Protein AF-A0AA36JC89-F1 (afdb_monomer_lite)

Structure (mmCIF, N/CA/C/O backbone):
data_AF-A0AA36JC89-F1
#
_entry.id   AF-A0AA36JC89-F1
#
loop_
_atom_site.group_PDB
_atom_site.id
_atom_site.type_symbol
_atom_site.label_atom_id
_atom_site.label_alt_id
_atom_site.label_comp_id
_atom_site.label_asym_id
_atom_site.label_entity_id
_atom_site.label_seq_id
_atom_site.pdbx_PDB_ins_code
_atom_site.Cartn_x
_atom_site.Cartn_y
_atom_site.Cartn_z
_atom_site.occupancy
_atom_site.B_iso_or_equiv
_atom_site.auth_seq_id
_atom_site.auth_comp_id
_atom_site.auth_asym_id
_atom_site.auth_atom_id
_atom_site.pdbx_PDB_model_num
ATOM 1 N N . MET A 1 1 ? 32.848 -10.857 -8.670 1.00 45.53 1 MET A N 1
ATOM 2 C CA . MET A 1 1 ? 32.074 -9.668 -8.245 1.00 45.53 1 MET A CA 1
ATOM 3 C C . MET A 1 1 ? 30.649 -10.053 -7.973 1.00 45.53 1 MET A C 1
ATOM 5 O O . MET A 1 1 ? 30.230 -10.027 -6.828 1.00 45.53 1 MET A O 1
ATOM 9 N N . LEU A 1 2 ? 29.928 -10.514 -8.997 1.00 44.28 2 LEU A N 1
ATOM 10 C CA . LEU A 1 2 ? 28.570 -11.040 -8.841 1.00 44.28 2 LEU A CA 1
ATOM 11 C C . LEU A 1 2 ? 28.503 -12.186 -7.811 1.00 44.28 2 LEU A C 1
ATOM 13 O O . LEU A 1 2 ? 27.565 -12.227 -7.031 1.00 44.28 2 LEU A O 1
ATOM 17 N N . GLY A 1 3 ? 29.532 -13.045 -7.731 1.00 43.28 3 GLY A N 1
ATOM 18 C CA . GLY A 1 3 ? 29.659 -14.086 -6.697 1.00 43.28 3 GLY A CA 1
ATOM 19 C C . GLY A 1 3 ? 29.949 -13.569 -5.276 1.00 43.28 3 GLY A C 1
ATOM 20 O O . GLY A 1 3 ? 29.330 -14.044 -4.333 1.00 43.28 3 GLY A O 1
ATOM 21 N N . ALA A 1 4 ? 30.822 -12.566 -5.114 1.00 45.47 4 ALA A N 1
ATOM 22 C CA . ALA A 1 4 ? 31.112 -11.941 -3.815 1.00 45.47 4 ALA A CA 1
ATOM 23 C C . ALA A 1 4 ? 29.916 -11.114 -3.295 1.00 45.47 4 ALA A C 1
ATOM 25 O O . ALA A 1 4 ? 29.575 -11.144 -2.112 1.00 45.47 4 ALA A O 1
ATOM 26 N N . LEU A 1 5 ? 29.216 -10.437 -4.208 1.00 45.03 5 LEU A N 1
ATOM 27 C CA . LEU A 1 5 ? 27.953 -9.750 -3.950 1.00 45.03 5 LEU A CA 1
ATOM 28 C C . LEU A 1 5 ? 26.830 -10.753 -3.632 1.00 45.03 5 LEU A C 1
ATOM 30 O O . LEU A 1 5 ? 26.053 -10.513 -2.714 1.00 45.03 5 LEU A O 1
ATOM 34 N N . ALA A 1 6 ? 26.783 -11.913 -4.296 1.00 42.78 6 ALA A N 1
ATOM 35 C CA . ALA A 1 6 ? 25.871 -13.006 -3.952 1.00 42.78 6 ALA A CA 1
ATOM 36 C C . ALA A 1 6 ? 26.133 -13.577 -2.544 1.00 42.78 6 ALA A C 1
ATOM 38 O O . ALA A 1 6 ? 25.182 -13.784 -1.794 1.00 42.78 6 ALA A O 1
ATOM 39 N N . SER A 1 7 ? 27.396 -13.755 -2.131 1.00 37.94 7 SER A N 1
ATOM 40 C CA . SER A 1 7 ? 27.745 -14.173 -0.758 1.00 37.94 7 SER A CA 1
ATOM 41 C C . SER A 1 7 ? 27.468 -13.108 0.310 1.00 37.94 7 SER A C 1
ATOM 43 O O . SER A 1 7 ? 27.268 -13.449 1.470 1.00 37.94 7 SER A O 1
ATOM 45 N N . LEU A 1 8 ? 27.394 -11.830 -0.078 1.00 37.81 8 LEU A N 1
ATOM 46 C CA . LEU A 1 8 ? 26.912 -10.723 0.758 1.00 37.81 8 LEU A CA 1
ATOM 47 C C . LEU A 1 8 ? 25.371 -10.582 0.742 1.00 37.81 8 LEU A C 1
ATOM 49 O O . LEU A 1 8 ? 24.842 -9.623 1.303 1.00 37.81 8 LEU A O 1
ATOM 53 N N . GLY A 1 9 ? 24.645 -11.516 0.110 1.00 32.12 9 GLY A N 1
ATOM 54 C CA . GLY A 1 9 ? 23.178 -11.551 0.061 1.00 32.12 9 GLY A CA 1
ATOM 55 C C . GLY A 1 9 ? 22.535 -10.660 -1.010 1.00 32.12 9 GLY A C 1
ATOM 56 O O . GLY A 1 9 ? 21.352 -10.350 -0.900 1.00 32.12 9 GLY A O 1
ATOM 57 N N . VAL A 1 10 ? 23.292 -10.219 -2.024 1.00 37.47 10 VAL A N 1
ATOM 58 C CA . VAL A 1 10 ? 22.849 -9.212 -3.013 1.00 37.47 10 VAL A CA 1
ATOM 59 C C . VAL A 1 10 ? 22.306 -9.827 -4.319 1.00 37.47 10 VAL A C 1
ATOM 61 O O . VAL A 1 10 ? 21.541 -9.160 -5.009 1.00 37.47 10 VAL A O 1
ATOM 64 N N . LEU A 1 11 ? 22.632 -11.080 -4.681 1.00 30.97 11 LEU A N 1
ATOM 65 C CA . LEU A 1 11 ? 22.147 -11.734 -5.918 1.00 30.97 11 LEU A CA 1
ATOM 66 C C . LEU A 1 11 ? 22.018 -13.270 -5.803 1.00 30.97 11 LEU A C 1
ATOM 68 O O . LEU A 1 11 ? 22.868 -13.920 -5.199 1.00 30.97 11 LEU A O 1
ATOM 72 N N . ARG A 1 12 ? 21.026 -13.861 -6.494 1.00 29.00 12 ARG A N 1
ATOM 73 C CA . ARG A 1 12 ? 20.935 -15.302 -6.833 1.00 29.00 12 ARG A CA 1
ATOM 74 C C . ARG A 1 12 ? 20.946 -15.502 -8.360 1.00 29.00 12 ARG A C 1
ATOM 76 O O . ARG A 1 12 ? 20.350 -14.688 -9.062 1.00 29.00 12 ARG A O 1
ATOM 83 N N . PRO A 1 13 ? 21.558 -16.581 -8.893 1.00 32.03 13 PRO A N 1
ATOM 84 C CA . PRO A 1 13 ? 21.524 -16.875 -10.323 1.00 32.03 13 PRO A CA 1
ATOM 85 C C . PRO A 1 13 ? 20.158 -17.440 -10.736 1.00 32.03 13 PRO A C 1
ATOM 87 O O . PRO A 1 13 ? 19.673 -18.409 -10.145 1.00 32.03 13 PRO A O 1
ATOM 90 N N . ALA A 1 14 ? 19.559 -16.863 -11.779 1.00 30.22 14 ALA A N 1
ATOM 91 C CA . ALA A 1 14 ? 18.401 -17.437 -12.453 1.00 30.22 14 ALA A CA 1
ATOM 92 C C . ALA A 1 14 ? 18.832 -18.724 -13.177 1.00 30.22 14 ALA A C 1
ATOM 94 O O . ALA A 1 14 ? 19.677 -18.700 -14.070 1.00 30.22 14 ALA A O 1
ATOM 95 N N . LYS A 1 15 ? 18.280 -19.868 -12.762 1.00 31.50 15 LYS A N 1
ATOM 96 C CA . LYS A 1 15 ? 18.371 -21.126 -13.510 1.00 31.50 15 LYS A CA 1
ATOM 97 C C . LYS A 1 15 ? 17.077 -21.308 -14.283 1.00 31.50 15 LYS A C 1
ATOM 99 O O . LYS A 1 15 ? 16.174 -21.978 -13.791 1.00 31.50 15 LYS A O 1
ATOM 104 N N . ASP A 1 16 ? 17.038 -20.780 -15.497 1.00 31.61 16 ASP A N 1
ATOM 105 C CA . ASP A 1 16 ? 16.040 -21.191 -16.473 1.00 31.61 16 ASP A CA 1
ATOM 106 C C . ASP A 1 16 ? 16.677 -22.167 -17.462 1.00 31.61 16 ASP A C 1
ATOM 108 O O . ASP A 1 16 ? 17.630 -21.865 -18.177 1.00 31.61 16 ASP A O 1
ATOM 112 N N . LYS A 1 17 ? 16.149 -23.392 -17.443 1.00 35.22 17 LYS A N 1
ATOM 113 C CA . LYS A 1 17 ? 16.234 -24.333 -18.555 1.00 35.22 17 LYS A CA 1
ATOM 114 C C . LYS A 1 17 ? 15.143 -23.933 -19.538 1.00 35.22 17 LYS A C 1
ATOM 116 O O . LYS A 1 17 ? 13.996 -23.894 -19.106 1.00 35.22 17 LYS A O 1
ATOM 121 N N . LEU A 1 18 ? 15.459 -23.752 -20.820 1.00 31.31 18 LEU A N 1
ATOM 122 C CA . LEU A 1 18 ? 14.604 -24.206 -21.923 1.00 31.31 18 LEU A CA 1
ATOM 123 C C . LEU A 1 18 ? 15.298 -24.090 -23.284 1.00 31.31 18 LEU A C 1
ATOM 125 O O . LEU A 1 18 ? 16.323 -23.440 -23.446 1.00 31.31 18 LEU A O 1
ATOM 129 N N . SER A 1 19 ? 14.729 -24.870 -24.192 1.00 32.28 19 SER A N 1
ATOM 130 C CA . SER A 1 19 ? 15.243 -25.472 -25.414 1.00 32.28 19 SER A CA 1
ATOM 131 C C . SER A 1 19 ? 15.437 -24.527 -26.597 1.00 32.28 19 SER A C 1
ATOM 133 O O . SER A 1 19 ? 14.775 -23.502 -26.718 1.00 32.28 19 SER A O 1
ATOM 135 N N . ALA A 1 20 ? 16.316 -24.972 -27.495 1.00 32.53 20 ALA A N 1
ATOM 136 C CA . ALA A 1 20 ? 16.665 -24.370 -28.771 1.00 32.53 20 ALA A CA 1
ATOM 137 C C . ALA A 1 20 ? 15.467 -24.159 -29.715 1.00 32.53 20 ALA A C 1
ATOM 139 O O . ALA A 1 20 ? 14.626 -25.044 -29.874 1.00 32.53 20 ALA A O 1
ATOM 140 N N . ALA A 1 21 ? 15.472 -23.011 -30.392 1.00 33.94 21 ALA A N 1
ATOM 141 C CA . ALA A 1 21 ? 14.817 -22.784 -31.674 1.00 33.94 21 ALA A CA 1
ATOM 142 C C . ALA A 1 21 ? 15.789 -21.990 -32.570 1.00 33.94 21 ALA A C 1
ATOM 144 O O . ALA A 1 21 ? 16.462 -21.073 -32.095 1.00 33.94 21 ALA A O 1
ATOM 145 N N . GLU A 1 22 ? 15.904 -22.414 -33.827 1.00 33.34 22 GLU A N 1
ATOM 146 C CA . GLU A 1 22 ? 16.823 -21.911 -34.860 1.00 33.34 22 GLU A CA 1
ATOM 147 C C . GLU A 1 22 ? 16.478 -20.481 -35.331 1.00 33.34 22 GLU A C 1
ATOM 149 O O . GLU A 1 22 ? 15.301 -20.110 -35.312 1.00 33.34 22 GLU A O 1
ATOM 154 N N . PRO A 1 23 ? 17.453 -19.673 -35.803 1.00 38.88 23 PRO A N 1
ATOM 155 C CA . PRO A 1 23 ? 17.174 -18.376 -36.410 1.00 38.88 23 PRO A CA 1
ATOM 156 C C . PRO A 1 23 ? 17.051 -18.458 -37.944 1.00 38.88 23 PRO A C 1
ATOM 158 O O . PRO A 1 23 ? 17.877 -19.073 -38.618 1.00 38.88 23 PRO A O 1
ATOM 161 N N . ALA A 1 24 ? 16.037 -17.776 -38.483 1.00 32.38 24 ALA A N 1
ATOM 162 C CA . ALA A 1 24 ? 15.883 -17.473 -39.905 1.00 32.38 24 ALA A CA 1
ATOM 163 C C . ALA A 1 24 ? 16.607 -16.163 -40.288 1.00 32.38 24 ALA A C 1
ATOM 165 O O . ALA A 1 24 ? 16.905 -15.330 -39.433 1.00 32.38 24 ALA A O 1
ATOM 166 N N . ALA A 1 25 ? 16.905 -16.045 -41.582 1.00 33.72 25 ALA A N 1
ATOM 167 C CA . ALA A 1 25 ? 17.982 -15.269 -42.187 1.00 33.72 25 ALA A CA 1
ATOM 168 C C . ALA A 1 25 ? 17.736 -13.764 -42.448 1.00 33.72 25 ALA A C 1
ATOM 170 O O . ALA A 1 25 ? 16.605 -13.310 -42.587 1.00 33.72 25 ALA A O 1
ATOM 171 N N . ASP A 1 26 ? 18.878 -13.070 -42.543 1.00 36.16 26 ASP A N 1
ATOM 172 C CA . ASP A 1 26 ? 19.275 -11.829 -43.230 1.00 36.16 26 ASP A CA 1
ATOM 173 C C . ASP A 1 26 ? 18.227 -10.941 -43.933 1.00 36.16 26 ASP A C 1
ATOM 175 O O . ASP A 1 26 ? 17.641 -11.313 -44.948 1.00 36.16 26 ASP A O 1
ATOM 179 N N . GLU A 1 27 ? 18.182 -9.666 -43.519 1.00 29.94 27 GLU A N 1
ATOM 180 C CA . GLU A 1 27 ? 17.771 -8.539 -44.368 1.00 29.94 27 GLU A CA 1
ATOM 181 C C . GLU A 1 27 ? 18.818 -7.409 -44.309 1.00 29.94 27 GLU A C 1
ATOM 183 O O . GLU A 1 27 ? 19.186 -6.902 -43.248 1.00 29.94 27 GLU A O 1
ATOM 188 N N . VAL A 1 28 ? 19.323 -7.039 -45.489 1.00 30.94 28 VAL A N 1
ATOM 189 C CA . VAL A 1 28 ? 20.380 -6.047 -45.733 1.00 30.94 28 VAL A CA 1
ATOM 190 C C . VAL A 1 28 ? 19.755 -4.669 -45.977 1.00 30.94 28 VAL A C 1
ATOM 192 O O . VAL A 1 28 ? 18.933 -4.509 -46.874 1.00 30.94 28 VAL A O 1
ATOM 195 N N . ILE A 1 29 ? 20.198 -3.646 -45.237 1.00 32.84 29 ILE A N 1
ATOM 196 C CA . ILE A 1 29 ? 19.822 -2.234 -45.445 1.00 32.84 29 ILE A CA 1
ATOM 197 C C . ILE A 1 29 ? 20.960 -1.503 -46.183 1.00 32.84 29 ILE A C 1
ATOM 199 O O . ILE A 1 29 ? 22.090 -1.522 -45.685 1.00 32.84 29 ILE A O 1
ATOM 203 N N . PRO A 1 30 ? 20.718 -0.793 -47.307 1.00 38.97 30 PRO A N 1
ATOM 204 C CA . PRO A 1 30 ? 21.737 0.054 -47.914 1.00 38.97 30 PRO A CA 1
ATOM 205 C C . PRO A 1 30 ? 21.723 1.484 -47.346 1.00 38.97 30 PRO A C 1
ATOM 207 O O . PRO A 1 30 ? 20.685 2.126 -47.185 1.00 38.97 30 PRO A O 1
ATOM 210 N N . PHE A 1 31 ? 22.928 1.985 -47.075 1.00 31.58 31 PHE A N 1
ATOM 211 C CA . PHE A 1 31 ? 23.249 3.353 -46.666 1.00 31.58 31 PHE A CA 1
ATOM 212 C C . PHE A 1 31 ? 23.302 4.293 -47.879 1.00 31.58 31 PHE A C 1
ATOM 214 O O . PHE A 1 31 ? 23.958 3.967 -48.867 1.00 31.58 31 PHE A O 1
ATOM 221 N N . ASN A 1 32 ? 22.741 5.501 -47.761 1.00 31.34 32 ASN A N 1
ATOM 222 C CA . ASN A 1 32 ? 22.998 6.595 -48.702 1.00 31.34 32 ASN A CA 1
ATOM 223 C C . ASN A 1 32 ? 23.467 7.858 -47.954 1.00 31.34 32 ASN A C 1
ATOM 225 O O . ASN A 1 32 ? 22.922 8.215 -46.908 1.00 31.34 32 ASN A O 1
ATOM 229 N N . ARG A 1 33 ? 24.528 8.494 -48.464 1.00 42.56 33 ARG A N 1
ATOM 230 C CA . ARG A 1 33 ? 25.151 9.718 -47.928 1.00 42.56 33 ARG A CA 1
ATOM 231 C C . ARG A 1 33 ? 24.600 10.925 -48.681 1.00 42.56 33 ARG A C 1
ATOM 233 O O . ARG A 1 33 ? 24.796 10.978 -49.883 1.00 42.56 33 ARG A O 1
ATOM 240 N N . ASP A 1 34 ? 24.089 11.929 -47.967 1.00 36.84 34 ASP A N 1
ATOM 241 C CA . ASP A 1 34 ? 23.915 13.277 -48.522 1.00 36.84 34 ASP A CA 1
ATOM 242 C C . ASP A 1 34 ? 24.279 14.371 -47.509 1.00 36.84 34 ASP A C 1
ATOM 244 O O . ASP A 1 34 ? 23.842 14.370 -46.355 1.00 36.84 34 ASP A O 1
ATOM 248 N N . ARG A 1 35 ? 25.106 15.320 -47.962 1.00 44.84 35 ARG A N 1
ATOM 249 C CA . ARG A 1 35 ? 25.469 16.560 -47.258 1.00 44.84 35 ARG A CA 1
ATOM 250 C C . ARG A 1 35 ? 24.372 17.604 -47.501 1.00 44.84 35 ARG A C 1
ATOM 252 O O . ARG A 1 35 ? 24.053 17.881 -48.651 1.00 44.84 35 ARG A O 1
ATOM 259 N N . ARG A 1 36 ? 23.835 18.226 -46.442 1.00 35.28 36 ARG A N 1
ATOM 260 C CA . ARG A 1 36 ? 22.872 19.341 -46.553 1.00 35.28 36 ARG A CA 1
ATOM 261 C C . ARG A 1 36 ? 23.553 20.716 -46.402 1.00 35.28 36 ARG A C 1
ATOM 263 O O . ARG A 1 36 ? 24.424 20.845 -45.542 1.00 35.28 36 ARG A O 1
ATOM 270 N N . PRO A 1 37 ? 23.142 21.734 -47.184 1.00 45.69 37 PRO A N 1
ATOM 271 C CA . PRO A 1 37 ? 23.566 23.128 -47.022 1.00 45.69 37 PRO A CA 1
ATOM 272 C C . PRO A 1 37 ? 22.851 23.826 -45.840 1.00 45.69 37 PRO A C 1
ATOM 274 O O . PRO A 1 37 ? 21.849 23.305 -45.335 1.00 45.69 37 PRO A O 1
ATOM 277 N N . PRO A 1 38 ? 23.355 24.988 -45.371 1.00 40.09 38 PRO A N 1
ATOM 278 C CA . PRO A 1 38 ? 22.834 25.684 -44.191 1.00 40.09 38 PRO A CA 1
ATOM 279 C C . PRO A 1 38 ? 21.399 26.198 -44.391 1.00 40.09 38 PRO A C 1
ATOM 281 O O . PRO A 1 38 ? 21.070 26.803 -45.410 1.00 40.09 38 PRO A O 1
ATOM 284 N N . ARG A 1 39 ? 20.544 25.947 -43.391 1.00 47.22 39 ARG A N 1
ATOM 285 C CA . ARG A 1 39 ? 19.130 26.350 -43.355 1.00 47.22 39 ARG A CA 1
ATOM 286 C C . ARG A 1 39 ? 18.990 27.862 -43.153 1.00 47.22 39 ARG A C 1
ATOM 288 O O . ARG A 1 39 ? 19.483 28.393 -42.164 1.00 47.22 39 ARG A O 1
ATOM 295 N N . GLN A 1 40 ? 18.238 28.517 -44.036 1.00 51.12 40 GLN A N 1
ATOM 296 C CA . GLN A 1 40 ? 17.594 29.796 -43.735 1.00 51.12 40 GLN A CA 1
ATOM 297 C C . GLN A 1 40 ? 16.411 29.530 -42.794 1.00 51.12 40 GLN A C 1
ATOM 299 O O . GLN A 1 40 ? 15.548 28.710 -43.109 1.00 51.12 40 GLN A O 1
ATOM 304 N N . LEU A 1 41 ? 16.416 30.176 -41.627 1.00 53.66 41 LEU A N 1
ATOM 305 C CA . LEU A 1 41 ? 15.339 30.095 -40.637 1.00 53.66 41 LEU A CA 1
ATOM 306 C C . LEU A 1 41 ? 14.146 30.923 -41.115 1.00 53.66 41 LEU A C 1
ATOM 308 O O . LEU A 1 41 ? 14.310 32.060 -41.564 1.00 53.66 41 LEU A O 1
ATOM 312 N N . ALA A 1 42 ? 12.951 30.347 -41.027 1.00 72.50 42 ALA A N 1
ATOM 313 C CA . ALA A 1 42 ? 11.729 31.015 -41.452 1.00 72.50 42 ALA A CA 1
ATOM 314 C C . ALA A 1 42 ? 11.295 32.050 -40.404 1.00 72.50 42 ALA A C 1
ATOM 316 O O . ALA A 1 42 ? 11.437 31.839 -39.200 1.00 72.50 42 ALA A O 1
ATOM 317 N N . THR A 1 43 ? 10.696 33.156 -40.844 1.00 65.31 43 THR A N 1
ATOM 318 C CA . THR A 1 43 ? 10.206 34.240 -39.974 1.00 65.31 43 THR A CA 1
ATOM 319 C C . THR A 1 43 ? 9.235 33.742 -38.892 1.00 65.31 43 THR A C 1
ATOM 321 O O . THR A 1 43 ? 9.185 34.297 -37.799 1.00 65.31 43 THR A O 1
ATOM 324 N N . SER A 1 44 ? 8.520 32.643 -39.149 1.00 63.03 44 SER A N 1
ATOM 325 C CA . SER A 1 44 ? 7.646 31.966 -38.183 1.00 63.03 44 SER A CA 1
ATOM 326 C C . SER A 1 44 ? 8.396 31.317 -37.014 1.00 63.03 44 SER A C 1
ATOM 328 O O . SER A 1 44 ? 7.877 31.283 -35.902 1.00 63.03 44 SER A O 1
ATOM 330 N N . GLU A 1 45 ? 9.620 30.826 -37.231 1.00 63.56 45 GLU A N 1
ATOM 331 C CA . GLU A 1 45 ? 10.467 30.255 -36.172 1.00 63.56 45 GLU A CA 1
ATOM 332 C C . GLU A 1 45 ? 11.014 31.362 -35.256 1.00 63.56 45 GLU A C 1
ATOM 334 O O . GLU A 1 45 ? 11.121 31.174 -34.045 1.00 63.56 45 GLU A O 1
ATOM 339 N N . LEU A 1 46 ? 11.268 32.548 -35.820 1.00 62.56 46 LEU A N 1
ATOM 340 C CA . LEU A 1 46 ? 11.605 33.765 -35.076 1.00 62.56 46 LEU A CA 1
ATOM 341 C C . LEU A 1 46 ? 10.433 34.258 -34.213 1.00 62.56 46 LEU A C 1
ATOM 343 O O . LEU A 1 46 ? 10.637 34.588 -33.046 1.00 62.56 46 LEU A O 1
ATOM 347 N N . CYS A 1 47 ? 9.205 34.257 -34.739 1.00 69.31 47 CYS A N 1
ATOM 348 C CA . CYS A 1 47 ? 8.016 34.623 -33.960 1.00 69.31 47 CYS A CA 1
ATOM 349 C C . CYS A 1 47 ? 7.733 33.626 -32.825 1.00 69.31 47 CYS A C 1
ATOM 351 O O . CYS A 1 47 ? 7.485 34.050 -31.698 1.00 69.31 47 CYS A O 1
ATOM 353 N N . ALA A 1 48 ? 7.863 32.318 -33.078 1.00 66.50 48 ALA A N 1
ATOM 354 C CA . ALA A 1 48 ? 7.711 31.288 -32.046 1.00 66.50 48 ALA A CA 1
ATOM 355 C C . ALA A 1 48 ? 8.785 31.398 -30.946 1.00 66.50 48 ALA A C 1
ATOM 357 O O . ALA A 1 48 ? 8.505 31.185 -29.764 1.00 66.50 48 ALA A O 1
ATOM 358 N N . ALA A 1 49 ? 10.015 31.775 -31.310 1.00 66.62 49 ALA A N 1
ATOM 359 C CA . ALA A 1 49 ? 11.053 32.096 -30.335 1.00 66.62 49 ALA A CA 1
ATOM 360 C C . ALA A 1 49 ? 10.700 33.355 -29.521 1.00 66.62 49 ALA A C 1
ATOM 362 O O . ALA A 1 49 ? 10.909 33.370 -28.309 1.00 66.62 49 ALA A O 1
ATOM 363 N N . GLY A 1 50 ? 10.109 34.375 -30.153 1.00 79.00 50 GLY A N 1
ATOM 364 C CA . GLY A 1 50 ? 9.625 35.591 -29.492 1.00 79.00 50 GLY A CA 1
ATOM 365 C C . GLY A 1 50 ? 8.522 35.329 -28.461 1.00 79.00 50 GLY A C 1
ATOM 366 O O . GLY A 1 50 ? 8.626 35.792 -27.326 1.00 79.00 50 GLY A O 1
ATOM 367 N N . GLU A 1 51 ? 7.515 34.522 -28.802 1.00 72.44 51 GLU A N 1
ATOM 368 C CA . GLU A 1 51 ? 6.460 34.107 -27.861 1.00 72.44 51 GLU A CA 1
ATOM 369 C C . GLU A 1 51 ? 7.034 33.325 -26.674 1.00 72.44 51 GLU A C 1
ATOM 371 O O . GLU A 1 51 ? 6.661 33.550 -25.519 1.00 72.44 51 GLU A O 1
ATOM 376 N N . LYS A 1 52 ? 8.014 32.455 -26.938 1.00 64.75 52 LYS A N 1
ATOM 377 C CA . LYS A 1 52 ? 8.707 31.695 -25.895 1.00 64.75 52 LYS A CA 1
ATOM 378 C C . LYS A 1 52 ? 9.507 32.602 -24.954 1.00 64.75 52 LYS A C 1
ATOM 380 O O . LYS A 1 52 ? 9.507 32.373 -23.747 1.00 64.75 52 LYS A O 1
ATOM 385 N N . ILE A 1 53 ? 10.153 33.646 -25.478 1.00 69.31 53 ILE A N 1
ATOM 386 C CA . ILE A 1 53 ? 10.853 34.655 -24.667 1.00 69.31 53 ILE A CA 1
ATOM 387 C C . ILE A 1 53 ? 9.853 35.451 -23.821 1.00 69.31 53 ILE A C 1
ATOM 389 O O . ILE A 1 53 ? 10.084 35.614 -22.624 1.00 69.31 53 ILE A O 1
ATOM 393 N N . SER A 1 54 ? 8.723 35.876 -24.396 1.00 69.44 54 SER A N 1
ATOM 394 C CA . SER A 1 54 ? 7.668 36.584 -23.655 1.00 69.44 54 SER A CA 1
ATOM 395 C C . SER A 1 54 ? 7.131 35.745 -22.492 1.00 69.44 54 SER A C 1
ATOM 397 O O . SER A 1 54 ? 7.051 36.229 -21.363 1.00 69.44 54 SER A O 1
ATOM 399 N N . SER A 1 55 ? 6.872 34.454 -22.729 1.00 75.94 55 SER A N 1
ATOM 400 C CA . SER A 1 55 ? 6.449 33.514 -21.684 1.00 75.94 55 SER A CA 1
ATOM 401 C C . SER A 1 55 ? 7.489 33.376 -20.562 1.00 75.94 55 SER A C 1
ATOM 403 O O . SER A 1 55 ? 7.141 33.368 -19.379 1.00 75.94 55 SER A O 1
ATOM 405 N N . HIS A 1 56 ? 8.783 33.335 -20.897 1.00 59.47 56 HIS A N 1
ATOM 406 C CA . HIS A 1 56 ? 9.845 33.314 -19.887 1.00 59.47 56 HIS A CA 1
ATOM 407 C C . HIS A 1 56 ? 9.951 34.634 -19.105 1.00 59.47 56 HIS A C 1
ATOM 409 O O . HIS A 1 56 ? 10.218 34.606 -17.901 1.00 59.47 56 HIS A O 1
ATOM 415 N N . CYS A 1 57 ? 9.712 35.786 -19.739 1.00 65.31 57 CYS A N 1
ATOM 416 C CA . CYS A 1 57 ? 9.666 37.081 -19.056 1.00 65.31 57 CYS A CA 1
ATOM 417 C C . CYS A 1 57 ? 8.508 37.152 -18.050 1.00 65.31 57 CYS A C 1
ATOM 419 O O . CYS A 1 57 ? 8.708 37.594 -16.917 1.00 65.31 57 CYS A O 1
ATOM 421 N N . GLU A 1 58 ? 7.324 36.659 -18.410 1.00 70.88 58 GLU A N 1
ATOM 422 C CA . GLU A 1 58 ? 6.174 36.575 -17.499 1.00 70.88 58 GLU A CA 1
ATOM 423 C C . GLU A 1 58 ? 6.456 35.657 -16.303 1.00 70.88 58 GLU A C 1
ATOM 425 O O . GLU A 1 58 ? 6.199 36.031 -15.155 1.00 70.88 58 GLU A O 1
ATOM 430 N N . GLN A 1 59 ? 7.075 34.496 -16.541 1.00 61.72 59 GLN A N 1
ATOM 431 C CA . GLN A 1 59 ? 7.512 33.600 -15.466 1.00 61.72 59 GLN A CA 1
ATOM 432 C C . GLN A 1 59 ? 8.537 34.275 -14.543 1.00 61.72 59 GLN A C 1
ATOM 434 O O . GLN A 1 59 ? 8.440 34.155 -13.322 1.00 61.72 59 GLN A O 1
ATOM 439 N N . LEU A 1 60 ? 9.495 35.030 -15.089 1.00 66.88 60 LEU A N 1
ATOM 440 C CA . LEU A 1 60 ? 10.463 35.791 -14.291 1.00 66.88 60 LEU A CA 1
ATOM 441 C C . LEU A 1 60 ? 9.790 36.866 -13.428 1.00 66.88 60 LEU A C 1
ATOM 443 O O . LEU A 1 60 ? 10.148 37.019 -12.257 1.00 66.88 60 LEU A O 1
ATOM 447 N N . HIS A 1 61 ? 8.800 37.584 -13.961 1.00 71.88 61 HIS A N 1
ATOM 448 C CA . HIS A 1 61 ? 8.026 38.557 -13.188 1.00 71.88 61 HIS A CA 1
ATOM 449 C C . HIS A 1 61 ? 7.219 37.894 -12.065 1.00 71.88 61 HIS A C 1
ATOM 451 O O . HIS A 1 61 ? 7.229 38.399 -10.940 1.00 71.88 61 HIS A O 1
ATOM 457 N N . PHE A 1 62 ? 6.611 36.735 -12.329 1.00 80.81 62 PHE A N 1
ATOM 458 C CA . PHE A 1 62 ? 5.920 35.932 -11.317 1.00 80.81 62 PHE A CA 1
ATOM 459 C C . PHE A 1 62 ? 6.858 35.520 -10.170 1.00 80.81 62 PHE A C 1
ATOM 461 O O . PHE A 1 62 ? 6.564 35.773 -8.999 1.00 80.81 62 PHE A O 1
ATOM 468 N N . TRP A 1 63 ? 8.033 34.968 -10.490 1.00 65.25 63 TRP A N 1
ATOM 469 C CA . TRP A 1 63 ? 9.018 34.569 -9.478 1.00 65.25 63 TRP A CA 1
ATOM 470 C C . TRP A 1 63 ? 9.587 35.760 -8.700 1.00 65.25 63 TRP A C 1
ATOM 472 O O . TRP A 1 63 ? 9.858 35.651 -7.500 1.00 65.25 63 TRP A O 1
ATOM 482 N N . ARG A 1 64 ? 9.724 36.924 -9.345 1.00 75.00 64 ARG A N 1
ATOM 483 C CA . ARG A 1 64 ? 10.123 38.170 -8.678 1.00 75.00 64 ARG A CA 1
ATOM 484 C C . ARG A 1 64 ? 9.053 38.654 -7.695 1.00 75.00 64 ARG A C 1
ATOM 486 O O . ARG A 1 64 ? 9.421 39.101 -6.610 1.00 75.00 64 ARG A O 1
ATOM 493 N N . GLY A 1 65 ? 7.770 38.521 -8.037 1.00 80.88 65 GLY A N 1
ATOM 494 C CA . GLY A 1 65 ? 6.643 38.804 -7.140 1.00 80.88 65 GLY A CA 1
ATOM 495 C C . GLY A 1 65 ? 6.636 37.896 -5.908 1.00 80.88 65 GLY A C 1
ATOM 496 O O . GLY A 1 65 ? 6.695 38.390 -4.785 1.00 80.88 65 GLY A O 1
ATOM 497 N N . GLN A 1 66 ? 6.712 36.577 -6.116 1.00 67.88 66 GLN A N 1
ATOM 498 C CA . GLN A 1 66 ? 6.812 35.569 -5.046 1.00 67.88 66 GLN A CA 1
ATOM 499 C C . GLN A 1 66 ? 8.011 35.816 -4.117 1.00 67.88 66 GLN A C 1
ATOM 501 O O . GLN A 1 66 ? 7.907 35.721 -2.894 1.00 67.88 66 GLN A O 1
ATOM 506 N N . SER A 1 67 ? 9.169 36.180 -4.679 1.00 60.22 67 SER A N 1
ATOM 507 C CA . SER A 1 67 ? 10.345 36.509 -3.871 1.00 60.22 67 SER A CA 1
ATOM 508 C C . SER A 1 67 ? 10.170 37.798 -3.062 1.00 60.22 67 SER A C 1
ATOM 510 O O . SER A 1 67 ? 10.827 37.931 -2.026 1.00 60.22 67 SER A O 1
ATOM 512 N N . LEU A 1 68 ? 9.367 38.757 -3.528 1.00 79.94 68 LEU A N 1
ATOM 513 C CA . LEU A 1 68 ? 9.095 40.001 -2.809 1.00 79.94 68 LEU A CA 1
ATOM 514 C C . LEU A 1 68 ? 8.128 39.754 -1.643 1.00 79.94 68 LEU A C 1
ATOM 516 O O . LEU A 1 68 ? 8.423 40.184 -0.530 1.00 79.94 68 LEU A O 1
ATOM 520 N N . GLU A 1 69 ? 7.049 39.003 -1.878 1.00 71.50 69 GLU A N 1
ATOM 521 C CA . GLU A 1 69 ? 6.097 38.582 -0.837 1.00 71.50 69 GLU A CA 1
ATOM 522 C C . GLU A 1 69 ? 6.801 37.791 0.264 1.00 71.50 69 GLU A C 1
ATOM 524 O O . GLU A 1 69 ? 6.689 38.128 1.440 1.00 71.50 69 GLU A O 1
ATOM 529 N N . MET A 1 70 ? 7.637 36.817 -0.107 1.00 61.25 70 MET A N 1
ATOM 530 C CA . MET A 1 70 ? 8.387 36.021 0.865 1.00 61.25 70 MET A CA 1
ATOM 531 C C . MET A 1 70 ? 9.346 36.880 1.699 1.00 61.25 70 MET A C 1
ATOM 533 O O . MET A 1 70 ? 9.533 36.616 2.883 1.00 61.25 70 MET A O 1
ATOM 537 N N . ARG A 1 71 ? 9.946 37.931 1.115 1.00 70.62 71 ARG A N 1
ATOM 538 C CA . ARG A 1 71 ? 10.776 38.891 1.865 1.00 70.62 71 ARG A CA 1
ATOM 539 C C . ARG A 1 71 ? 9.944 39.732 2.827 1.00 70.62 71 ARG A C 1
ATOM 541 O O . ARG A 1 71 ? 10.402 39.956 3.943 1.00 70.62 71 ARG A O 1
ATOM 548 N N . GLN A 1 72 ? 8.764 40.188 2.415 1.00 79.62 72 GLN A N 1
ATOM 549 C CA . GLN A 1 72 ? 7.855 40.957 3.270 1.00 79.62 72 GLN A CA 1
ATOM 550 C C . GLN A 1 72 ? 7.339 40.107 4.435 1.00 79.62 72 GLN A C 1
ATOM 552 O O . GLN A 1 72 ? 7.405 40.550 5.579 1.00 79.62 72 GLN A O 1
ATOM 557 N N . GLU A 1 73 ? 6.949 38.859 4.179 1.00 66.75 73 GLU A N 1
ATOM 558 C CA . GLU A 1 73 ? 6.523 37.918 5.215 1.00 66.75 73 GLU A CA 1
ATOM 559 C C . GLU A 1 73 ? 7.656 37.626 6.211 1.00 66.75 73 GLU A C 1
ATOM 561 O O . GLU A 1 73 ? 7.453 37.669 7.425 1.00 66.75 73 GLU A O 1
ATOM 566 N N . LEU A 1 74 ? 8.885 37.413 5.724 1.00 62.91 74 LEU A N 1
ATOM 567 C CA . LEU A 1 74 ? 10.056 37.246 6.592 1.00 62.91 74 LEU A CA 1
ATOM 568 C C . LEU A 1 74 ? 10.323 38.498 7.437 1.00 62.91 74 LEU A C 1
ATOM 570 O O . LEU A 1 74 ? 10.665 38.380 8.614 1.00 62.91 74 LEU A O 1
ATOM 574 N N . GLN A 1 75 ? 10.158 39.688 6.856 1.00 75.81 75 GLN A N 1
ATOM 575 C CA . GLN A 1 75 ? 10.320 40.968 7.545 1.00 75.81 75 GLN A CA 1
ATOM 576 C C . GLN A 1 75 ? 9.262 41.144 8.649 1.00 75.81 75 GLN A C 1
ATOM 578 O O . GLN A 1 75 ? 9.605 41.547 9.760 1.00 75.81 75 GLN A O 1
ATOM 583 N N . GLU A 1 76 ? 8.000 40.794 8.385 1.00 73.94 76 GLU A N 1
ATOM 584 C CA . GLU A 1 76 ? 6.912 40.823 9.372 1.00 73.94 76 GLU A CA 1
ATOM 585 C C . GLU A 1 76 ? 7.093 39.786 10.486 1.00 73.94 76 GLU A C 1
ATOM 587 O O . GLU A 1 76 ? 6.836 40.063 11.661 1.00 73.94 76 GLU A O 1
ATOM 592 N N . GLN A 1 77 ? 7.577 38.588 10.159 1.00 64.44 77 GLN A N 1
ATOM 593 C CA . GLN A 1 77 ? 7.896 37.583 11.173 1.00 64.44 77 GLN A CA 1
ATOM 594 C C . GLN A 1 77 ? 9.073 38.029 12.053 1.00 64.44 77 GLN A C 1
ATOM 596 O O . GLN A 1 77 ? 9.044 37.837 13.270 1.00 64.44 77 GLN A O 1
ATOM 601 N N . LEU A 1 78 ? 10.075 38.693 11.467 1.00 61.81 78 LEU A N 1
ATOM 602 C CA . LEU A 1 78 ? 11.214 39.257 12.195 1.00 61.81 78 LEU A CA 1
ATOM 603 C C . LEU A 1 78 ? 10.813 40.397 13.146 1.00 61.81 78 LEU A C 1
ATOM 605 O O . LEU A 1 78 ? 11.422 40.529 14.213 1.00 61.81 78 LEU A O 1
ATOM 609 N N . THR A 1 79 ? 9.799 41.201 12.811 1.00 74.81 79 THR A N 1
ATOM 610 C CA . THR A 1 79 ? 9.311 42.282 13.689 1.00 74.81 79 THR A CA 1
ATOM 611 C C . THR A 1 79 ? 8.434 41.772 14.834 1.00 74.81 79 THR A C 1
ATOM 613 O O . THR A 1 79 ? 8.454 42.369 15.913 1.00 74.81 79 THR A O 1
ATOM 616 N N . ARG A 1 80 ? 7.737 40.639 14.662 1.00 72.56 80 ARG A N 1
ATOM 617 C CA . ARG A 1 80 ? 6.848 40.045 15.683 1.00 72.56 80 ARG A CA 1
ATOM 618 C C . ARG A 1 80 ? 7.559 39.284 16.814 1.00 72.56 80 ARG A C 1
ATOM 620 O O . ARG A 1 80 ? 6.908 38.940 17.797 1.00 72.56 80 ARG A O 1
ATOM 627 N N . TRP A 1 81 ? 8.863 39.003 16.731 1.00 66.50 81 TRP A N 1
ATOM 628 C CA . TRP A 1 81 ? 9.545 38.154 17.728 1.00 66.50 81 TRP A CA 1
ATOM 629 C C . TRP A 1 81 ? 10.213 38.923 18.883 1.00 66.50 81 TRP A C 1
ATOM 631 O O . TRP A 1 81 ? 10.815 39.979 18.661 1.00 66.50 81 TRP A O 1
ATOM 641 N N . PRO A 1 82 ? 10.191 38.396 20.124 1.00 66.44 82 PRO A N 1
ATOM 642 C CA . PRO A 1 82 ? 10.844 39.015 21.279 1.00 66.44 82 PRO A CA 1
ATOM 643 C C . PRO A 1 82 ? 12.380 39.019 21.157 1.00 66.44 82 PRO A C 1
ATOM 645 O O . PRO A 1 82 ? 12.990 38.111 20.594 1.00 66.44 82 PRO A O 1
ATOM 648 N N . ALA A 1 83 ? 13.025 40.059 21.697 1.00 61.84 83 ALA A N 1
ATOM 649 C CA . ALA A 1 83 ? 14.429 40.399 21.433 1.00 61.84 83 ALA A CA 1
ATOM 650 C C . ALA A 1 83 ? 15.461 39.311 21.803 1.00 61.84 83 ALA A C 1
ATOM 652 O O . ALA A 1 83 ? 16.491 39.213 21.140 1.00 61.84 83 ALA A O 1
ATOM 653 N N . ARG A 1 84 ? 15.192 38.460 22.806 1.00 55.66 84 ARG A N 1
ATOM 654 C CA . ARG A 1 84 ? 16.106 37.366 23.200 1.00 55.66 84 ARG A CA 1
ATOM 655 C C . ARG A 1 84 ? 16.184 36.250 22.153 1.00 55.66 84 ARG A C 1
ATOM 657 O O . ARG A 1 84 ? 17.281 35.825 21.815 1.00 55.66 84 ARG A O 1
ATOM 664 N N . SER A 1 85 ? 15.059 35.873 21.542 1.00 56.09 85 SER A N 1
ATOM 665 C CA . SER A 1 85 ? 15.019 34.876 20.459 1.00 56.09 85 SER A CA 1
ATOM 666 C C . SER A 1 85 ? 15.623 35.391 19.145 1.00 56.09 85 SER A C 1
ATOM 668 O O . SER A 1 85 ? 15.933 34.601 18.254 1.00 56.09 85 SER A O 1
ATOM 670 N N . ARG A 1 86 ? 15.824 36.714 19.011 1.00 59.69 86 ARG A N 1
ATOM 671 C CA . ARG A 1 86 ? 16.499 37.310 17.848 1.00 59.69 86 ARG A CA 1
ATOM 672 C C . ARG A 1 86 ? 18.010 37.109 17.883 1.00 59.69 86 ARG A C 1
ATOM 674 O O . ARG A 1 86 ? 18.590 37.014 16.813 1.00 59.69 86 ARG A O 1
ATOM 681 N N . VAL A 1 87 ? 18.647 37.055 19.056 1.00 64.44 87 VAL A N 1
ATOM 682 C CA . VAL A 1 87 ? 20.118 36.970 19.163 1.00 64.44 87 VAL A CA 1
ATOM 683 C C . VAL A 1 87 ? 20.609 35.562 18.836 1.00 64.44 87 VAL A C 1
ATOM 685 O O . VAL A 1 87 ? 21.407 35.405 17.920 1.00 64.44 87 VAL A O 1
ATOM 688 N N . GLU A 1 88 ? 20.044 34.536 19.477 1.00 65.31 88 GLU A N 1
ATOM 689 C CA . GLU A 1 88 ? 20.427 33.133 19.242 1.00 65.31 88 GLU A CA 1
ATOM 690 C C . GLU A 1 88 ? 20.197 32.719 17.782 1.00 65.31 88 GLU A C 1
ATOM 692 O O . GLU A 1 88 ? 21.055 32.111 17.140 1.00 65.31 88 GLU A O 1
ATOM 697 N N . ARG A 1 89 ? 19.066 33.141 17.205 1.00 61.56 89 ARG A N 1
ATOM 698 C CA . ARG A 1 89 ? 18.731 32.828 15.814 1.00 61.56 89 ARG A CA 1
ATOM 699 C C . ARG A 1 89 ? 19.486 33.698 14.808 1.00 61.56 89 ARG A C 1
ATOM 701 O O . ARG A 1 89 ? 19.770 33.242 13.703 1.00 61.56 89 ARG A O 1
ATOM 708 N N . ARG A 1 90 ? 19.861 34.931 15.173 1.00 73.25 90 ARG A N 1
ATOM 709 C CA . ARG A 1 90 ? 20.781 35.762 14.379 1.00 73.25 90 ARG A CA 1
ATOM 710 C C . ARG A 1 90 ? 22.159 35.123 14.326 1.00 73.25 90 ARG A C 1
ATOM 712 O O . ARG A 1 90 ? 22.740 35.095 13.247 1.00 73.25 90 ARG A O 1
ATOM 719 N N . ASP A 1 91 ? 22.662 34.588 15.429 1.00 71.81 91 ASP A N 1
ATOM 720 C CA . ASP A 1 91 ? 23.963 33.920 15.447 1.00 71.81 91 ASP A CA 1
ATOM 721 C C . ASP A 1 91 ? 23.942 32.646 14.594 1.00 71.81 91 ASP A C 1
ATOM 723 O O . ASP A 1 91 ? 24.838 32.442 13.770 1.00 71.81 91 ASP A O 1
ATOM 727 N N . GLU A 1 92 ? 22.864 31.861 14.666 1.00 70.19 92 GLU A N 1
ATOM 728 C CA . GLU A 1 92 ? 22.652 30.699 13.795 1.00 70.19 92 GLU A CA 1
ATOM 729 C C . GLU A 1 92 ? 22.582 31.091 12.304 1.00 70.19 92 GLU A C 1
ATOM 731 O O . GLU A 1 92 ? 23.260 30.499 11.454 1.00 70.19 92 GLU A O 1
ATOM 736 N N . LEU A 1 93 ? 21.828 32.145 11.969 1.00 68.50 93 LEU A N 1
ATOM 737 C CA . LEU A 1 93 ? 21.728 32.659 10.601 1.00 68.50 93 LEU A CA 1
ATOM 738 C C . LEU A 1 93 ? 23.053 33.238 10.100 1.00 68.50 93 LEU A C 1
ATOM 740 O O . LEU A 1 93 ? 23.396 33.034 8.936 1.00 68.50 93 LEU A O 1
ATOM 744 N N . VAL A 1 94 ? 23.831 33.907 10.952 1.00 75.69 94 VAL A N 1
ATOM 745 C CA . VAL A 1 94 ? 25.159 34.442 10.618 1.00 75.69 94 VAL A CA 1
ATOM 746 C C . VAL A 1 94 ? 26.154 33.308 10.360 1.00 75.69 94 VAL A C 1
ATOM 748 O O . VAL A 1 94 ? 26.946 33.394 9.415 1.00 75.69 94 VAL A O 1
ATOM 751 N N . VAL A 1 95 ? 26.103 32.224 11.140 1.00 74.19 95 VAL A N 1
ATOM 752 C CA . VAL A 1 95 ? 26.904 31.013 10.897 1.00 74.19 95 VAL A CA 1
ATOM 753 C C . VAL A 1 95 ? 26.523 30.383 9.555 1.00 74.19 95 VAL A C 1
ATOM 755 O O . VAL A 1 95 ? 27.408 30.097 8.737 1.00 74.19 95 VAL A O 1
ATOM 758 N N . ARG A 1 96 ? 25.222 30.255 9.270 1.00 71.44 96 ARG A N 1
ATOM 759 C CA . ARG A 1 96 ? 24.719 29.732 7.990 1.00 71.44 96 ARG A CA 1
ATOM 760 C C . ARG A 1 96 ? 25.117 30.617 6.804 1.00 71.44 96 ARG A C 1
ATOM 762 O O . ARG A 1 96 ? 25.573 30.099 5.787 1.00 71.44 96 ARG A O 1
ATOM 769 N N . LEU A 1 97 ? 25.045 31.941 6.941 1.00 72.50 97 LEU A N 1
ATOM 770 C CA . LEU A 1 97 ? 25.479 32.905 5.920 1.00 72.50 97 LEU A CA 1
ATOM 771 C C . LEU A 1 97 ? 26.986 32.827 5.652 1.00 72.50 97 LEU A C 1
ATOM 773 O O . LEU A 1 97 ? 27.399 32.842 4.492 1.00 72.50 97 LEU A O 1
ATOM 777 N N . ARG A 1 98 ? 27.823 32.686 6.689 1.00 80.69 98 ARG A N 1
ATOM 778 C CA . ARG A 1 98 ? 29.273 32.465 6.514 1.00 80.69 98 ARG A CA 1
ATOM 779 C C . ARG A 1 98 ? 29.576 31.150 5.802 1.00 80.69 98 ARG A C 1
ATOM 781 O O . ARG A 1 98 ? 30.541 31.087 5.044 1.00 80.69 98 ARG A O 1
ATOM 788 N N . HIS A 1 99 ? 28.797 30.101 6.055 1.00 71.31 99 HIS A N 1
ATOM 789 C CA . HIS A 1 99 ? 28.948 28.825 5.357 1.00 71.31 99 HIS A CA 1
ATOM 790 C C . HIS A 1 99 ? 28.570 28.950 3.874 1.00 71.31 99 HIS A C 1
ATOM 792 O O . HIS A 1 99 ? 29.366 28.592 3.006 1.00 71.31 99 HIS A O 1
ATOM 798 N N . LEU A 1 100 ? 27.420 29.562 3.576 1.00 65.56 100 LEU A N 1
ATOM 799 C CA . LEU A 1 100 ? 26.965 29.788 2.201 1.00 65.56 100 LEU A CA 1
ATOM 800 C C . LEU A 1 100 ? 27.926 30.684 1.407 1.00 65.56 100 LEU A C 1
ATOM 802 O O . LEU A 1 100 ? 28.224 30.378 0.255 1.00 65.56 100 LEU A O 1
ATOM 806 N N . ARG A 1 101 ? 28.482 31.737 2.022 1.00 72.50 101 ARG A N 1
ATOM 807 C CA . ARG A 1 101 ? 29.507 32.590 1.391 1.00 72.50 101 ARG A CA 1
ATOM 808 C C . ARG A 1 101 ? 30.786 31.820 1.055 1.00 72.50 101 ARG A C 1
ATOM 810 O O . ARG A 1 101 ? 31.327 32.012 -0.028 1.00 72.50 101 ARG A O 1
ATOM 817 N N . ARG A 1 102 ? 31.240 30.915 1.933 1.00 75.38 102 ARG A N 1
ATOM 818 C CA . ARG A 1 102 ? 32.394 30.039 1.657 1.00 75.38 102 ARG A CA 1
ATOM 819 C C . ARG A 1 102 ? 32.126 29.087 0.491 1.00 75.38 102 ARG A C 1
ATOM 821 O O . ARG A 1 102 ? 32.979 28.945 -0.378 1.00 75.38 102 ARG A O 1
ATOM 828 N N . MET A 1 103 ? 30.934 28.494 0.426 1.00 60.22 103 MET A N 1
ATOM 829 C CA . MET A 1 103 ? 30.539 27.643 -0.703 1.00 60.22 103 MET A CA 1
ATOM 830 C C . MET A 1 103 ? 30.471 28.412 -2.028 1.00 60.22 103 MET A C 1
ATOM 832 O O . MET A 1 103 ? 30.914 27.905 -3.057 1.00 60.22 103 MET A O 1
ATOM 836 N N . LEU A 1 104 ? 29.928 29.632 -2.009 1.00 68.88 104 LEU A N 1
ATOM 837 C CA . LEU A 1 104 ? 29.869 30.507 -3.181 1.00 68.88 104 LEU A CA 1
ATOM 838 C C . LEU A 1 104 ? 31.268 30.900 -3.662 1.00 68.88 104 LEU A C 1
ATOM 840 O O . LEU A 1 104 ? 31.546 30.773 -4.851 1.00 68.88 104 LEU A O 1
ATOM 844 N N . ALA A 1 105 ? 32.161 31.286 -2.749 1.00 71.06 105 ALA A N 1
ATOM 845 C CA . ALA A 1 105 ? 33.549 31.608 -3.075 1.00 71.06 105 ALA A CA 1
ATOM 846 C C . ALA A 1 105 ? 34.301 30.402 -3.667 1.00 71.06 105 ALA A C 1
ATOM 848 O O . ALA A 1 105 ? 34.992 30.546 -4.672 1.00 71.06 105 ALA A O 1
ATOM 849 N N . ALA A 1 106 ? 34.112 29.199 -3.110 1.00 66.56 106 ALA A N 1
ATOM 850 C CA . ALA A 1 106 ? 34.703 27.971 -3.648 1.00 66.56 106 ALA A CA 1
ATOM 851 C C . ALA A 1 106 ? 34.193 27.655 -5.066 1.00 66.56 106 ALA A C 1
ATOM 853 O O . ALA A 1 106 ? 34.979 27.330 -5.955 1.00 66.56 106 ALA A O 1
ATOM 854 N N . ARG A 1 107 ? 32.885 27.817 -5.312 1.00 66.94 107 ARG A N 1
ATOM 855 C CA . ARG A 1 107 ? 32.296 27.649 -6.652 1.00 66.94 107 ARG A CA 1
ATOM 856 C C . ARG A 1 107 ? 32.807 28.688 -7.646 1.00 66.94 107 ARG A C 1
ATOM 858 O O . ARG A 1 107 ? 33.112 28.335 -8.780 1.00 66.94 107 ARG A O 1
ATOM 865 N N . GLN A 1 108 ? 32.929 29.946 -7.230 1.00 71.94 108 GLN A N 1
ATOM 866 C CA . GLN A 1 108 ? 33.506 31.007 -8.057 1.00 71.94 108 GLN A CA 1
ATOM 867 C C . GLN A 1 108 ? 34.984 30.737 -8.372 1.00 71.94 108 GLN A C 1
ATOM 869 O O . GLN A 1 108 ? 35.401 30.950 -9.507 1.00 71.94 108 GLN A O 1
ATOM 874 N N . GLY A 1 109 ? 35.755 30.209 -7.417 1.00 77.06 109 GLY A N 1
ATOM 875 C CA . GLY A 1 109 ? 37.130 29.752 -7.639 1.00 77.06 109 GLY A CA 1
ATOM 876 C C . GLY A 1 109 ? 37.216 28.625 -8.672 1.00 77.06 109 GLY A C 1
ATOM 877 O O . GLY A 1 109 ? 37.987 28.727 -9.622 1.00 77.06 109 GLY A O 1
ATOM 878 N N . GLY A 1 110 ? 36.357 27.607 -8.556 1.00 68.06 110 GLY A N 1
ATOM 879 C CA . GLY A 1 110 ? 36.267 26.524 -9.542 1.00 68.06 110 GLY A CA 1
ATOM 880 C C . GLY A 1 110 ? 35.873 27.016 -10.939 1.00 68.06 110 GLY A C 1
ATOM 881 O O . GLY A 1 110 ? 36.466 26.603 -11.929 1.00 68.06 110 GLY A O 1
ATOM 882 N N . LEU A 1 111 ? 34.932 27.961 -11.032 1.00 64.56 111 LEU A N 1
ATOM 883 C CA . LEU A 1 111 ? 34.551 28.575 -12.308 1.00 64.56 111 LEU A CA 1
ATOM 884 C C . LEU A 1 111 ? 35.682 29.405 -12.925 1.00 64.56 111 LEU A C 1
ATOM 886 O O . LEU A 1 111 ? 35.857 29.367 -14.139 1.00 64.56 111 LEU A O 1
ATOM 890 N N . ARG A 1 112 ? 36.468 30.128 -12.118 1.00 77.00 112 ARG A N 1
ATOM 891 C CA . ARG A 1 112 ? 37.655 30.850 -12.604 1.00 77.00 112 ARG A CA 1
ATOM 892 C C . ARG A 1 112 ? 38.726 29.892 -13.119 1.00 77.00 112 ARG A C 1
ATOM 894 O O . ARG A 1 112 ? 39.271 30.145 -14.183 1.00 77.00 112 ARG A O 1
ATOM 901 N N . MET A 1 113 ? 38.970 28.776 -12.428 1.00 66.69 113 MET A N 1
ATOM 902 C CA . MET A 1 113 ? 39.888 27.737 -12.909 1.00 66.69 113 MET A CA 1
ATOM 903 C C . MET A 1 113 ? 39.424 27.121 -14.231 1.00 66.69 113 MET A C 1
ATOM 905 O O . MET A 1 113 ? 40.222 26.982 -15.148 1.00 66.69 113 MET A O 1
ATOM 909 N N . LEU A 1 114 ? 38.133 26.804 -14.357 1.00 59.56 114 LEU A N 1
ATOM 910 C CA . LEU A 1 114 ? 37.562 26.276 -15.600 1.00 59.56 114 LEU A CA 1
ATOM 911 C C . LEU A 1 114 ? 37.639 27.286 -16.756 1.00 59.56 114 LEU A C 1
ATOM 913 O O . LEU A 1 114 ? 37.790 26.884 -17.905 1.00 59.56 114 LEU A O 1
ATOM 917 N N . ARG A 1 115 ? 37.550 28.590 -16.466 1.00 68.62 115 ARG A N 1
ATOM 918 C CA . ARG A 1 115 ? 37.752 29.657 -17.460 1.00 68.62 115 ARG A CA 1
ATOM 919 C C . ARG A 1 115 ? 39.221 29.800 -17.862 1.00 68.62 115 ARG A C 1
ATOM 921 O O . ARG A 1 115 ? 39.492 29.839 -19.051 1.00 68.62 115 ARG A O 1
ATOM 928 N N . ALA A 1 116 ? 40.152 29.770 -16.910 1.00 67.44 116 ALA A N 1
ATOM 929 C CA . ALA A 1 116 ? 41.586 29.772 -17.210 1.00 67.44 116 ALA A CA 1
ATOM 930 C C . ALA A 1 116 ? 41.990 28.547 -18.058 1.00 67.44 116 ALA A C 1
ATOM 932 O O . ALA A 1 116 ? 42.694 28.676 -19.051 1.00 67.44 116 ALA A O 1
ATOM 933 N N . GLN A 1 117 ? 41.437 27.369 -17.748 1.00 57.34 117 GLN A N 1
ATOM 934 C CA . GLN A 1 117 ? 41.638 26.144 -18.534 1.00 57.34 117 GLN A CA 1
ATOM 935 C C . GLN A 1 117 ? 40.976 26.187 -19.923 1.00 57.34 117 GLN A C 1
ATOM 937 O O . GLN A 1 117 ? 41.413 25.481 -20.830 1.00 57.34 117 GLN A O 1
ATOM 942 N N . ARG A 1 118 ? 39.922 26.996 -20.103 1.00 49.88 118 ARG A N 1
ATOM 943 C CA . ARG A 1 118 ? 39.292 27.261 -21.408 1.00 49.88 118 ARG A CA 1
ATOM 944 C C . ARG A 1 118 ? 40.182 28.151 -22.276 1.00 49.88 118 ARG A C 1
ATOM 946 O O . ARG A 1 118 ? 40.286 27.891 -23.468 1.00 49.88 118 ARG A O 1
ATOM 953 N N . GLU A 1 119 ? 40.820 29.159 -21.684 1.00 66.94 119 GLU A N 1
ATOM 954 C CA . GLU A 1 119 ? 41.742 30.071 -22.377 1.00 66.94 119 GLU A CA 1
ATOM 955 C C . GLU A 1 119 ? 43.066 29.382 -22.761 1.00 66.94 119 GLU A C 1
ATOM 957 O O . GLU A 1 119 ? 43.628 29.677 -23.810 1.00 66.94 119 GLU A O 1
ATOM 962 N N . GLU A 1 120 ? 43.521 28.392 -21.985 1.00 62.12 120 GLU A N 1
ATOM 963 C CA . GLU A 1 120 ? 44.705 27.572 -22.307 1.00 62.12 120 GLU A CA 1
ATOM 964 C C . GLU A 1 120 ? 44.425 26.410 -23.288 1.00 62.12 120 GLU A C 1
ATOM 966 O O . GLU A 1 120 ? 45.353 25.729 -23.727 1.00 62.12 120 GLU A O 1
ATOM 971 N N . GLY A 1 121 ? 43.159 26.158 -23.647 1.00 50.12 121 GLY A N 1
ATOM 972 C CA . GLY A 1 121 ? 42.709 24.902 -24.258 1.00 50.12 121 GLY A CA 1
ATOM 973 C C . GLY A 1 121 ? 41.867 25.033 -25.529 1.00 50.12 121 GLY A C 1
ATOM 974 O O . GLY A 1 121 ? 40.959 24.227 -25.736 1.00 50.12 121 GLY A O 1
ATOM 975 N N . GLU A 1 122 ? 42.130 26.004 -26.405 1.00 48.66 122 GLU A N 1
ATOM 976 C CA . GLU A 1 122 ? 41.488 26.065 -27.728 1.00 48.66 122 GLU A CA 1
ATOM 977 C C . GLU A 1 122 ? 42.116 25.058 -28.710 1.00 48.66 122 GLU A C 1
ATOM 979 O O . GLU A 1 122 ? 42.931 25.425 -29.553 1.00 48.66 122 GLU A O 1
ATOM 984 N N . ARG A 1 123 ? 41.756 23.770 -28.580 1.00 48.81 123 ARG A N 1
ATOM 985 C CA . ARG A 1 123 ? 41.743 22.726 -29.641 1.00 48.81 123 ARG A CA 1
ATOM 986 C C . ARG A 1 123 ? 41.432 21.355 -29.020 1.00 48.81 123 ARG A C 1
ATOM 988 O O . ARG A 1 123 ? 42.358 20.624 -28.691 1.00 48.81 123 ARG A O 1
ATOM 995 N N . CYS A 1 124 ? 40.152 21.004 -28.851 1.00 41.00 124 CYS A N 1
ATOM 996 C CA . CYS A 1 124 ? 39.587 19.638 -28.976 1.00 41.00 124 CYS A CA 1
ATOM 997 C C . CYS A 1 124 ? 38.107 19.603 -28.531 1.00 41.00 124 CYS A C 1
ATOM 999 O O . CYS A 1 124 ? 37.702 20.356 -27.650 1.00 41.00 124 CYS A O 1
ATOM 1001 N N . ASP A 1 125 ? 37.316 18.714 -29.143 1.00 50.97 125 ASP A N 1
ATOM 1002 C CA . ASP A 1 125 ? 35.865 18.548 -28.960 1.00 50.97 125 ASP A CA 1
ATOM 1003 C C . ASP A 1 125 ? 35.441 18.297 -27.497 1.00 50.97 125 ASP A C 1
ATOM 1005 O O . ASP A 1 125 ? 35.768 17.280 -26.884 1.00 50.97 125 ASP A O 1
ATOM 1009 N N . TRP A 1 126 ? 34.670 19.240 -26.945 1.00 45.78 126 TRP A N 1
ATOM 1010 C CA . TRP A 1 126 ? 34.408 19.414 -25.508 1.00 45.78 126 TRP A CA 1
ATOM 1011 C C . TRP A 1 126 ? 33.057 18.917 -24.913 1.00 45.78 126 TRP A C 1
ATOM 1013 O O . TRP A 1 126 ? 32.968 18.875 -23.681 1.00 45.78 126 TRP A O 1
ATOM 1023 N N . PRO A 1 127 ? 31.988 18.528 -25.652 1.00 45.12 127 PRO A N 1
ATOM 1024 C CA . PRO A 1 127 ? 30.691 18.254 -25.008 1.00 45.12 127 PRO A CA 1
ATOM 1025 C C . PRO A 1 127 ? 30.685 17.070 -24.022 1.00 45.12 127 PRO A C 1
ATOM 1027 O O . PRO A 1 127 ? 30.150 17.206 -22.924 1.00 45.12 127 PRO A O 1
ATOM 1030 N N . LEU A 1 128 ? 31.334 15.942 -24.349 1.00 49.41 128 LEU A N 1
ATOM 1031 C CA . LEU A 1 128 ? 31.359 14.760 -23.467 1.00 49.41 128 LEU A CA 1
ATOM 1032 C C . LEU A 1 128 ? 32.288 14.930 -22.253 1.00 49.41 128 LEU A C 1
ATOM 1034 O O . LEU A 1 128 ? 31.976 14.458 -21.160 1.00 49.41 128 LEU A O 1
ATOM 1038 N N . ALA A 1 129 ? 33.420 15.620 -22.412 1.00 49.69 129 ALA A N 1
ATOM 1039 C CA . ALA A 1 129 ? 34.367 15.836 -21.317 1.00 49.69 129 ALA A CA 1
ATOM 1040 C C . ALA A 1 129 ? 33.783 16.757 -20.230 1.00 49.69 129 ALA A C 1
ATOM 1042 O O . ALA A 1 129 ? 34.023 16.535 -19.043 1.00 49.69 129 ALA A O 1
ATOM 1043 N N . ARG A 1 130 ? 32.953 17.738 -20.621 1.00 45.78 130 ARG A N 1
ATOM 1044 C CA . ARG A 1 130 ? 32.244 18.644 -19.702 1.00 45.78 130 ARG A CA 1
ATOM 1045 C C . ARG A 1 130 ? 31.275 17.908 -18.790 1.00 45.78 130 ARG A C 1
ATOM 1047 O O . ARG A 1 130 ? 31.249 18.165 -17.590 1.00 45.78 130 ARG A O 1
ATOM 1054 N N . GLU A 1 131 ? 30.479 17.009 -19.356 1.00 46.84 131 GLU A N 1
ATOM 1055 C CA . GLU A 1 131 ? 29.474 16.261 -18.606 1.00 46.84 131 GLU A CA 1
ATOM 1056 C C . GLU A 1 131 ? 30.138 15.259 -17.652 1.00 46.84 131 GLU A C 1
ATOM 1058 O O . GLU A 1 131 ? 29.774 15.192 -16.478 1.00 46.84 131 GLU A O 1
ATOM 1063 N N . HIS A 1 132 ? 31.212 14.597 -18.097 1.00 51.84 132 HIS A N 1
ATOM 1064 C CA . HIS A 1 132 ? 32.029 13.732 -17.244 1.00 51.84 132 HIS A CA 1
ATOM 1065 C C . HIS A 1 132 ? 32.754 14.498 -16.122 1.00 51.84 132 HIS A C 1
ATOM 1067 O O . HIS A 1 132 ? 32.785 14.022 -14.988 1.00 51.84 132 HIS A O 1
ATOM 1073 N N . ALA A 1 133 ? 33.299 15.690 -16.389 1.00 48.03 133 ALA A N 1
ATOM 1074 C CA . ALA A 1 133 ? 33.971 16.508 -15.375 1.00 48.03 133 ALA A CA 1
ATOM 1075 C C . ALA A 1 133 ? 32.986 17.083 -14.342 1.00 48.03 133 ALA A C 1
ATOM 1077 O O . ALA A 1 133 ? 33.269 17.073 -13.144 1.00 48.03 133 ALA A O 1
ATOM 1078 N N . LEU A 1 134 ? 31.799 17.524 -14.775 1.00 46.03 134 LEU A N 1
ATOM 1079 C CA . LEU A 1 134 ? 30.743 18.002 -13.877 1.00 46.03 134 LEU A CA 1
ATOM 1080 C C . LEU A 1 134 ? 30.170 16.868 -13.015 1.00 46.03 134 LEU A C 1
ATOM 1082 O O . LEU A 1 134 ? 29.951 17.070 -11.818 1.00 46.03 134 LEU A O 1
ATOM 1086 N N . GLN A 1 135 ? 29.995 15.669 -13.578 1.00 52.34 135 GLN A N 1
ATOM 1087 C CA . GLN A 1 135 ? 29.592 14.479 -12.822 1.00 52.34 135 GLN A CA 1
ATOM 1088 C C . GLN A 1 135 ? 30.686 14.021 -11.842 1.00 52.34 135 GLN A C 1
ATOM 1090 O O . GLN A 1 135 ? 30.375 13.686 -10.698 1.00 52.34 135 GLN A O 1
ATOM 1095 N N . ALA A 1 136 ? 31.965 14.086 -12.227 1.00 46.94 136 ALA A N 1
ATOM 1096 C CA . ALA A 1 136 ? 33.090 13.775 -11.342 1.00 46.94 136 ALA A CA 1
ATOM 1097 C C . ALA A 1 136 ? 33.228 14.786 -10.187 1.00 46.94 136 ALA A C 1
ATOM 1099 O O . ALA A 1 136 ? 33.434 14.384 -9.041 1.00 46.94 136 ALA A O 1
ATOM 1100 N N . CYS A 1 137 ? 33.043 16.086 -10.443 1.00 43.41 137 CYS A N 1
ATOM 1101 C CA . CYS A 1 137 ? 33.018 17.111 -9.396 1.00 43.41 137 CYS A CA 1
ATOM 1102 C C . CYS A 1 137 ? 31.813 16.955 -8.458 1.00 43.41 137 CYS A C 1
ATOM 1104 O O . CYS A 1 137 ? 31.976 17.070 -7.243 1.00 43.41 137 CYS A O 1
ATOM 1106 N N . ALA A 1 138 ? 30.619 16.653 -8.979 1.00 46.47 138 ALA A N 1
ATOM 1107 C CA . ALA A 1 138 ? 29.438 16.398 -8.151 1.00 46.47 138 ALA A CA 1
ATOM 1108 C C . ALA A 1 138 ? 29.627 15.162 -7.251 1.00 46.47 138 ALA A C 1
ATOM 1110 O O . ALA A 1 138 ? 29.318 15.215 -6.058 1.00 46.47 138 ALA A O 1
ATOM 1111 N N . ALA A 1 139 ? 30.215 14.088 -7.787 1.00 47.41 139 ALA A N 1
ATOM 1112 C CA . ALA A 1 139 ? 30.558 12.889 -7.026 1.00 47.41 139 ALA A CA 1
ATOM 1113 C C . ALA A 1 139 ? 31.654 13.151 -5.973 1.00 47.41 139 ALA A C 1
ATOM 1115 O O . ALA A 1 139 ? 31.560 12.650 -4.851 1.00 47.41 139 ALA A O 1
ATOM 1116 N N . SER A 1 140 ? 32.658 13.979 -6.288 1.00 47.97 140 SER A N 1
ATOM 1117 C CA . SER A 1 140 ? 33.723 14.365 -5.351 1.00 47.97 140 SER A CA 1
ATOM 1118 C C . SER A 1 140 ? 33.190 15.200 -4.184 1.00 47.97 140 SER A C 1
ATOM 1120 O O . SER A 1 140 ? 33.514 14.917 -3.034 1.00 47.97 140 SER A O 1
ATOM 1122 N N . VAL A 1 141 ? 32.323 16.184 -4.452 1.00 49.16 141 VAL A N 1
ATOM 1123 C CA . VAL A 1 141 ? 31.724 17.040 -3.411 1.00 49.16 141 VAL A CA 1
ATOM 1124 C C . VAL A 1 141 ? 30.771 16.244 -2.513 1.00 49.16 141 VAL A C 1
ATOM 1126 O O . VAL A 1 141 ? 30.779 16.430 -1.296 1.00 49.16 141 VAL A O 1
ATOM 1129 N N . ALA A 1 142 ? 29.987 15.320 -3.079 1.00 52.69 142 ALA A N 1
ATOM 1130 C CA . ALA A 1 142 ? 29.127 14.428 -2.299 1.00 52.69 142 ALA A CA 1
ATOM 1131 C C . ALA A 1 142 ? 29.943 13.455 -1.424 1.00 52.69 142 ALA A C 1
ATOM 1133 O O . ALA A 1 142 ? 29.596 13.226 -0.264 1.00 52.69 142 ALA A O 1
ATOM 1134 N N . SER A 1 143 ? 31.056 12.935 -1.950 1.00 54.00 143 SER A N 1
ATOM 1135 C CA . SER A 1 143 ? 32.003 12.094 -1.208 1.00 54.00 143 SER A CA 1
ATOM 1136 C C . SER A 1 143 ? 32.666 12.864 -0.059 1.00 54.00 143 SER A C 1
ATOM 1138 O O . SER A 1 143 ? 32.744 12.366 1.061 1.00 54.00 143 SER A O 1
ATOM 1140 N N . GLU A 1 144 ? 33.106 14.100 -0.287 1.00 57.34 144 GLU A N 1
ATOM 1141 C CA . GLU A 1 144 ? 33.799 14.909 0.723 1.00 57.34 144 GLU A CA 1
ATOM 1142 C C . GLU A 1 144 ? 32.871 15.369 1.860 1.00 57.34 144 GLU A C 1
ATOM 1144 O O . GLU A 1 144 ? 33.239 15.296 3.034 1.00 57.34 144 GLU A O 1
ATOM 1149 N N . GLN A 1 145 ? 31.629 15.756 1.548 1.00 63.09 145 GLN A N 1
ATOM 1150 C CA . GLN A 1 145 ? 30.612 16.056 2.566 1.00 63.09 145 GLN A CA 1
ATOM 1151 C C . GLN A 1 145 ? 30.299 14.839 3.443 1.00 63.09 145 GLN A C 1
ATOM 1153 O O . GLN A 1 145 ? 30.121 14.971 4.657 1.00 63.09 145 GLN A O 1
ATOM 1158 N N . TRP A 1 146 ?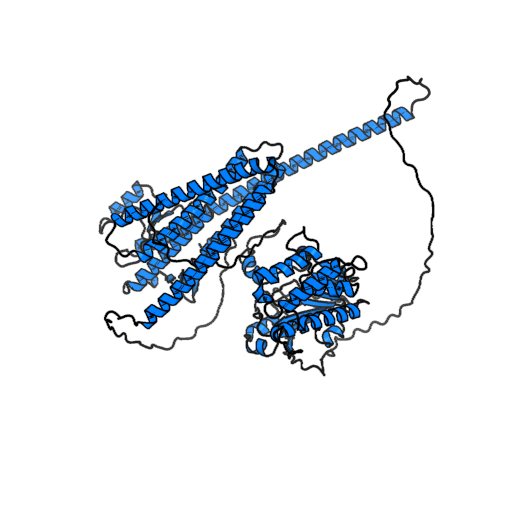 30.271 13.652 2.840 1.00 62.25 146 TRP A N 1
ATOM 1159 C CA . TRP A 1 146 ? 30.097 12.399 3.560 1.00 62.25 146 TRP A CA 1
ATOM 1160 C C . TRP A 1 146 ? 31.296 12.087 4.473 1.00 62.25 146 TRP A C 1
ATOM 1162 O O . TRP A 1 146 ? 31.091 11.803 5.655 1.00 62.25 146 TRP A O 1
ATOM 1172 N N . TRP A 1 147 ? 32.536 12.257 3.995 1.00 60.44 147 TRP A N 1
ATOM 1173 C CA . TRP A 1 147 ? 33.750 12.103 4.815 1.00 60.44 147 TRP A CA 1
ATOM 1174 C C . TRP A 1 147 ? 33.777 13.059 6.011 1.00 60.44 147 TRP A C 1
ATOM 1176 O O . TRP A 1 147 ? 34.111 12.655 7.126 1.00 60.44 147 TRP A O 1
ATOM 1186 N N . GLN A 1 148 ? 33.361 14.310 5.811 1.00 70.56 148 GLN A N 1
ATOM 1187 C CA . GLN A 1 148 ? 33.251 15.293 6.890 1.00 70.56 148 GLN A CA 1
ATOM 1188 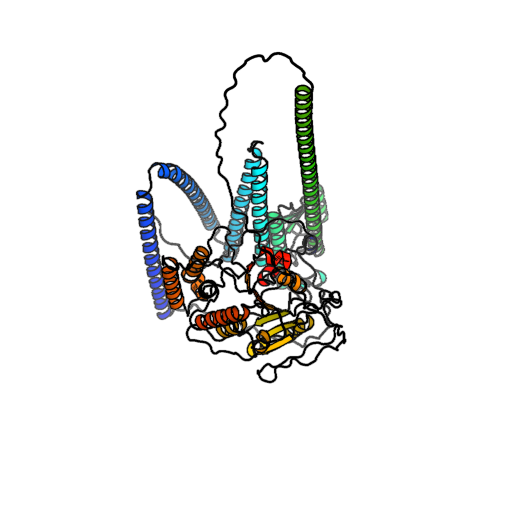C C . GLN A 1 148 ? 32.151 14.944 7.903 1.00 70.56 148 GLN A C 1
ATOM 1190 O O . GLN A 1 148 ? 32.286 15.268 9.082 1.00 70.56 148 GLN A O 1
ATOM 1195 N N . GLY A 1 149 ? 31.056 14.311 7.472 1.00 66.69 149 GLY A N 1
ATOM 1196 C CA . GLY A 1 149 ? 30.021 13.800 8.376 1.00 66.69 149 GLY A CA 1
ATOM 1197 C C . GLY A 1 149 ? 30.537 12.648 9.240 1.00 66.69 149 GLY A C 1
ATOM 1198 O O . GLY A 1 149 ? 30.309 12.623 10.448 1.00 66.69 149 GLY A O 1
ATOM 1199 N N . LEU A 1 150 ? 31.301 11.739 8.635 1.00 62.25 150 LEU A N 1
ATOM 1200 C CA . LEU A 1 150 ? 31.888 10.580 9.307 1.00 62.25 150 LEU A CA 1
ATOM 1201 C C . LEU A 1 150 ? 32.971 10.988 10.319 1.00 62.25 150 LEU A C 1
ATOM 1203 O O . LEU A 1 150 ? 32.993 10.473 11.437 1.00 62.25 150 LEU A O 1
ATOM 1207 N N . GLN A 1 151 ? 33.814 11.966 9.968 1.00 68.50 151 GLN A N 1
ATOM 1208 C CA . GLN A 1 151 ? 34.791 12.545 10.895 1.00 68.50 151 GLN A CA 1
ATOM 1209 C C . GLN A 1 151 ? 34.124 13.267 12.066 1.00 68.50 151 GLN A C 1
ATOM 1211 O O . GLN A 1 151 ? 34.523 13.053 13.203 1.00 68.50 151 GLN A O 1
ATOM 1216 N N . ARG A 1 152 ? 33.040 14.019 11.837 1.00 72.12 152 ARG A N 1
ATOM 1217 C CA . ARG A 1 152 ? 32.291 14.671 12.926 1.00 72.12 152 ARG A CA 1
ATOM 1218 C C . ARG A 1 152 ? 31.719 13.674 13.933 1.00 72.12 152 ARG A C 1
ATOM 1220 O O . ARG A 1 152 ? 31.789 13.921 15.132 1.00 72.12 152 ARG A O 1
ATOM 1227 N N . VAL A 1 153 ? 31.199 12.535 13.472 1.00 65.88 153 VAL A N 1
ATOM 1228 C CA . VAL A 1 153 ? 30.736 11.458 14.369 1.00 65.88 153 VAL A CA 1
ATOM 1229 C C . VAL A 1 153 ? 31.913 10.854 15.147 1.00 65.88 153 VAL A C 1
ATOM 1231 O O . VAL A 1 153 ? 31.788 10.586 16.341 1.00 65.88 153 VAL A O 1
ATOM 1234 N N . LYS A 1 154 ? 33.075 10.685 14.501 1.00 68.75 154 LYS A N 1
ATOM 1235 C CA . LYS A 1 154 ? 34.307 10.183 15.131 1.00 68.75 154 LYS A CA 1
ATOM 1236 C C . LYS A 1 154 ? 34.886 11.151 16.174 1.00 68.75 154 LYS A C 1
ATOM 1238 O O . LYS A 1 154 ? 35.340 10.706 17.223 1.00 68.75 154 LYS A O 1
ATOM 1243 N N . GLU A 1 155 ? 34.839 12.452 15.925 1.00 72.31 155 GLU A N 1
ATOM 1244 C CA . GLU A 1 155 ? 35.273 13.492 16.867 1.00 72.31 155 GLU A CA 1
ATOM 1245 C C . GLU A 1 155 ? 34.302 13.609 18.053 1.00 72.31 155 GLU A C 1
ATOM 1247 O O . GLU A 1 155 ? 34.729 13.649 19.206 1.00 72.31 155 GLU A O 1
ATOM 1252 N N . GLN A 1 156 ? 32.988 13.553 17.804 1.00 66.69 156 GLN A N 1
ATOM 1253 C CA . GLN A 1 156 ? 31.971 13.529 18.865 1.00 66.69 156 GLN A CA 1
ATOM 1254 C C . GLN A 1 156 ? 32.123 12.312 19.790 1.00 66.69 156 GLN A C 1
ATOM 1256 O O . GLN A 1 156 ? 31.954 12.436 21.002 1.00 66.69 156 GLN A O 1
ATOM 1261 N N . LEU A 1 157 ? 32.507 11.162 19.229 1.00 60.53 157 LEU A N 1
ATOM 1262 C CA . LEU A 1 157 ? 32.865 9.948 19.967 1.00 60.53 157 LEU A CA 1
ATOM 1263 C C . LEU A 1 157 ? 34.067 10.136 20.897 1.00 60.53 157 LEU A C 1
ATOM 1265 O O . LEU A 1 157 ? 34.076 9.601 22.003 1.00 60.53 157 LEU A O 1
ATOM 1269 N N . GLN A 1 158 ? 35.085 10.869 20.447 1.00 70.25 158 GLN A N 1
ATOM 1270 C CA . GLN A 1 158 ? 36.319 11.079 21.205 1.00 70.25 158 GLN A CA 1
ATOM 1271 C C . GLN A 1 158 ? 36.153 12.110 22.332 1.00 70.25 158 GLN A C 1
ATOM 1273 O O . GLN A 1 158 ? 36.861 12.032 23.334 1.00 70.25 158 GLN A O 1
ATOM 1278 N N . CYS A 1 159 ? 35.211 13.051 22.206 1.00 66.38 159 CYS A N 1
ATOM 1279 C CA . CYS A 1 159 ? 35.017 14.135 23.176 1.00 66.38 159 CYS A CA 1
ATOM 1280 C C . CYS A 1 159 ? 33.957 13.862 24.263 1.00 66.38 159 CYS A C 1
ATOM 1282 O O . CYS A 1 159 ? 33.835 14.646 25.209 1.00 66.38 159 CYS A O 1
ATOM 1284 N N . ALA A 1 160 ? 33.165 12.795 24.159 1.00 56.09 160 ALA A N 1
ATOM 1285 C CA . ALA A 1 160 ? 32.044 12.561 25.066 1.00 56.09 160 ALA A CA 1
ATOM 1286 C C . ALA A 1 160 ? 32.457 11.911 26.406 1.00 56.09 160 ALA A C 1
ATOM 1288 O O . ALA A 1 160 ? 33.126 10.880 26.455 1.00 56.09 160 ALA A O 1
ATOM 1289 N N . ARG A 1 161 ? 32.014 12.506 27.526 1.00 57.44 161 ARG A N 1
ATOM 1290 C CA . ARG A 1 161 ? 32.257 12.013 28.898 1.00 57.44 161 ARG A CA 1
ATOM 1291 C C . ARG A 1 161 ? 31.366 10.803 29.263 1.00 57.44 161 ARG A C 1
ATOM 1293 O O . ARG A 1 161 ? 30.220 10.725 28.816 1.00 57.44 161 ARG A O 1
ATOM 1300 N N . PRO A 1 162 ? 31.821 9.908 30.168 1.00 54.19 162 PRO A N 1
ATOM 1301 C CA . PRO A 1 162 ? 31.187 8.608 30.442 1.00 54.19 162 PRO A CA 1
ATOM 1302 C C . PRO A 1 162 ? 29.797 8.645 31.107 1.00 54.19 162 PRO A C 1
ATOM 1304 O O . PRO A 1 162 ? 29.097 7.636 31.095 1.00 54.19 162 PRO A O 1
ATOM 1307 N N . ALA A 1 163 ? 29.344 9.781 31.650 1.00 49.78 163 ALA A N 1
ATOM 1308 C CA . ALA A 1 163 ? 28.070 9.857 32.379 1.00 49.78 163 ALA A CA 1
ATOM 1309 C C . ALA A 1 163 ? 26.808 9.723 31.493 1.00 49.78 163 ALA A C 1
ATOM 1311 O O . ALA A 1 163 ? 25.719 9.526 32.023 1.00 49.78 163 ALA A O 1
ATOM 1312 N N . SER A 1 164 ? 26.935 9.780 30.158 1.00 63.25 164 SER A N 1
ATOM 1313 C CA . SER A 1 164 ? 25.812 9.598 29.215 1.00 63.25 164 SER A CA 1
ATOM 1314 C C . SER A 1 164 ? 25.987 8.417 28.249 1.00 63.25 164 SER A C 1
ATOM 1316 O O . SER A 1 164 ? 25.369 8.383 27.187 1.00 63.25 164 SER A O 1
ATOM 1318 N N . ALA A 1 165 ? 26.809 7.423 28.607 1.00 61.44 165 ALA A N 1
ATOM 1319 C CA . ALA A 1 165 ? 27.214 6.344 27.700 1.00 61.44 165 ALA A CA 1
ATOM 1320 C C . ALA A 1 165 ? 26.046 5.637 26.977 1.00 61.44 165 ALA A C 1
ATOM 1322 O O . ALA A 1 165 ? 26.168 5.348 25.793 1.00 61.44 165 ALA A O 1
ATOM 1323 N N . LEU A 1 166 ? 24.898 5.429 27.639 1.00 72.19 166 LEU A N 1
ATOM 1324 C CA . LEU A 1 166 ? 23.713 4.807 27.025 1.00 72.19 166 LEU A CA 1
ATOM 1325 C C . LEU A 1 166 ? 22.995 5.715 26.012 1.00 72.19 166 LEU A C 1
ATOM 1327 O O . LEU A 1 166 ? 22.557 5.240 24.967 1.00 72.19 166 LEU A O 1
ATOM 1331 N N . ALA A 1 167 ? 22.879 7.014 26.302 1.00 70.38 167 ALA A N 1
ATOM 1332 C CA . ALA A 1 167 ? 22.270 7.976 25.380 1.00 70.38 167 ALA A CA 1
ATOM 1333 C C . ALA A 1 167 ? 23.170 8.193 24.156 1.00 70.38 167 ALA A C 1
ATOM 1335 O O . ALA A 1 167 ? 22.694 8.204 23.022 1.00 70.38 167 ALA A O 1
ATOM 1336 N N . MET A 1 168 ? 24.482 8.270 24.384 1.00 71.81 168 MET A N 1
ATOM 1337 C CA . MET A 1 168 ? 25.473 8.335 23.319 1.00 71.81 168 MET A CA 1
ATOM 1338 C C . MET A 1 168 ? 25.464 7.065 22.457 1.00 71.81 168 MET A C 1
ATOM 1340 O O . MET A 1 168 ? 25.467 7.169 21.238 1.00 71.81 168 MET A O 1
ATOM 1344 N N . GLU A 1 169 ? 25.396 5.870 23.051 1.00 74.81 169 GLU A N 1
ATOM 1345 C CA . GLU A 1 169 ? 25.314 4.604 22.308 1.00 74.81 169 GLU A CA 1
ATOM 1346 C C . GLU A 1 169 ? 24.066 4.540 21.412 1.00 74.81 169 GLU A C 1
ATOM 1348 O O . GLU A 1 169 ? 24.154 4.123 20.254 1.00 74.81 169 GLU A O 1
ATOM 1353 N N . ALA A 1 170 ? 22.921 5.029 21.897 1.00 71.12 170 ALA A N 1
ATOM 1354 C CA . ALA A 1 170 ? 21.704 5.136 21.096 1.00 71.12 170 ALA A CA 1
ATOM 1355 C C . ALA A 1 170 ? 21.862 6.117 19.919 1.00 71.12 170 ALA A C 1
ATOM 1357 O O . ALA A 1 170 ? 21.481 5.787 18.794 1.00 71.12 170 ALA A O 1
ATOM 1358 N N . GLU A 1 171 ? 22.453 7.293 20.144 1.00 73.12 171 GLU A N 1
ATOM 1359 C CA . GLU A 1 171 ? 22.696 8.279 19.082 1.00 73.12 171 GLU A CA 1
ATOM 1360 C C . GLU A 1 171 ? 23.724 7.793 18.054 1.00 73.12 171 GLU A C 1
ATOM 1362 O O . GLU A 1 171 ? 23.529 7.969 16.852 1.00 73.12 171 GLU A O 1
ATOM 1367 N N . LEU A 1 172 ? 24.764 7.080 18.486 1.00 72.69 172 LEU A N 1
ATOM 1368 C CA . LEU A 1 172 ? 25.739 6.459 17.590 1.00 72.69 172 LEU A CA 1
ATOM 1369 C C . LEU A 1 172 ? 25.119 5.362 16.743 1.00 72.69 172 LEU A C 1
ATOM 1371 O O . LEU A 1 172 ? 25.377 5.293 15.542 1.00 72.69 172 LEU A O 1
ATOM 1375 N N . ARG A 1 173 ? 24.261 4.530 17.341 1.00 72.88 173 ARG A N 1
ATOM 1376 C CA . ARG A 1 173 ? 23.522 3.505 16.605 1.00 72.88 173 ARG A CA 1
ATOM 1377 C C . ARG A 1 173 ? 22.611 4.143 15.558 1.00 72.88 173 ARG A C 1
ATOM 1379 O O . ARG A 1 173 ? 22.593 3.679 14.420 1.00 72.88 173 ARG A O 1
ATOM 1386 N N . LYS A 1 174 ? 21.913 5.233 15.896 1.00 71.50 174 LYS A N 1
ATOM 1387 C CA . LYS A 1 174 ? 21.102 6.000 14.935 1.00 71.50 174 LYS A CA 1
ATOM 1388 C C . LYS A 1 174 ? 21.955 6.609 13.821 1.00 71.50 174 LYS A C 1
ATOM 1390 O O . LYS A 1 174 ? 21.597 6.483 12.652 1.00 71.50 174 LYS A O 1
ATOM 1395 N N . ALA A 1 175 ? 23.078 7.244 14.154 1.00 70.38 175 ALA A N 1
ATOM 1396 C CA . ALA A 1 175 ? 23.985 7.843 13.176 1.00 70.38 175 ALA A CA 1
ATOM 1397 C C . ALA A 1 175 ? 24.568 6.786 12.225 1.00 70.38 175 ALA A C 1
ATOM 1399 O O . ALA A 1 175 ? 24.568 6.978 11.009 1.00 70.38 175 ALA A O 1
ATOM 1400 N N . TRP A 1 176 ? 24.986 5.639 12.762 1.00 77.19 176 TRP A N 1
ATOM 1401 C CA . TRP A 1 176 ? 25.480 4.510 11.980 1.00 77.19 176 TRP A CA 1
ATOM 1402 C C . TRP A 1 176 ? 24.401 3.930 11.060 1.00 77.19 176 TRP A C 1
ATOM 1404 O O . TRP A 1 176 ? 24.658 3.722 9.877 1.00 77.19 176 TRP A O 1
ATOM 1414 N N . LEU A 1 177 ? 23.175 3.737 11.562 1.00 71.69 177 LEU A N 1
ATOM 1415 C CA . LEU A 1 177 ? 22.046 3.275 10.749 1.00 71.69 177 LEU A CA 1
ATOM 1416 C C . LEU A 1 177 ? 21.738 4.249 9.608 1.00 71.69 177 LEU A C 1
ATOM 1418 O O . LEU A 1 177 ? 21.561 3.814 8.474 1.00 71.69 177 LEU A O 1
ATOM 1422 N N . ARG A 1 178 ? 21.741 5.563 9.869 1.00 73.25 178 ARG A N 1
ATOM 1423 C CA . ARG A 1 178 ? 21.555 6.589 8.828 1.00 73.25 178 ARG A CA 1
ATOM 1424 C C . ARG A 1 178 ? 22.645 6.522 7.762 1.00 73.25 178 ARG A C 1
ATOM 1426 O O . ARG A 1 178 ? 22.322 6.501 6.577 1.00 73.25 178 ARG A O 1
ATOM 1433 N N . LEU A 1 179 ? 23.912 6.430 8.174 1.00 73.00 179 LEU A N 1
ATOM 1434 C CA . LEU A 1 179 ? 25.041 6.270 7.254 1.00 73.00 179 LEU A CA 1
ATOM 1435 C C . LEU A 1 179 ? 24.900 4.994 6.420 1.00 73.00 179 LEU A C 1
ATOM 1437 O O . LEU A 1 179 ? 25.105 5.032 5.209 1.00 73.00 179 LEU A O 1
ATOM 1441 N N . ARG A 1 180 ? 24.485 3.882 7.035 1.00 77.38 180 ARG A N 1
ATOM 1442 C CA . ARG A 1 180 ? 24.286 2.612 6.332 1.00 77.38 180 ARG A CA 1
ATOM 1443 C C . ARG A 1 180 ? 23.134 2.684 5.333 1.00 77.38 180 ARG A C 1
ATOM 1445 O O . ARG A 1 180 ? 23.289 2.238 4.200 1.00 77.38 180 ARG A O 1
ATOM 1452 N N . CYS A 1 181 ? 22.007 3.281 5.712 1.00 73.75 181 CYS A N 1
ATOM 1453 C CA . CYS A 1 181 ? 20.877 3.516 4.813 1.00 73.75 181 CYS A CA 1
ATOM 1454 C C . CYS A 1 181 ? 21.271 4.409 3.630 1.00 73.75 181 CYS A C 1
ATOM 1456 O O . CYS A 1 181 ? 20.889 4.127 2.495 1.00 73.75 181 CYS A O 1
ATOM 1458 N N . GLN A 1 182 ? 22.069 5.452 3.874 1.00 79.12 182 GLN A N 1
ATOM 1459 C CA . GLN A 1 182 ? 22.592 6.321 2.823 1.00 79.12 182 GLN A CA 1
ATOM 1460 C C . GLN A 1 182 ? 23.537 5.564 1.878 1.00 79.12 182 GLN A C 1
ATOM 1462 O O . GLN A 1 182 ? 23.356 5.648 0.667 1.00 79.12 182 GLN A O 1
ATOM 1467 N N . GLN A 1 183 ? 24.480 4.776 2.408 1.00 80.69 183 GLN A N 1
ATOM 1468 C CA . GLN A 1 183 ? 25.368 3.926 1.602 1.00 80.69 183 GLN A CA 1
ATOM 1469 C C . GLN A 1 183 ? 24.574 2.949 0.727 1.00 80.69 183 GLN A C 1
ATOM 1471 O O . GLN A 1 183 ? 24.845 2.825 -0.463 1.00 80.69 183 GLN A O 1
ATOM 1476 N N . MET A 1 184 ? 23.561 2.283 1.292 1.00 74.62 184 MET A N 1
ATOM 1477 C CA . MET A 1 184 ? 22.702 1.360 0.544 1.00 74.62 184 MET A CA 1
ATOM 1478 C C . MET A 1 184 ? 21.928 2.070 -0.568 1.00 74.62 184 MET A C 1
ATOM 1480 O O . MET A 1 184 ? 21.817 1.535 -1.669 1.00 74.62 184 MET A O 1
ATOM 1484 N N . ARG A 1 185 ? 21.432 3.285 -0.310 1.00 78.19 185 ARG A N 1
ATOM 1485 C CA . ARG A 1 185 ? 20.766 4.106 -1.327 1.00 78.19 185 ARG A CA 1
ATOM 1486 C C . ARG A 1 185 ? 21.725 4.488 -2.456 1.00 78.19 185 ARG A C 1
ATOM 1488 O O . ARG A 1 185 ? 21.382 4.298 -3.614 1.00 78.19 185 ARG A O 1
ATOM 1495 N N . GLN A 1 186 ? 22.932 4.945 -2.128 1.00 80.62 186 GLN A N 1
ATOM 1496 C CA . GLN A 1 186 ? 23.950 5.298 -3.123 1.00 80.62 186 GLN A CA 1
ATOM 1497 C C . GLN A 1 186 ? 24.381 4.090 -3.960 1.00 80.62 186 GLN A C 1
ATOM 1499 O O . GLN A 1 186 ? 24.581 4.216 -5.163 1.00 80.62 186 GLN A O 1
ATOM 1504 N N . LEU A 1 187 ? 24.478 2.903 -3.353 1.00 83.31 187 LEU A N 1
ATOM 1505 C CA . LEU A 1 187 ? 24.720 1.669 -4.099 1.00 83.31 187 LEU A CA 1
ATOM 1506 C C . LEU A 1 187 ? 23.555 1.360 -5.043 1.00 83.31 187 LEU A C 1
ATOM 1508 O O . LEU A 1 187 ? 23.795 1.043 -6.200 1.00 83.31 187 LEU A O 1
ATOM 1512 N N . GLN A 1 188 ? 22.302 1.497 -4.604 1.00 77.56 188 GLN A N 1
ATOM 1513 C CA . GLN A 1 188 ? 21.139 1.306 -5.481 1.00 77.56 188 GLN A CA 1
ATOM 1514 C C . GLN A 1 188 ? 21.120 2.298 -6.649 1.00 77.56 188 GLN A C 1
ATOM 1516 O O . GLN A 1 188 ? 20.866 1.902 -7.783 1.00 77.56 188 GLN A O 1
ATOM 1521 N N . GLU A 1 189 ? 21.430 3.568 -6.398 1.00 85.25 189 GLU A N 1
ATOM 1522 C CA . GLU A 1 189 ? 21.586 4.578 -7.449 1.00 85.25 189 GLU A CA 1
ATOM 1523 C C . GLU A 1 189 ? 22.705 4.190 -8.422 1.00 85.25 189 GLU A C 1
ATOM 1525 O O . GLU A 1 189 ? 22.524 4.271 -9.635 1.00 85.25 189 GLU A O 1
ATOM 1530 N N . LEU A 1 190 ? 23.827 3.675 -7.913 1.00 89.88 190 LEU A N 1
ATOM 1531 C CA . LEU A 1 190 ? 24.926 3.185 -8.739 1.00 89.88 190 LEU A CA 1
ATOM 1532 C C . LEU A 1 190 ? 24.484 2.037 -9.664 1.00 89.88 190 LEU A C 1
ATOM 1534 O O . LEU A 1 190 ? 24.848 2.029 -10.837 1.00 89.88 190 LEU A O 1
ATOM 1538 N N . TRP A 1 191 ? 23.649 1.116 -9.178 1.00 85.88 191 TRP A N 1
ATOM 1539 C CA . TRP A 1 191 ? 23.058 0.044 -9.991 1.00 85.88 191 TRP A CA 1
ATOM 1540 C C . TRP A 1 191 ? 22.120 0.561 -11.088 1.00 85.88 191 TRP A C 1
ATOM 1542 O O . TRP A 1 191 ? 22.066 -0.023 -12.168 1.00 85.88 191 TRP A O 1
ATOM 1552 N N . LEU A 1 192 ? 21.406 1.662 -10.843 1.00 83.69 192 LEU A N 1
ATOM 1553 C CA . LEU A 1 192 ? 20.570 2.307 -11.861 1.00 83.69 192 LEU A CA 1
ATOM 1554 C C . LEU A 1 192 ? 21.408 3.009 -12.936 1.00 83.69 192 LEU A C 1
ATOM 1556 O O . LEU A 1 192 ? 21.009 3.042 -14.097 1.00 83.69 192 LEU A O 1
ATOM 1560 N N . VAL A 1 193 ? 22.571 3.551 -12.564 1.00 92.81 193 VAL A N 1
ATOM 1561 C CA . VAL A 1 193 ? 23.503 4.190 -13.509 1.00 92.81 193 VAL A CA 1
ATOM 1562 C C . VAL A 1 193 ? 24.264 3.148 -14.340 1.00 92.81 193 VAL A C 1
ATOM 1564 O O . VAL A 1 193 ? 24.521 3.382 -15.524 1.00 92.81 193 VAL A O 1
ATOM 1567 N N . TYR A 1 194 ? 24.589 1.992 -13.752 1.00 95.44 194 TYR A N 1
ATOM 1568 C CA . TYR A 1 194 ? 25.308 0.884 -14.394 1.00 95.44 194 TYR A CA 1
ATOM 1569 C C . TYR A 1 194 ? 24.472 -0.405 -14.414 1.00 95.44 194 TYR A C 1
ATOM 1571 O O . TYR A 1 194 ? 24.865 -1.391 -13.786 1.00 95.44 194 TYR A O 1
ATOM 1579 N N . PRO A 1 195 ? 23.329 -0.440 -15.127 1.00 92.25 195 PRO A N 1
ATOM 1580 C CA . PRO A 1 195 ? 22.522 -1.645 -15.215 1.00 92.25 195 PRO A CA 1
ATOM 1581 C C . PRO A 1 195 ? 23.345 -2.768 -15.847 1.00 92.25 195 PRO A C 1
ATOM 1583 O O . PRO A 1 195 ? 23.813 -2.635 -16.981 1.00 92.25 195 PRO A O 1
ATOM 1586 N N . LEU A 1 196 ? 23.508 -3.854 -15.090 1.00 94.94 196 LEU A N 1
ATOM 1587 C CA . LEU A 1 196 ? 24.072 -5.118 -15.545 1.00 94.94 196 LEU A CA 1
ATOM 1588 C C . LEU A 1 196 ? 22.925 -6.061 -15.894 1.00 94.94 196 LEU A C 1
ATOM 1590 O O . LEU A 1 196 ? 22.111 -6.385 -15.029 1.00 94.94 196 LEU A O 1
ATOM 1594 N N . GLN A 1 197 ? 22.848 -6.495 -17.147 1.00 93.56 197 GLN A N 1
ATOM 1595 C CA . GLN A 1 197 ? 21.788 -7.388 -17.615 1.00 93.56 197 GLN A CA 1
ATOM 1596 C C . GLN A 1 197 ? 22.401 -8.658 -18.192 1.00 93.56 197 GLN A C 1
ATOM 1598 O O . GLN A 1 197 ? 23.365 -8.602 -18.953 1.00 93.56 197 GLN A O 1
ATOM 1603 N N . GLN A 1 198 ? 21.842 -9.808 -17.821 1.00 93.44 198 GLN A N 1
ATOM 1604 C CA . GLN A 1 198 ? 22.186 -11.076 -18.448 1.00 93.44 198 GLN A CA 1
ATOM 1605 C C . GLN A 1 198 ? 21.280 -11.275 -19.661 1.00 93.44 198 GLN A C 1
ATOM 1607 O O . GLN A 1 198 ? 20.068 -11.437 -19.521 1.00 93.44 198 GLN A O 1
ATOM 1612 N N . CYS A 1 199 ? 21.871 -11.259 -20.847 1.00 88.75 199 CYS A N 1
ATOM 1613 C CA . CYS A 1 199 ? 21.232 -11.708 -22.074 1.00 88.75 199 CYS A CA 1
ATOM 1614 C C . CYS A 1 199 ? 21.490 -13.216 -22.251 1.00 88.75 199 CYS A C 1
ATOM 1616 O O . CYS A 1 199 ? 22.284 -13.816 -21.526 1.00 88.75 199 CYS A O 1
ATOM 1618 N N . THR A 1 200 ? 20.821 -13.851 -23.214 1.00 87.31 200 THR A N 1
ATOM 1619 C CA . THR A 1 200 ? 20.856 -15.315 -23.411 1.00 87.31 200 THR A CA 1
ATOM 1620 C C . THR A 1 200 ? 22.266 -15.901 -23.539 1.00 87.31 200 THR A C 1
ATOM 1622 O O . THR A 1 200 ? 22.496 -17.022 -23.094 1.00 87.31 200 THR A O 1
ATOM 1625 N N . SER A 1 201 ? 23.213 -15.154 -24.114 1.00 89.12 201 SER A N 1
ATOM 1626 C CA . SER A 1 201 ? 24.585 -15.612 -24.380 1.00 89.12 201 SER A CA 1
ATOM 1627 C C . SER A 1 201 ? 25.693 -14.709 -23.831 1.00 89.12 201 SER A C 1
ATOM 1629 O O . SER A 1 201 ? 26.865 -15.061 -23.926 1.00 89.12 201 SER A O 1
ATOM 1631 N N . HIS A 1 202 ? 25.361 -13.541 -23.282 1.00 90.69 202 HIS A N 1
ATOM 1632 C CA . HIS A 1 202 ? 26.341 -12.532 -22.878 1.00 90.69 202 HIS A CA 1
ATOM 1633 C C . HIS A 1 202 ? 25.781 -11.624 -21.785 1.00 90.69 202 HIS A C 1
ATOM 1635 O O . HIS A 1 202 ? 24.580 -11.602 -21.525 1.00 90.69 202 HIS A O 1
ATOM 1641 N N . TRP A 1 203 ? 26.655 -10.847 -21.158 1.00 94.75 203 TRP A N 1
ATOM 1642 C CA . TRP A 1 203 ? 26.253 -9.799 -20.225 1.00 94.75 203 TRP A CA 1
ATOM 1643 C C . TRP A 1 203 ? 26.288 -8.445 -20.921 1.00 94.75 203 TRP A C 1
ATOM 1645 O O . TRP A 1 203 ? 27.056 -8.255 -21.861 1.00 94.75 203 TRP A O 1
ATOM 1655 N N . THR A 1 204 ? 25.487 -7.490 -20.463 1.00 96.06 204 THR A N 1
ATOM 1656 C CA . THR A 1 204 ? 25.596 -6.092 -20.887 1.00 96.06 204 THR A CA 1
ATOM 1657 C C . THR A 1 204 ? 25.749 -5.170 -19.685 1.00 96.06 204 THR A C 1
ATOM 1659 O O . THR A 1 204 ? 25.243 -5.465 -18.603 1.00 96.06 204 THR A O 1
ATOM 1662 N N . ILE A 1 205 ? 26.456 -4.053 -19.869 1.00 97.19 205 ILE A N 1
ATOM 1663 C CA . ILE A 1 205 ? 26.552 -2.947 -18.911 1.00 97.19 205 ILE A CA 1
ATOM 1664 C C . ILE A 1 205 ? 26.177 -1.648 -19.620 1.00 97.19 205 ILE A C 1
ATOM 1666 O O . ILE A 1 205 ? 26.793 -1.280 -20.619 1.00 97.19 205 ILE A O 1
ATOM 1670 N N . ARG A 1 206 ? 25.135 -0.955 -19.141 1.00 94.69 206 ARG A N 1
ATOM 1671 C CA . ARG A 1 206 ? 24.558 0.216 -19.844 1.00 94.69 206 ARG A CA 1
ATOM 1672 C C . ARG A 1 206 ? 24.191 -0.084 -21.310 1.00 94.69 206 ARG A C 1
ATOM 1674 O O . ARG A 1 206 ? 24.325 0.779 -22.170 1.00 94.69 206 ARG A O 1
ATOM 1681 N N . GLY A 1 207 ? 23.768 -1.318 -21.592 1.00 93.00 207 GLY A N 1
ATOM 1682 C CA . GLY A 1 207 ? 23.452 -1.786 -22.945 1.00 93.00 207 GLY A CA 1
ATOM 1683 C C . GLY A 1 207 ? 24.665 -2.147 -23.813 1.00 93.00 207 GLY A C 1
ATOM 1684 O O . GLY A 1 207 ? 24.469 -2.655 -24.911 1.00 93.00 207 GLY A O 1
ATOM 1685 N N . LEU A 1 208 ? 25.902 -1.946 -23.340 1.00 95.81 208 LEU A N 1
ATOM 1686 C CA . LEU A 1 208 ? 27.111 -2.380 -24.046 1.00 95.81 208 LEU A CA 1
ATOM 1687 C C . LEU A 1 208 ? 27.435 -3.832 -23.719 1.00 95.81 208 LEU A C 1
ATOM 1689 O O . LEU A 1 208 ? 27.422 -4.221 -22.551 1.00 95.81 208 LEU A O 1
ATOM 1693 N N . VAL A 1 209 ? 27.759 -4.621 -24.737 1.00 94.56 209 VAL A N 1
ATOM 1694 C CA . VAL A 1 209 ? 27.997 -6.058 -24.596 1.00 94.56 209 VAL A CA 1
ATOM 1695 C C . VAL A 1 209 ? 29.363 -6.344 -23.961 1.00 94.56 209 VAL A C 1
ATOM 1697 O O . VAL A 1 209 ? 30.401 -5.887 -24.431 1.00 94.56 209 VAL A O 1
ATOM 1700 N N . LEU A 1 210 ? 29.363 -7.171 -22.918 1.00 93.62 210 LEU A N 1
ATOM 1701 C CA . LEU A 1 210 ? 30.535 -7.812 -22.329 1.00 93.62 210 LEU A CA 1
ATOM 1702 C C . LEU A 1 210 ? 30.683 -9.205 -22.950 1.00 93.62 210 LEU A C 1
ATOM 1704 O O . LEU A 1 210 ? 30.012 -10.161 -22.550 1.00 93.62 210 LEU A O 1
ATOM 1708 N N . ARG A 1 211 ? 31.544 -9.296 -23.965 1.00 89.44 211 ARG A N 1
ATOM 1709 C CA . ARG A 1 211 ? 31.863 -10.538 -24.676 1.00 89.44 211 ARG A CA 1
ATOM 1710 C C . ARG A 1 211 ? 33.062 -11.249 -24.043 1.00 89.44 211 ARG A C 1
ATOM 1712 O O . ARG A 1 211 ? 33.974 -10.595 -23.541 1.00 89.44 211 ARG A O 1
ATOM 1719 N N . GLY A 1 212 ? 33.067 -12.580 -24.094 1.00 86.81 212 GLY A N 1
ATOM 1720 C CA . GLY A 1 212 ? 34.217 -13.387 -23.676 1.00 86.81 212 GLY A CA 1
ATOM 1721 C C . GLY A 1 212 ? 35.388 -13.260 -24.653 1.00 86.81 212 GLY A C 1
ATOM 1722 O O . GLY A 1 212 ? 35.177 -13.007 -25.845 1.00 86.81 212 GLY A O 1
ATOM 1723 N N . THR A 1 213 ? 36.621 -13.425 -24.165 1.00 86.06 213 THR A N 1
ATOM 1724 C CA . THR A 1 213 ? 37.858 -13.227 -24.950 1.00 86.06 213 THR A CA 1
ATOM 1725 C C . THR A 1 213 ? 37.931 -14.142 -26.168 1.00 86.06 213 THR A C 1
ATOM 1727 O O . THR A 1 213 ? 38.465 -13.752 -27.203 1.00 86.06 213 THR A O 1
ATOM 1730 N N . GLU A 1 214 ? 37.348 -15.333 -26.076 1.00 86.00 214 GLU A N 1
ATOM 1731 C CA . GLU A 1 214 ? 37.216 -16.318 -27.148 1.00 86.00 214 GLU A CA 1
ATOM 1732 C C . GLU A 1 214 ? 36.349 -15.853 -28.326 1.00 86.00 214 GLU A C 1
ATOM 1734 O O . GLU A 1 214 ? 36.532 -16.326 -29.447 1.00 86.00 214 GLU A O 1
ATOM 1739 N N . SER A 1 215 ? 35.424 -14.921 -28.091 1.00 84.62 215 SER A N 1
ATOM 1740 C CA . SER A 1 215 ? 34.490 -14.421 -29.108 1.00 84.62 215 SER A CA 1
ATOM 1741 C C . SER A 1 215 ? 34.944 -13.122 -29.778 1.00 84.62 215 SER A C 1
ATOM 1743 O O . SER A 1 215 ? 34.352 -12.706 -30.775 1.00 84.62 215 SER A O 1
ATOM 1745 N N . LEU A 1 216 ? 36.002 -12.491 -29.261 1.00 82.38 216 LEU A N 1
ATOM 1746 C CA . LEU A 1 216 ? 36.572 -11.272 -29.824 1.00 82.38 216 LEU A CA 1
ATOM 1747 C C . LEU A 1 216 ? 37.438 -11.628 -31.036 1.00 82.38 216 LEU A C 1
ATOM 1749 O O . LEU A 1 216 ? 38.556 -12.127 -30.906 1.00 82.38 216 LEU A O 1
ATOM 1753 N N . LYS A 1 217 ? 36.920 -11.380 -32.241 1.00 75.69 217 LYS A N 1
ATOM 1754 C CA . LYS A 1 217 ? 37.704 -11.470 -33.477 1.00 75.69 217 LYS A CA 1
ATOM 1755 C C . LYS A 1 217 ? 38.351 -10.101 -33.713 1.00 75.69 217 LYS A C 1
ATOM 1757 O O . LYS A 1 217 ? 37.629 -9.123 -33.849 1.00 75.69 217 LYS A O 1
ATOM 1762 N N . HIS A 1 218 ? 39.683 -10.025 -33.830 1.00 70.00 218 HIS A N 1
ATOM 1763 C CA . HIS A 1 218 ? 40.484 -8.795 -34.073 1.00 70.00 218 HIS A CA 1
ATOM 1764 C C . HIS A 1 218 ? 40.149 -8.001 -35.363 1.00 70.00 218 HIS A C 1
ATOM 1766 O O . HIS A 1 218 ? 40.919 -7.150 -35.819 1.00 70.00 218 HIS A O 1
ATOM 1772 N N . GLN A 1 219 ? 39.037 -8.316 -36.023 1.00 72.44 219 GLN A N 1
ATOM 1773 C CA . GLN A 1 219 ? 38.692 -7.788 -37.333 1.00 72.44 219 GLN A CA 1
ATOM 1774 C C . GLN A 1 219 ? 37.806 -6.541 -37.236 1.00 72.44 219 GLN A C 1
ATOM 1776 O O . GLN A 1 219 ? 38.021 -5.628 -38.036 1.00 72.44 219 GLN A O 1
ATOM 1781 N N . ASP A 1 220 ? 36.909 -6.442 -36.244 1.00 84.62 220 ASP A N 1
ATOM 1782 C CA . ASP A 1 220 ? 35.994 -5.299 -36.117 1.00 84.62 220 ASP A CA 1
ATOM 1783 C C . ASP A 1 220 ? 36.439 -4.286 -35.037 1.00 84.62 220 ASP A C 1
ATOM 1785 O O . ASP A 1 220 ? 36.266 -4.535 -33.842 1.00 84.62 220 ASP A O 1
ATOM 1789 N N . PRO A 1 221 ? 36.965 -3.104 -35.424 1.00 86.94 221 PRO A N 1
ATOM 1790 C CA . PRO A 1 221 ? 37.364 -2.065 -34.472 1.00 86.94 221 PRO A CA 1
ATOM 1791 C C . PRO A 1 221 ? 36.193 -1.489 -33.657 1.00 86.94 221 PRO A C 1
ATOM 1793 O O . PRO A 1 221 ? 36.425 -0.871 -32.617 1.00 86.94 221 PRO A O 1
ATOM 1796 N N . ARG A 1 222 ? 34.941 -1.654 -34.103 1.00 88.19 222 ARG A N 1
ATOM 1797 C CA . ARG A 1 222 ? 33.762 -1.206 -33.345 1.00 88.19 222 ARG A CA 1
ATOM 1798 C C . ARG A 1 222 ? 33.518 -2.104 -32.144 1.00 88.19 222 ARG A C 1
ATOM 1800 O O . ARG A 1 222 ? 33.339 -1.589 -31.045 1.00 88.19 222 ARG A O 1
ATOM 1807 N N . GLU A 1 223 ? 33.595 -3.419 -32.334 1.00 88.12 223 GLU A N 1
ATOM 1808 C CA . GLU A 1 223 ? 33.459 -4.386 -31.241 1.00 88.12 223 GLU A CA 1
ATOM 1809 C C . GLU A 1 223 ? 34.571 -4.204 -30.198 1.00 88.12 223 GLU A C 1
ATOM 1811 O O . GLU A 1 223 ? 34.302 -4.210 -28.996 1.00 88.12 223 GLU A O 1
ATOM 1816 N N . GLU A 1 224 ? 35.810 -3.957 -30.645 1.00 89.69 224 GLU A N 1
ATOM 1817 C CA . GLU A 1 224 ? 36.941 -3.639 -29.760 1.00 89.69 224 GLU A CA 1
ATOM 1818 C C . GLU A 1 224 ? 36.640 -2.408 -28.886 1.00 89.69 224 GLU A C 1
ATOM 1820 O O . GLU A 1 224 ? 36.839 -2.428 -27.666 1.00 89.69 224 GLU A O 1
ATOM 1825 N N . GLN A 1 225 ? 36.107 -1.345 -29.494 1.00 92.75 225 GLN A N 1
ATOM 1826 C CA . GLN A 1 225 ? 35.754 -0.107 -28.804 1.00 92.75 225 GLN A CA 1
ATOM 1827 C C . GLN A 1 225 ? 34.573 -0.289 -27.840 1.00 92.75 225 GLN A C 1
ATOM 1829 O O . GLN A 1 225 ? 34.607 0.251 -26.729 1.00 92.75 225 GLN A O 1
ATOM 1834 N N . GLU A 1 226 ? 33.541 -1.035 -28.230 1.00 93.75 226 GLU A N 1
ATOM 1835 C CA . GLU A 1 226 ? 32.376 -1.325 -27.389 1.00 93.75 226 GLU A CA 1
ATOM 1836 C C . GLU A 1 226 ? 32.775 -2.107 -26.140 1.00 93.75 226 GLU A C 1
ATOM 1838 O O . GLU A 1 226 ? 32.465 -1.681 -25.025 1.00 93.75 226 GLU A O 1
ATOM 1843 N N . VAL A 1 227 ? 33.535 -3.191 -26.307 1.00 93.81 227 VAL A N 1
ATOM 1844 C CA . VAL A 1 227 ? 33.982 -4.043 -25.196 1.00 93.81 227 VAL A CA 1
ATOM 1845 C C . VAL A 1 227 ? 34.932 -3.278 -24.282 1.00 93.81 227 VAL A C 1
ATOM 1847 O O . VAL A 1 227 ? 34.791 -3.323 -23.060 1.00 93.81 227 VAL A O 1
ATOM 1850 N N . SER A 1 228 ? 35.844 -2.489 -24.849 1.00 95.31 228 SER A N 1
ATOM 1851 C CA . SER A 1 228 ? 36.733 -1.623 -24.070 1.00 95.31 228 SER A CA 1
ATOM 1852 C C . SER A 1 228 ? 35.967 -0.568 -23.269 1.00 95.31 228 SER A C 1
ATOM 1854 O O . SER A 1 228 ? 36.298 -0.291 -22.117 1.00 95.31 228 SER A O 1
ATOM 1856 N N . THR A 1 229 ? 34.911 0.008 -23.846 1.00 96.38 229 THR A N 1
ATOM 1857 C CA . THR A 1 229 ? 34.046 0.974 -23.149 1.00 96.38 229 THR A CA 1
ATOM 1858 C C . THR A 1 229 ? 33.241 0.296 -22.039 1.00 96.38 229 THR A C 1
ATOM 1860 O O . THR A 1 229 ? 33.171 0.818 -20.924 1.00 96.38 229 THR A O 1
ATOM 1863 N N . ALA A 1 230 ? 32.693 -0.892 -22.306 1.00 96.25 230 ALA A N 1
ATOM 1864 C CA . ALA A 1 230 ? 31.977 -1.703 -21.327 1.00 96.25 230 ALA A CA 1
ATOM 1865 C C . ALA A 1 230 ? 32.866 -2.054 -20.121 1.00 96.25 230 ALA A C 1
ATOM 1867 O O . ALA A 1 230 ? 32.454 -1.892 -18.971 1.00 96.25 230 ALA A O 1
ATOM 1868 N N . LEU A 1 231 ? 34.118 -2.448 -20.366 1.00 95.81 231 LEU A N 1
ATOM 1869 C CA . LEU A 1 231 ? 35.102 -2.721 -19.317 1.00 95.81 231 LEU A CA 1
ATOM 1870 C C . LEU A 1 231 ? 35.525 -1.462 -18.561 1.00 95.81 231 LEU A C 1
ATOM 1872 O O . LEU A 1 231 ? 35.700 -1.509 -17.344 1.00 95.81 231 LEU A O 1
ATOM 1876 N N . GLY A 1 232 ? 35.606 -0.318 -19.243 1.00 96.38 232 GLY A N 1
ATOM 1877 C CA . GLY A 1 232 ? 35.787 0.977 -18.596 1.00 96.38 232 GLY A CA 1
ATOM 1878 C C . GLY A 1 232 ? 34.663 1.299 -17.609 1.00 96.38 232 GLY A C 1
ATOM 1879 O O . GLY A 1 232 ? 34.936 1.695 -16.472 1.00 96.38 232 GLY A O 1
ATOM 1880 N N . PHE A 1 233 ? 33.402 1.083 -17.999 1.00 97.00 233 PHE A N 1
ATOM 1881 C CA . PHE A 1 233 ? 32.255 1.233 -17.097 1.00 97.00 233 PHE A CA 1
ATOM 1882 C C . PHE A 1 233 ? 32.273 0.226 -15.949 1.00 97.00 233 PHE A C 1
ATOM 1884 O O . PHE A 1 233 ? 31.959 0.607 -14.824 1.00 97.00 233 PHE A O 1
ATOM 1891 N N . LEU A 1 234 ? 32.689 -1.018 -16.194 1.00 95.81 234 LEU A N 1
ATOM 1892 C CA . LEU A 1 234 ? 32.836 -2.023 -15.143 1.00 95.81 234 LEU A CA 1
ATOM 1893 C C . LEU A 1 234 ? 33.914 -1.617 -14.126 1.00 95.81 234 LEU A C 1
ATOM 1895 O O . LEU A 1 234 ? 33.677 -1.679 -12.921 1.00 95.81 234 LEU A O 1
ATOM 1899 N N . GLY A 1 235 ? 35.067 -1.138 -14.598 1.00 95.19 235 GLY A N 1
ATOM 1900 C CA . GLY A 1 235 ? 36.127 -0.611 -13.740 1.00 95.19 235 GLY A CA 1
ATOM 1901 C C . GLY A 1 235 ? 35.663 0.596 -12.918 1.00 95.19 235 GLY A C 1
ATOM 1902 O O . GLY A 1 235 ? 35.977 0.702 -11.734 1.00 95.19 235 GLY A O 1
ATOM 1903 N N . HIS A 1 236 ? 34.851 1.481 -13.502 1.00 95.06 236 HIS A N 1
ATOM 1904 C CA . HIS A 1 236 ? 34.268 2.605 -12.766 1.00 95.06 236 HIS A CA 1
ATOM 1905 C C . HIS A 1 236 ? 33.242 2.166 -11.722 1.00 95.06 236 HIS A C 1
ATOM 1907 O O . HIS A 1 236 ? 33.303 2.629 -10.585 1.00 95.06 236 HIS A O 1
ATOM 1913 N N . LEU A 1 237 ? 32.346 1.243 -12.075 1.00 95.50 237 LEU A N 1
ATOM 1914 C CA . LEU A 1 237 ? 31.395 0.640 -11.146 1.00 95.50 237 LEU A CA 1
ATOM 1915 C C . LEU A 1 237 ? 32.122 0.033 -9.937 1.00 95.50 237 LEU A C 1
ATOM 1917 O O . LEU A 1 237 ? 31.749 0.318 -8.801 1.00 95.50 237 LEU A O 1
ATOM 1921 N N . LEU A 1 238 ? 33.187 -0.738 -10.177 1.00 92.94 238 LEU A N 1
ATOM 1922 C CA . LEU A 1 238 ? 34.022 -1.343 -9.135 1.00 92.94 238 LEU A CA 1
ATOM 1923 C C . LEU A 1 238 ? 34.674 -0.296 -8.231 1.00 92.94 238 LEU A C 1
ATOM 1925 O O . LEU A 1 238 ? 34.551 -0.377 -7.009 1.00 92.94 238 LEU A O 1
ATOM 1929 N N . LEU A 1 239 ? 35.327 0.707 -8.822 1.00 93.94 239 LEU A N 1
ATOM 1930 C CA . LEU A 1 239 ? 35.987 1.774 -8.073 1.00 93.94 239 LEU A CA 1
ATOM 1931 C C . LEU A 1 239 ? 34.987 2.555 -7.208 1.00 93.94 239 LEU A C 1
ATOM 1933 O O . LEU A 1 239 ? 35.257 2.835 -6.038 1.00 93.94 239 LEU A O 1
ATOM 1937 N N . THR A 1 240 ? 33.822 2.891 -7.760 1.00 93.12 240 THR A N 1
ATOM 1938 C CA . THR A 1 240 ? 32.789 3.642 -7.040 1.00 93.12 240 THR A CA 1
ATOM 1939 C C . THR A 1 240 ? 32.141 2.796 -5.948 1.00 93.12 240 THR A C 1
ATOM 1941 O O . THR A 1 240 ? 31.975 3.285 -4.831 1.00 93.12 240 THR A O 1
ATOM 1944 N N . ALA A 1 241 ? 31.846 1.520 -6.209 1.00 90.44 241 ALA A N 1
ATOM 1945 C CA . ALA A 1 241 ? 31.316 0.607 -5.198 1.00 90.44 241 ALA A CA 1
ATOM 1946 C C . ALA A 1 241 ? 32.305 0.412 -4.039 1.00 90.44 241 ALA A C 1
ATOM 1948 O O . ALA A 1 241 ? 31.913 0.525 -2.877 1.00 90.44 241 ALA A O 1
ATOM 1949 N N . ALA A 1 242 ? 33.590 0.201 -4.341 1.00 89.62 242 ALA A N 1
ATOM 1950 C CA . ALA A 1 242 ? 34.638 0.062 -3.335 1.00 89.62 242 ALA A CA 1
ATOM 1951 C C . ALA A 1 242 ? 34.772 1.322 -2.467 1.00 89.62 242 ALA A C 1
ATOM 1953 O O . ALA A 1 242 ? 34.833 1.222 -1.242 1.00 89.62 242 ALA A O 1
ATOM 1954 N N . ARG A 1 243 ? 34.716 2.518 -3.072 1.00 88.88 243 ARG A N 1
ATOM 1955 C CA . ARG A 1 243 ? 34.723 3.795 -2.336 1.00 88.88 243 ARG A CA 1
ATOM 1956 C C . ARG A 1 243 ? 33.498 3.967 -1.439 1.00 88.88 243 ARG A C 1
ATOM 1958 O O . ARG A 1 243 ? 33.656 4.331 -0.277 1.00 88.88 243 ARG A O 1
ATOM 1965 N N . LEU A 1 244 ? 32.296 3.672 -1.941 1.00 87.06 244 LEU A N 1
ATOM 1966 C CA . LEU A 1 244 ? 31.055 3.752 -1.155 1.00 87.06 244 LEU A CA 1
ATOM 1967 C C . LEU A 1 244 ? 31.067 2.792 0.042 1.00 87.06 244 LEU A C 1
ATOM 1969 O O . LEU A 1 244 ? 30.565 3.123 1.121 1.00 87.06 244 LEU A O 1
ATOM 1973 N N . LEU A 1 245 ? 31.663 1.615 -0.144 1.00 85.50 245 LEU A N 1
ATOM 1974 C CA . LEU A 1 245 ? 31.765 0.571 0.872 1.00 85.50 245 LEU A CA 1
ATOM 1975 C C . LEU A 1 245 ? 33.015 0.682 1.751 1.00 85.50 245 LEU A C 1
ATOM 1977 O O . LEU A 1 245 ? 33.136 -0.083 2.703 1.00 85.50 245 LEU A O 1
ATOM 1981 N N . GLN A 1 246 ? 33.896 1.651 1.479 1.00 84.75 246 GLN A N 1
ATOM 1982 C CA . GLN A 1 246 ? 35.193 1.824 2.144 1.00 84.75 246 GLN A CA 1
ATOM 1983 C C . GLN A 1 246 ? 36.072 0.565 2.101 1.00 84.75 246 GLN A C 1
ATOM 1985 O O . GLN A 1 246 ? 36.807 0.280 3.044 1.00 84.75 246 GLN A O 1
ATOM 1990 N N . VAL A 1 247 ? 35.995 -0.199 1.012 1.00 86.00 247 VAL A N 1
ATOM 1991 C CA . VAL A 1 247 ? 36.843 -1.374 0.805 1.00 86.00 247 VAL A CA 1
ATOM 1992 C C . VAL A 1 247 ? 38.102 -0.924 0.060 1.00 86.00 247 VAL A C 1
ATOM 1994 O O . VAL A 1 247 ? 37.982 -0.429 -1.065 1.00 86.00 247 VAL A O 1
ATOM 1997 N N . PRO A 1 248 ? 39.305 -1.056 0.648 1.00 86.06 248 PRO A N 1
ATOM 1998 C CA . PRO A 1 248 ? 40.537 -0.745 -0.060 1.00 86.06 248 PRO A CA 1
ATOM 1999 C C . PRO A 1 248 ? 40.743 -1.769 -1.179 1.00 86.06 248 PRO A C 1
ATOM 2001 O O . PRO A 1 248 ? 40.836 -2.971 -0.933 1.00 86.06 248 PRO A O 1
ATOM 2004 N N . LEU A 1 249 ? 40.799 -1.292 -2.421 1.00 88.12 249 LEU A N 1
ATOM 2005 C CA . LEU A 1 249 ? 41.197 -2.126 -3.548 1.00 88.12 249 LEU A CA 1
ATOM 2006 C C . LEU A 1 249 ? 42.719 -2.276 -3.528 1.00 88.12 249 LEU A C 1
ATOM 2008 O O . LEU A 1 249 ? 43.437 -1.293 -3.369 1.00 88.12 249 LEU A O 1
ATOM 2012 N N . GLN A 1 250 ? 43.202 -3.500 -3.730 1.00 89.75 250 GLN A N 1
ATOM 2013 C CA . GLN A 1 250 ? 44.632 -3.776 -3.928 1.00 89.75 250 GLN A CA 1
ATOM 2014 C C . GLN A 1 250 ? 45.132 -3.321 -5.311 1.00 89.75 250 GLN A C 1
ATOM 2016 O O . GLN A 1 250 ? 46.325 -3.343 -5.585 1.00 89.75 250 GLN A O 1
ATOM 2021 N N . LEU A 1 251 ? 44.207 -2.894 -6.173 1.00 92.81 251 LEU A N 1
ATOM 2022 C CA . LEU A 1 251 ? 44.464 -2.416 -7.521 1.00 92.81 251 LEU A CA 1
ATOM 2023 C C . LEU A 1 251 ? 44.011 -0.963 -7.643 1.00 92.81 251 LEU A C 1
ATOM 2025 O O . LEU A 1 251 ? 42.910 -0.603 -7.212 1.00 92.81 251 LEU A O 1
ATOM 2029 N N . GLU A 1 252 ? 44.816 -0.141 -8.303 1.00 93.81 252 GLU A N 1
ATOM 2030 C CA . GLU A 1 252 ? 44.417 1.193 -8.737 1.00 93.81 252 GLU A CA 1
ATOM 2031 C C . GLU A 1 252 ? 43.819 1.105 -10.150 1.00 93.81 252 GLU A C 1
ATOM 2033 O O . GLU A 1 252 ? 44.488 0.703 -11.102 1.00 93.81 252 GLU A O 1
ATOM 2038 N N . ILE A 1 253 ? 42.548 1.495 -10.307 1.00 94.50 253 ILE A N 1
ATOM 2039 C CA . ILE A 1 253 ? 41.899 1.582 -11.623 1.00 94.50 253 ILE A CA 1
ATOM 2040 C C . ILE A 1 253 ? 42.108 2.991 -12.173 1.00 94.50 253 ILE A C 1
ATOM 2042 O O . ILE A 1 253 ? 41.440 3.946 -11.760 1.00 94.50 253 ILE A O 1
ATOM 2046 N N . ARG A 1 254 ? 43.019 3.130 -13.133 1.00 93.94 254 ARG A N 1
ATOM 2047 C CA . ARG A 1 254 ? 43.293 4.400 -13.805 1.00 93.94 254 ARG A CA 1
ATOM 2048 C C . ARG A 1 254 ? 42.359 4.596 -14.984 1.00 93.94 254 ARG A C 1
ATOM 2050 O O . ARG A 1 254 ? 42.026 3.661 -15.711 1.00 93.94 254 ARG A O 1
ATOM 2057 N N . ARG A 1 255 ? 41.959 5.855 -15.187 1.00 93.25 255 ARG A N 1
ATOM 2058 C CA . ARG A 1 255 ? 41.046 6.272 -16.268 1.00 93.25 255 ARG A CA 1
ATOM 2059 C C . ARG A 1 255 ? 39.713 5.510 -16.253 1.00 93.25 255 ARG A C 1
ATOM 2061 O O . ARG A 1 255 ? 39.135 5.273 -17.309 1.00 93.25 255 ARG A O 1
ATOM 2068 N N . ALA A 1 256 ? 39.231 5.144 -15.065 1.00 91.50 256 ALA A N 1
ATOM 2069 C CA . ALA A 1 256 ? 37.969 4.436 -14.896 1.00 91.50 256 ALA A CA 1
ATOM 2070 C C . ALA A 1 256 ? 36.822 5.143 -15.644 1.00 91.50 256 ALA A C 1
ATOM 2072 O O . ALA A 1 256 ? 36.710 6.369 -15.615 1.00 91.50 256 ALA A O 1
ATOM 2073 N N . GLY A 1 257 ? 35.979 4.369 -16.330 1.00 91.12 257 GLY A N 1
ATOM 2074 C CA . GLY A 1 257 ? 34.874 4.885 -17.146 1.00 91.12 257 GLY A CA 1
ATOM 2075 C C . GLY A 1 257 ? 35.278 5.250 -18.575 1.00 91.12 257 GLY A C 1
ATOM 2076 O O . GLY A 1 257 ? 34.428 5.678 -19.351 1.00 91.12 257 GLY A O 1
ATOM 2077 N N . SER A 1 258 ? 36.552 5.072 -18.934 1.00 94.56 258 SER A N 1
ATOM 2078 C CA . SER A 1 258 ? 37.071 5.271 -20.287 1.00 94.56 258 SER A CA 1
ATOM 2079 C C . SER A 1 258 ? 37.323 3.940 -20.992 1.00 94.56 258 SER A C 1
ATOM 2081 O O . SER A 1 258 ? 37.737 2.964 -20.366 1.00 94.56 258 SER A O 1
ATOM 2083 N N . SER A 1 259 ? 37.206 3.936 -22.320 1.00 94.81 259 SER A N 1
ATOM 2084 C CA . SER A 1 259 ? 37.641 2.834 -23.191 1.00 94.81 259 SER A CA 1
ATOM 2085 C C . SER A 1 259 ? 39.148 2.562 -23.161 1.00 94.81 259 SER A C 1
ATOM 2087 O O . SER A 1 259 ? 39.609 1.606 -23.765 1.00 94.81 259 SER A O 1
ATOM 2089 N N . ARG A 1 260 ? 39.935 3.391 -22.468 1.00 94.50 260 ARG A N 1
ATOM 2090 C CA . ARG A 1 260 ? 41.378 3.199 -22.258 1.00 94.50 260 ARG A CA 1
ATOM 2091 C C . ARG A 1 260 ? 41.726 3.030 -20.781 1.00 94.50 260 ARG A C 1
ATOM 2093 O O . ARG A 1 260 ? 42.764 3.522 -20.333 1.00 94.50 260 ARG A O 1
ATOM 2100 N N . SER A 1 261 ? 40.831 2.398 -20.026 1.00 95.75 261 SER A N 1
ATOM 2101 C CA . SER A 1 261 ? 41.070 2.060 -18.621 1.00 95.75 261 SER A CA 1
ATOM 2102 C C . SER A 1 261 ? 42.271 1.115 -18.492 1.00 95.75 261 SER A C 1
ATOM 2104 O O . SER A 1 261 ? 42.540 0.301 -19.384 1.00 95.75 261 SER A O 1
ATOM 2106 N N . CYS A 1 262 ? 43.006 1.229 -17.389 1.00 95.75 262 CYS A N 1
ATOM 2107 C CA . CYS A 1 262 ? 44.091 0.317 -17.035 1.00 95.75 262 CYS A CA 1
ATOM 2108 C C . CYS A 1 262 ? 44.125 0.063 -15.526 1.00 95.75 262 CYS A C 1
ATOM 2110 O O . CYS A 1 262 ? 43.589 0.843 -14.735 1.00 95.75 262 CYS A O 1
ATOM 2112 N N . LEU A 1 263 ? 44.729 -1.057 -15.150 1.00 95.25 263 LEU A N 1
ATOM 2113 C CA . LEU A 1 263 ? 44.924 -1.486 -13.773 1.00 95.25 263 LEU A CA 1
ATOM 2114 C C . LEU A 1 263 ? 46.394 -1.331 -13.409 1.00 95.25 263 LEU A C 1
ATOM 2116 O O . LEU A 1 263 ? 47.267 -1.610 -14.228 1.00 95.25 263 LEU A O 1
ATOM 2120 N N . VAL A 1 264 ? 46.651 -0.908 -12.180 1.00 93.50 264 VAL A N 1
ATOM 2121 C CA . VAL A 1 264 ? 47.983 -0.912 -11.577 1.00 93.50 264 VAL A CA 1
ATOM 2122 C C . VAL A 1 264 ? 47.903 -1.751 -10.316 1.00 93.50 264 VAL A C 1
ATOM 2124 O O . VAL A 1 264 ? 47.055 -1.488 -9.460 1.00 93.50 264 VAL A O 1
ATOM 2127 N N . ASP A 1 265 ? 48.751 -2.770 -10.221 1.00 91.38 265 ASP A N 1
ATOM 2128 C CA . ASP A 1 265 ? 48.880 -3.557 -9.000 1.00 91.38 265 ASP A CA 1
ATOM 2129 C C . ASP A 1 265 ? 49.708 -2.771 -7.979 1.00 91.38 265 ASP A C 1
ATOM 2131 O O . ASP A 1 265 ? 50.832 -2.360 -8.262 1.00 91.38 265 ASP A O 1
ATOM 2135 N N . LEU A 1 266 ? 49.131 -2.510 -6.804 1.00 88.88 266 LEU A N 1
ATOM 2136 C CA . LEU A 1 266 ? 49.805 -1.767 -5.738 1.00 88.88 266 LEU A CA 1
ATOM 2137 C C . LEU A 1 266 ? 50.755 -2.650 -4.919 1.00 88.88 266 LEU A C 1
ATOM 2139 O O . LEU A 1 266 ? 51.564 -2.119 -4.160 1.00 88.88 266 LEU A O 1
ATOM 2143 N N . ASN A 1 267 ? 50.651 -3.975 -5.051 1.00 86.75 267 ASN A N 1
ATOM 2144 C CA . ASN A 1 267 ? 51.482 -4.936 -4.329 1.00 86.75 267 ASN A CA 1
ATOM 2145 C C . ASN A 1 267 ? 52.693 -5.411 -5.139 1.00 86.75 267 ASN A C 1
ATOM 2147 O O . ASN A 1 267 ? 53.580 -6.059 -4.580 1.00 86.75 267 ASN A O 1
ATOM 2151 N N . GLU A 1 268 ? 52.740 -5.120 -6.441 1.00 85.88 268 GLU A N 1
ATOM 2152 C CA . GLU A 1 268 ? 53.883 -5.474 -7.276 1.00 85.88 268 GLU A CA 1
ATOM 2153 C C . GLU A 1 268 ? 55.093 -4.635 -6.841 1.00 85.88 268 GLU A C 1
ATOM 2155 O O . GLU A 1 268 ? 55.041 -3.402 -6.808 1.00 85.88 268 GLU A O 1
ATOM 2160 N N . SER A 1 269 ? 56.189 -5.297 -6.446 1.00 79.31 269 SER A N 1
ATOM 2161 C CA . SER A 1 269 ? 57.390 -4.569 -6.037 1.00 79.31 269 SER A CA 1
ATOM 2162 C C . SER A 1 269 ? 57.928 -3.764 -7.228 1.00 79.31 269 SER A C 1
ATOM 2164 O O . SER A 1 269 ? 57.854 -4.235 -8.368 1.00 79.31 269 SER A O 1
ATOM 2166 N N . PRO A 1 270 ? 58.491 -2.562 -7.007 1.00 77.69 270 PRO A N 1
ATOM 2167 C CA . PRO A 1 270 ? 59.047 -1.756 -8.094 1.00 77.69 270 PRO A CA 1
ATOM 2168 C C . PRO A 1 270 ? 60.106 -2.527 -8.901 1.00 77.69 270 PRO A C 1
ATOM 2170 O O . PRO A 1 270 ? 60.171 -2.375 -10.119 1.00 77.69 270 PRO A O 1
ATOM 2173 N N . ASP A 1 271 ? 60.848 -3.427 -8.248 1.00 77.94 271 ASP A N 1
ATOM 2174 C CA . ASP A 1 271 ? 61.838 -4.300 -8.886 1.00 77.94 271 ASP A CA 1
ATOM 2175 C C . ASP A 1 271 ? 61.187 -5.383 -9.768 1.00 77.94 271 ASP A C 1
ATOM 2177 O O . ASP A 1 271 ? 61.673 -5.661 -10.866 1.00 77.94 271 ASP A O 1
ATOM 2181 N N . ALA A 1 272 ? 60.059 -5.966 -9.339 1.00 75.25 272 ALA A N 1
ATOM 2182 C CA . ALA A 1 272 ? 59.289 -6.928 -10.132 1.00 75.25 272 ALA A CA 1
ATOM 2183 C C . ALA A 1 272 ? 58.636 -6.256 -11.350 1.00 75.25 272 ALA A C 1
ATOM 2185 O O . ALA A 1 272 ? 58.724 -6.776 -12.464 1.00 75.25 272 ALA A O 1
ATOM 2186 N N . ALA A 1 273 ? 58.087 -5.051 -11.171 1.00 71.50 273 ALA A N 1
ATOM 2187 C CA . ALA A 1 273 ? 57.532 -4.254 -12.262 1.00 71.50 273 ALA A CA 1
ATOM 2188 C C . ALA A 1 273 ? 58.608 -3.882 -13.301 1.00 71.50 273 ALA A C 1
ATOM 2190 O O . ALA A 1 273 ? 58.351 -3.887 -14.510 1.00 71.50 273 ALA A O 1
ATOM 2191 N N . GLN A 1 274 ? 59.834 -3.600 -12.846 1.00 73.00 274 GLN A N 1
ATOM 2192 C CA . GLN A 1 274 ? 60.968 -3.278 -13.711 1.00 73.00 274 GLN A CA 1
ATOM 2193 C C . GLN A 1 274 ? 61.536 -4.519 -14.423 1.00 73.00 274 GLN A C 1
ATOM 2195 O O . GLN A 1 274 ? 61.863 -4.441 -15.608 1.00 73.00 274 GLN A O 1
ATOM 2200 N N . ALA A 1 275 ? 61.583 -5.679 -13.762 1.00 71.38 275 ALA A N 1
ATOM 2201 C CA . ALA A 1 275 ? 61.991 -6.947 -14.372 1.00 71.38 275 ALA A CA 1
ATOM 2202 C C . ALA A 1 275 ? 60.997 -7.424 -15.449 1.00 71.38 275 ALA A C 1
ATOM 2204 O O . ALA A 1 275 ? 61.406 -7.790 -16.556 1.00 71.38 275 ALA A O 1
ATOM 2205 N N . THR A 1 276 ? 59.691 -7.337 -15.174 1.00 71.62 276 THR A N 1
ATOM 2206 C CA . THR A 1 276 ? 58.624 -7.636 -16.146 1.00 71.62 276 THR A CA 1
ATOM 2207 C C . THR A 1 276 ? 58.688 -6.698 -17.355 1.00 71.62 276 THR A C 1
ATOM 2209 O O . THR A 1 276 ? 58.467 -7.127 -18.490 1.00 71.62 276 THR A O 1
ATOM 2212 N N . PHE A 1 277 ? 59.045 -5.428 -17.135 1.00 68.50 277 PHE A N 1
ATOM 2213 C CA . PHE A 1 277 ? 59.236 -4.438 -18.196 1.00 68.50 277 PHE A CA 1
ATOM 2214 C C . PHE A 1 277 ? 60.451 -4.745 -19.084 1.00 68.50 277 PHE A C 1
ATOM 2216 O O . PHE A 1 277 ? 60.333 -4.745 -20.311 1.00 68.50 277 PHE A O 1
ATOM 2223 N N . LEU A 1 278 ? 61.605 -5.059 -18.486 1.00 71.00 278 LEU A N 1
ATOM 2224 C CA . LEU A 1 278 ? 62.840 -5.349 -19.226 1.00 71.00 278 LEU A CA 1
ATOM 2225 C C . LEU A 1 278 ? 62.742 -6.631 -20.060 1.00 71.00 278 LEU A C 1
ATOM 2227 O O . LEU A 1 278 ? 63.280 -6.680 -21.165 1.00 71.00 278 LEU A O 1
ATOM 2231 N N . SER A 1 279 ? 61.999 -7.637 -19.592 1.00 64.62 279 SER A N 1
ATOM 2232 C CA . SER A 1 279 ? 61.800 -8.882 -20.343 1.00 64.62 279 SER A CA 1
ATOM 2233 C C . SER A 1 279 ? 60.904 -8.730 -21.587 1.00 64.62 279 SER A C 1
ATOM 2235 O O . SER A 1 279 ? 60.809 -9.673 -22.372 1.00 64.62 279 SER A O 1
ATOM 2237 N N . ARG A 1 280 ? 60.228 -7.584 -21.778 1.00 66.25 280 ARG A N 1
ATOM 2238 C CA . ARG A 1 280 ? 59.190 -7.371 -22.811 1.00 66.25 280 ARG A CA 1
ATOM 2239 C C . ARG A 1 280 ? 59.500 -6.230 -23.798 1.00 66.25 280 ARG A C 1
ATOM 2241 O O . ARG A 1 280 ? 58.591 -5.699 -24.430 1.00 66.25 280 ARG A O 1
ATOM 2248 N N . MET A 1 281 ? 60.773 -5.859 -23.956 1.00 48.38 281 MET A N 1
ATOM 2249 C CA . MET A 1 281 ? 61.297 -4.709 -24.732 1.00 48.38 281 MET A CA 1
ATOM 2250 C C . MET A 1 281 ? 61.117 -4.763 -26.276 1.00 48.38 281 MET A C 1
ATOM 2252 O O . MET A 1 281 ? 61.978 -4.320 -27.032 1.00 48.38 281 MET A O 1
ATOM 2256 N N . GLY A 1 282 ? 59.978 -5.256 -26.771 1.00 54.66 282 GLY A N 1
ATOM 2257 C CA . GLY A 1 282 ? 59.661 -5.392 -28.197 1.00 54.66 282 GLY A CA 1
ATOM 2258 C C . GLY A 1 282 ? 58.472 -4.564 -28.705 1.00 54.66 282 GLY A C 1
ATOM 2259 O O . GLY A 1 282 ? 57.863 -4.972 -29.686 1.00 54.66 282 GLY A O 1
ATOM 2260 N N . GLY A 1 283 ? 58.086 -3.440 -28.080 1.00 54.25 283 GLY A N 1
ATOM 2261 C CA . GLY A 1 283 ? 56.995 -2.611 -28.623 1.00 54.25 283 GLY A CA 1
ATOM 2262 C C . GLY A 1 283 ? 56.540 -1.423 -27.765 1.00 54.25 283 GLY A C 1
ATOM 2263 O O . GLY A 1 283 ? 56.100 -1.589 -26.635 1.00 54.25 283 GLY A O 1
ATOM 2264 N N . THR A 1 284 ? 56.643 -0.223 -28.346 1.00 53.44 284 THR A N 1
ATOM 2265 C CA . THR A 1 284 ? 56.023 1.079 -28.000 1.00 53.44 284 THR A CA 1
ATOM 2266 C C . THR A 1 284 ? 55.515 1.322 -26.562 1.00 53.44 284 THR A C 1
ATOM 2268 O O . THR A 1 284 ? 54.441 0.865 -26.182 1.00 53.44 284 THR A O 1
ATOM 2271 N N . SER A 1 285 ? 56.229 2.202 -25.842 1.00 48.38 285 SER A N 1
ATOM 2272 C CA . SER A 1 285 ? 55.726 3.182 -24.851 1.00 48.38 285 SER A CA 1
ATOM 2273 C C . SER A 1 285 ? 54.566 2.730 -23.942 1.00 48.38 285 SER A C 1
ATOM 2275 O O . SER A 1 285 ? 53.476 3.303 -23.963 1.00 48.38 285 SER A O 1
ATOM 2277 N N . LYS A 1 286 ? 54.793 1.724 -23.095 1.00 60.59 286 LYS A N 1
ATOM 2278 C CA . LYS A 1 286 ? 53.909 1.440 -21.953 1.00 60.59 286 LYS A CA 1
ATOM 2279 C C . LYS A 1 286 ? 54.643 1.772 -20.660 1.00 60.59 286 LYS A C 1
ATOM 2281 O O . LYS A 1 286 ? 55.830 1.490 -20.536 1.00 60.59 286 LYS A O 1
ATOM 2286 N N . ARG A 1 287 ? 53.959 2.425 -19.717 1.00 73.25 287 ARG A N 1
ATOM 2287 C CA . ARG A 1 287 ? 54.511 2.652 -18.376 1.00 73.25 287 ARG A CA 1
ATOM 2288 C C . ARG A 1 287 ? 54.629 1.288 -17.677 1.00 73.25 287 ARG A C 1
ATOM 2290 O O . ARG A 1 287 ? 53.669 0.519 -17.757 1.00 73.25 287 ARG A O 1
ATOM 2297 N N . PRO A 1 288 ? 55.768 0.962 -17.040 1.00 72.88 288 PRO A N 1
ATOM 2298 C CA . PRO A 1 288 ? 55.907 -0.284 -16.290 1.00 72.88 288 PRO A CA 1
ATOM 2299 C C . PRO A 1 288 ? 54.798 -0.391 -15.229 1.00 72.88 288 PRO A C 1
ATOM 2301 O O . PRO A 1 288 ? 54.498 0.596 -14.558 1.00 72.88 288 PRO A O 1
ATOM 2304 N N . GLY A 1 289 ? 54.161 -1.565 -15.132 1.00 83.06 289 GLY A N 1
ATOM 2305 C CA . GLY A 1 289 ? 53.096 -1.861 -14.160 1.00 83.06 289 GLY A CA 1
ATOM 2306 C C . GLY A 1 289 ? 51.658 -1.495 -14.568 1.00 83.06 289 GLY A C 1
ATOM 2307 O O . GLY A 1 289 ? 50.745 -1.676 -13.767 1.00 83.06 289 GLY A O 1
ATOM 2308 N N . GLU A 1 290 ? 51.412 -0.982 -15.784 1.00 91.44 290 GLU A N 1
ATOM 2309 C CA . GLU A 1 290 ? 50.044 -0.720 -16.269 1.00 91.44 290 GLU A CA 1
ATOM 2310 C C . GLU A 1 290 ? 49.497 -1.884 -17.112 1.00 91.44 290 GLU A C 1
ATOM 2312 O O . GLU A 1 290 ? 49.971 -2.167 -18.215 1.00 91.44 290 GLU A O 1
ATOM 2317 N N . TRP A 1 291 ? 48.429 -2.511 -16.622 1.00 92.94 291 TRP A N 1
ATOM 2318 C CA . TRP A 1 291 ? 47.727 -3.610 -17.279 1.00 92.94 291 TRP A CA 1
ATOM 2319 C C . TRP A 1 291 ? 46.487 -3.079 -18.018 1.00 92.94 291 TRP A C 1
ATOM 2321 O O . TRP A 1 291 ? 45.574 -2.540 -17.384 1.00 92.94 291 TRP A O 1
ATOM 2331 N N . PRO A 1 292 ? 46.425 -3.156 -19.359 1.00 94.38 292 PRO A N 1
ATOM 2332 C CA . PRO A 1 292 ? 45.346 -2.546 -20.130 1.00 94.38 292 PRO A CA 1
ATOM 2333 C C . PRO A 1 292 ? 44.016 -3.276 -19.904 1.00 94.38 292 PRO A C 1
ATOM 2335 O O . PRO A 1 292 ? 43.866 -4.437 -20.270 1.00 94.38 292 PRO A O 1
ATOM 2338 N N . LEU A 1 293 ? 43.018 -2.561 -19.375 1.00 94.81 293 LEU A N 1
ATOM 2339 C CA . LEU A 1 293 ? 41.633 -3.030 -19.255 1.00 94.81 293 LEU A CA 1
ATOM 2340 C C . LEU A 1 293 ? 40.821 -2.601 -20.488 1.00 94.81 293 LEU A C 1
ATOM 2342 O O . LEU A 1 293 ? 39.743 -2.017 -20.400 1.00 94.81 293 LEU A O 1
ATOM 2346 N N . HIS A 1 294 ? 41.409 -2.819 -21.656 1.00 93.50 294 HIS A N 1
ATOM 2347 C CA . HIS A 1 294 ? 40.813 -2.556 -22.955 1.00 93.50 294 HIS A CA 1
ATOM 2348 C C . HIS A 1 294 ? 41.415 -3.515 -23.972 1.00 93.50 294 HIS A C 1
ATOM 2350 O O . HIS A 1 294 ? 42.560 -3.953 -23.836 1.00 93.50 294 HIS A O 1
ATOM 2356 N N . TYR A 1 295 ? 40.628 -3.839 -24.984 1.00 87.56 295 TYR A N 1
ATOM 2357 C CA . TYR A 1 295 ? 40.990 -4.783 -26.022 1.00 87.56 295 TYR A CA 1
ATOM 2358 C C . TYR A 1 295 ? 41.137 -4.043 -27.347 1.00 87.56 295 TYR A C 1
ATOM 2360 O O . TYR A 1 295 ? 40.305 -3.204 -27.688 1.00 87.56 295 TYR A O 1
ATOM 2368 N N . GLY A 1 296 ? 42.197 -4.338 -28.094 1.00 86.62 296 GLY A N 1
ATOM 2369 C CA . GLY A 1 296 ? 42.369 -3.803 -29.438 1.00 86.62 296 GLY A CA 1
ATOM 2370 C C . GLY A 1 296 ? 43.676 -4.225 -30.089 1.00 86.62 296 GLY A C 1
ATOM 2371 O O . GLY A 1 296 ? 44.542 -4.802 -29.433 1.00 86.62 296 GLY A O 1
ATOM 2372 N N . ARG A 1 297 ? 43.851 -3.888 -31.370 1.00 81.06 297 ARG A N 1
ATOM 2373 C CA . ARG A 1 297 ? 45.012 -4.299 -32.198 1.00 81.06 297 ARG A CA 1
ATOM 2374 C C . ARG A 1 297 ? 46.406 -4.000 -31.616 1.00 81.06 297 ARG A C 1
ATOM 2376 O O . ARG A 1 297 ? 47.384 -4.582 -32.067 1.00 81.06 297 ARG A O 1
ATOM 2383 N N . GLN A 1 298 ? 46.512 -3.088 -30.648 1.00 82.12 298 GLN A N 1
ATOM 2384 C CA . GLN A 1 298 ? 47.772 -2.682 -29.996 1.00 82.12 298 GLN A CA 1
ATOM 2385 C C . GLN A 1 298 ? 47.997 -3.341 -28.621 1.00 82.12 298 GLN A C 1
ATOM 2387 O O . GLN A 1 298 ? 48.987 -3.068 -27.929 1.00 82.12 298 GLN A O 1
ATOM 2392 N N . VAL A 1 299 ? 47.062 -4.183 -28.183 1.00 84.75 299 VAL A N 1
ATOM 2393 C CA . VAL A 1 299 ? 47.124 -4.896 -26.910 1.00 84.75 299 VAL A CA 1
ATOM 2394 C C . VAL A 1 299 ? 47.214 -6.380 -27.211 1.00 84.75 299 VAL A C 1
ATOM 2396 O O . VAL A 1 299 ? 46.291 -6.975 -27.757 1.00 84.75 299 VAL A O 1
ATOM 2399 N N . GLU A 1 300 ? 48.337 -6.990 -26.845 1.00 86.75 300 GLU A N 1
ATOM 2400 C CA . GLU A 1 300 ? 48.470 -8.438 -26.937 1.00 86.75 300 GLU A CA 1
ATOM 2401 C C . GLU A 1 300 ? 47.408 -9.112 -26.065 1.00 86.75 300 GLU A C 1
ATOM 2403 O O . GLU A 1 300 ? 47.205 -8.739 -24.906 1.00 86.75 300 GLU A O 1
ATOM 2408 N N . ARG A 1 301 ? 46.767 -10.148 -26.610 1.00 87.19 301 ARG A N 1
ATOM 2409 C CA . ARG A 1 301 ? 45.712 -10.906 -25.929 1.00 87.19 301 ARG A CA 1
ATOM 2410 C C . ARG A 1 301 ? 46.120 -11.363 -24.524 1.00 87.19 301 ARG A C 1
ATOM 2412 O O . ARG A 1 301 ? 45.322 -11.242 -23.603 1.00 87.19 301 ARG A O 1
ATOM 2419 N N . GLN A 1 302 ? 47.363 -11.816 -24.350 1.00 88.25 302 GLN A N 1
ATOM 2420 C CA . GLN A 1 302 ? 47.884 -12.261 -23.052 1.00 88.25 302 GLN A CA 1
ATOM 2421 C C . GLN A 1 302 ? 47.893 -11.140 -22.004 1.00 88.25 302 GLN A C 1
ATOM 2423 O O . GLN A 1 302 ? 47.538 -11.377 -20.856 1.00 88.25 302 GLN A O 1
ATOM 2428 N N . HIS A 1 303 ? 48.242 -9.909 -22.391 1.00 88.88 303 HIS A N 1
ATOM 2429 C CA . HIS A 1 303 ? 48.246 -8.759 -21.483 1.00 88.88 303 HIS A CA 1
ATOM 2430 C C . HIS A 1 303 ? 46.832 -8.370 -21.043 1.00 88.88 303 HIS A C 1
ATOM 2432 O O . HIS A 1 303 ? 46.620 -8.006 -19.889 1.00 88.88 303 HIS A O 1
ATOM 2438 N N . PHE A 1 304 ? 45.871 -8.451 -21.963 1.00 90.88 304 PHE A N 1
ATOM 2439 C CA . PHE A 1 304 ? 44.466 -8.212 -21.656 1.00 90.88 304 PHE A CA 1
ATOM 2440 C C . PHE A 1 304 ? 43.889 -9.299 -20.736 1.00 90.88 304 PHE A C 1
ATOM 2442 O O . PHE A 1 304 ? 43.233 -8.987 -19.746 1.00 90.88 304 PHE A O 1
ATOM 2449 N N . GLU A 1 305 ? 44.171 -10.573 -21.019 1.00 91.44 305 GLU A N 1
ATOM 2450 C CA . GLU A 1 305 ? 43.758 -11.696 -20.168 1.00 91.44 305 GLU A CA 1
ATOM 2451 C C . GLU A 1 305 ? 44.370 -11.600 -18.765 1.00 91.44 305 GLU A C 1
ATOM 2453 O O . GLU A 1 305 ? 43.675 -11.842 -17.779 1.00 91.44 305 GLU A O 1
ATOM 2458 N N . GLU A 1 306 ? 45.630 -11.179 -18.654 1.00 91.94 306 GLU A N 1
ATOM 2459 C CA . GLU A 1 306 ? 46.274 -10.959 -17.359 1.00 91.94 306 GLU A CA 1
ATOM 2460 C C . GLU A 1 306 ? 45.649 -9.784 -16.597 1.00 91.94 306 GLU A C 1
ATOM 2462 O O . GLU A 1 306 ? 45.392 -9.899 -15.403 1.00 91.94 306 GLU A O 1
ATOM 2467 N N . ALA A 1 307 ? 45.288 -8.693 -17.283 1.00 93.75 307 ALA A N 1
ATOM 2468 C CA . ALA A 1 307 ? 44.534 -7.600 -16.669 1.00 93.75 307 ALA A CA 1
ATOM 2469 C C . ALA A 1 307 ? 43.186 -8.084 -16.097 1.00 93.75 307 ALA A C 1
ATOM 2471 O O . ALA A 1 307 ? 42.801 -7.685 -14.997 1.00 93.75 307 ALA A O 1
ATOM 2472 N N . LEU A 1 308 ? 42.477 -8.973 -16.802 1.00 93.00 308 LEU A N 1
ATOM 2473 C CA . LEU A 1 308 ? 41.229 -9.566 -16.307 1.00 93.00 308 LEU A CA 1
ATOM 2474 C C . LEU A 1 308 ? 41.459 -10.480 -15.095 1.00 93.00 308 LEU A C 1
ATOM 2476 O O . LEU A 1 308 ? 40.677 -10.425 -14.143 1.00 93.00 308 LEU A O 1
ATOM 2480 N N . ARG A 1 309 ? 42.536 -11.278 -15.092 1.00 93.12 309 ARG A N 1
ATOM 2481 C CA . ARG A 1 309 ? 42.915 -12.112 -13.937 1.00 93.12 309 ARG A CA 1
ATOM 2482 C C . ARG A 1 309 ? 43.268 -11.270 -12.723 1.00 93.12 309 ARG A C 1
ATOM 2484 O O . ARG A 1 309 ? 42.802 -11.577 -11.629 1.00 93.12 309 ARG A O 1
ATOM 2491 N N . LEU A 1 310 ? 44.043 -10.202 -12.913 1.00 91.44 310 LEU A N 1
ATOM 2492 C CA . LEU A 1 310 ? 44.366 -9.258 -11.849 1.00 91.44 310 LEU A CA 1
ATOM 2493 C C . LEU A 1 310 ? 43.090 -8.640 -11.293 1.00 91.44 310 LEU A C 1
ATOM 2495 O O . LEU A 1 310 ? 42.882 -8.698 -10.086 1.00 91.44 310 LEU A O 1
ATOM 2499 N N . LEU A 1 311 ? 42.194 -8.142 -12.153 1.00 91.44 311 LEU A N 1
ATOM 2500 C CA . LEU A 1 311 ? 40.909 -7.585 -11.726 1.00 91.44 311 LEU A CA 1
ATOM 2501 C C . LEU A 1 311 ? 40.110 -8.574 -10.868 1.00 91.44 311 LEU A C 1
ATOM 2503 O O . LEU A 1 311 ? 39.598 -8.198 -9.816 1.00 91.44 311 LEU A O 1
ATOM 2507 N N . GLU A 1 312 ? 40.027 -9.834 -11.295 1.00 90.44 312 GLU A N 1
ATOM 2508 C CA . GLU A 1 312 ? 39.340 -10.895 -10.559 1.00 90.44 312 GLU A CA 1
ATOM 2509 C C . GLU A 1 312 ? 40.026 -11.222 -9.221 1.00 90.44 312 GLU A C 1
ATOM 2511 O O . GLU A 1 312 ? 39.353 -11.362 -8.196 1.00 90.44 312 GLU A O 1
ATOM 2516 N N . ALA A 1 313 ? 41.356 -11.321 -9.204 1.00 88.50 313 ALA A N 1
ATOM 2517 C CA . ALA A 1 313 ? 42.135 -11.618 -8.006 1.00 88.50 313 ALA A CA 1
ATOM 2518 C C . ALA A 1 313 ? 42.041 -10.487 -6.972 1.00 88.50 313 ALA A C 1
ATOM 2520 O O . ALA A 1 313 ? 41.720 -10.742 -5.809 1.00 88.50 313 ALA A O 1
ATOM 2521 N N . GLY A 1 314 ? 42.248 -9.241 -7.402 1.00 84.81 314 GLY A N 1
ATOM 2522 C CA . GLY A 1 314 ? 42.162 -8.063 -6.541 1.00 84.81 314 GLY A CA 1
ATOM 2523 C C . GLY A 1 314 ? 40.758 -7.860 -5.983 1.00 84.81 314 GLY A C 1
ATOM 2524 O O . GLY A 1 314 ? 40.599 -7.483 -4.823 1.00 84.81 314 GLY A O 1
ATOM 2525 N N . GLU A 1 315 ? 39.729 -8.182 -6.765 1.00 83.94 315 GLU A N 1
ATOM 2526 C CA . GLU A 1 315 ? 38.346 -8.155 -6.306 1.00 83.94 315 GLU A CA 1
ATOM 2527 C C . GLU A 1 315 ? 38.081 -9.232 -5.242 1.00 83.94 315 GLU A C 1
ATOM 2529 O O . GLU A 1 315 ? 37.600 -8.909 -4.154 1.00 83.94 315 GLU A O 1
ATOM 2534 N N . ARG A 1 316 ? 38.458 -10.493 -5.493 1.00 83.88 316 ARG A N 1
ATOM 2535 C CA . ARG A 1 316 ? 38.310 -11.578 -4.505 1.00 83.88 316 ARG A CA 1
ATOM 2536 C C . ARG A 1 316 ? 39.050 -11.272 -3.201 1.00 83.88 316 ARG A C 1
ATOM 2538 O O . ARG A 1 316 ? 38.477 -11.466 -2.130 1.00 83.88 316 ARG A O 1
ATOM 2545 N N . ALA A 1 317 ? 40.283 -10.773 -3.281 1.00 81.69 317 ALA A N 1
ATOM 2546 C CA . ALA A 1 317 ? 41.089 -10.430 -2.112 1.00 81.69 317 ALA A CA 1
ATOM 2547 C C . ALA A 1 317 ? 40.478 -9.269 -1.310 1.00 81.69 317 ALA A C 1
ATOM 2549 O O . ALA A 1 317 ? 40.355 -9.360 -0.088 1.00 81.69 317 ALA A O 1
ATOM 2550 N N . ALA A 1 318 ? 40.033 -8.206 -1.988 1.00 77.75 318 ALA A N 1
ATOM 2551 C CA . ALA A 1 318 ? 39.412 -7.052 -1.344 1.00 77.75 318 ALA A CA 1
ATOM 2552 C C . ALA A 1 318 ? 38.131 -7.437 -0.582 1.00 77.75 318 ALA A C 1
ATOM 2554 O O . ALA A 1 318 ? 37.953 -7.044 0.573 1.00 77.75 318 ALA A O 1
ATOM 2555 N N . TRP A 1 319 ? 37.262 -8.253 -1.187 1.00 77.12 319 TRP A N 1
ATOM 2556 C CA . TRP A 1 319 ? 36.024 -8.693 -0.536 1.00 77.12 319 TRP A CA 1
ATOM 2557 C C . TRP A 1 319 ? 36.252 -9.710 0.574 1.00 77.12 319 TRP A C 1
ATOM 2559 O O . TRP A 1 319 ? 35.594 -9.613 1.608 1.00 77.12 319 TRP A O 1
ATOM 2569 N N . ALA A 1 320 ? 37.178 -10.654 0.395 1.00 79.38 320 ALA A N 1
ATOM 2570 C CA . ALA A 1 320 ? 37.520 -11.617 1.437 1.00 79.38 320 ALA A CA 1
ATOM 2571 C C . ALA A 1 320 ? 38.046 -10.906 2.692 1.00 79.38 320 ALA A C 1
ATOM 2573 O O . ALA A 1 320 ? 37.575 -11.182 3.796 1.00 79.38 320 ALA A O 1
ATOM 2574 N N . ASN A 1 321 ? 38.941 -9.928 2.518 1.00 77.75 321 ASN A N 1
ATOM 2575 C CA . ASN A 1 321 ? 39.473 -9.132 3.623 1.00 77.75 321 ASN A CA 1
ATOM 2576 C C . ASN A 1 321 ? 38.388 -8.278 4.288 1.00 77.75 321 ASN A C 1
ATOM 2578 O O . ASN A 1 321 ? 38.287 -8.265 5.513 1.00 77.75 321 ASN A O 1
ATOM 2582 N N . ALA A 1 322 ? 37.533 -7.612 3.505 1.00 74.00 322 ALA A N 1
ATOM 2583 C CA . ALA A 1 322 ? 36.442 -6.803 4.049 1.00 74.00 322 ALA A CA 1
ATOM 2584 C C . ALA A 1 322 ? 35.426 -7.642 4.844 1.00 74.00 322 ALA A C 1
ATOM 2586 O O . ALA A 1 322 ? 34.998 -7.234 5.925 1.00 74.00 322 ALA A O 1
ATOM 2587 N N . LEU A 1 323 ? 35.062 -8.823 4.332 1.00 71.62 323 LEU A N 1
ATOM 2588 C CA . LEU A 1 323 ? 34.150 -9.747 5.005 1.00 71.62 323 LEU A CA 1
ATOM 2589 C C . LEU A 1 323 ? 34.767 -10.277 6.305 1.00 71.62 323 LEU A C 1
ATOM 2591 O O . LEU A 1 323 ? 34.108 -10.267 7.346 1.00 71.62 323 LEU A O 1
ATOM 2595 N N . TRP A 1 324 ? 36.040 -10.677 6.259 1.00 77.06 324 TRP A N 1
ATOM 2596 C CA . TRP A 1 324 ? 36.778 -11.146 7.428 1.00 77.06 324 TRP A CA 1
ATOM 2597 C C . TRP A 1 324 ? 36.892 -10.056 8.503 1.00 77.06 324 TRP A C 1
ATOM 2599 O O . TRP A 1 324 ? 36.577 -10.298 9.669 1.00 77.06 324 TRP A O 1
ATOM 2609 N N . GLU A 1 325 ? 37.243 -8.823 8.127 1.00 77.00 325 GLU A N 1
ATOM 2610 C CA . GLU A 1 325 ? 37.284 -7.694 9.061 1.00 77.00 325 GLU A CA 1
ATOM 2611 C C . GLU A 1 325 ? 35.912 -7.389 9.672 1.00 77.00 325 GLU A C 1
ATOM 2613 O O . GLU A 1 325 ? 35.816 -7.088 10.866 1.00 77.00 325 GLU A O 1
ATOM 2618 N N . GLN A 1 326 ? 34.845 -7.446 8.872 1.00 71.50 326 GLN A N 1
ATOM 2619 C CA . GLN A 1 326 ? 33.486 -7.209 9.349 1.00 71.50 326 GLN A CA 1
ATOM 2620 C C . GLN A 1 326 ? 33.061 -8.285 10.353 1.00 71.50 326 GLN A C 1
ATOM 2622 O O . GLN A 1 326 ? 32.502 -7.946 11.400 1.00 71.50 326 GLN A O 1
ATOM 2627 N N . GLN A 1 327 ? 33.376 -9.552 10.079 1.00 71.06 327 GLN A N 1
ATOM 2628 C CA . GLN A 1 327 ? 33.131 -10.661 10.997 1.00 71.06 327 GLN A CA 1
ATOM 2629 C C . GLN A 1 327 ? 33.896 -10.467 12.315 1.00 71.06 327 GLN A C 1
ATOM 2631 O O . GLN A 1 327 ? 33.285 -10.472 13.382 1.00 71.06 327 GLN A O 1
ATOM 2636 N N . GLN A 1 328 ? 35.191 -10.152 12.249 1.00 78.38 328 GLN A N 1
ATOM 2637 C CA . GLN A 1 328 ? 36.023 -9.874 13.428 1.00 78.38 328 GLN A CA 1
ATOM 2638 C C . GLN A 1 328 ? 35.535 -8.668 14.250 1.00 78.38 328 GLN A C 1
ATOM 2640 O O . GLN A 1 328 ? 35.716 -8.603 15.468 1.00 78.38 328 GLN A O 1
ATOM 2645 N N . ARG A 1 329 ? 34.935 -7.653 13.615 1.00 74.62 329 ARG A N 1
ATOM 2646 C CA . ARG A 1 329 ? 34.314 -6.519 14.328 1.00 74.62 329 ARG A CA 1
ATOM 2647 C C . ARG A 1 329 ? 33.003 -6.926 15.003 1.00 74.62 329 ARG A C 1
ATOM 2649 O O . ARG A 1 329 ? 32.749 -6.483 16.122 1.00 74.62 329 ARG A O 1
ATOM 2656 N N . ALA A 1 330 ? 32.190 -7.754 14.348 1.00 62.81 330 ALA A N 1
ATOM 2657 C CA . ALA A 1 330 ? 30.938 -8.257 14.907 1.00 62.81 330 ALA A CA 1
ATOM 2658 C C . ALA A 1 330 ? 31.182 -9.172 16.118 1.00 62.81 330 ALA A C 1
ATOM 2660 O O . ALA A 1 330 ? 30.538 -8.985 17.150 1.00 62.81 330 ALA A O 1
ATOM 2661 N N . GLU A 1 331 ? 32.155 -10.083 16.026 1.00 72.81 331 GLU A N 1
ATOM 2662 C CA . GLU A 1 331 ? 32.574 -10.970 17.121 1.00 72.81 331 GLU A CA 1
ATOM 2663 C C . GLU A 1 331 ? 33.044 -10.157 18.338 1.00 72.81 331 GLU A C 1
ATOM 2665 O O . GLU A 1 331 ? 32.479 -10.299 19.423 1.00 72.81 331 GLU A O 1
ATOM 2670 N N . ARG A 1 332 ? 33.951 -9.187 18.144 1.00 83.44 332 ARG A N 1
ATOM 2671 C CA . ARG A 1 332 ? 34.401 -8.284 19.223 1.00 83.44 332 ARG A CA 1
ATOM 2672 C C . ARG A 1 332 ? 33.265 -7.470 19.848 1.00 83.44 332 ARG A C 1
ATOM 2674 O O . ARG A 1 332 ? 33.243 -7.263 21.059 1.00 83.44 332 ARG A O 1
ATOM 2681 N N . CYS A 1 333 ? 32.309 -6.996 19.047 1.00 73.44 333 CYS A N 1
ATOM 2682 C CA . CYS A 1 333 ? 31.144 -6.270 19.561 1.00 73.44 333 CYS A CA 1
ATOM 2683 C C . CYS A 1 333 ? 30.240 -7.183 20.404 1.00 73.44 333 CYS A C 1
ATOM 2685 O O . CYS A 1 333 ? 29.784 -6.788 21.480 1.00 73.44 333 CYS A O 1
ATOM 2687 N N . HIS A 1 334 ? 30.021 -8.418 19.951 1.00 64.12 334 HIS A N 1
ATOM 2688 C CA . HIS A 1 334 ? 29.243 -9.412 20.680 1.00 64.12 334 HIS A CA 1
ATOM 2689 C C . HIS A 1 334 ? 29.913 -9.797 22.009 1.00 64.12 334 HIS A C 1
ATOM 2691 O O . HIS A 1 334 ? 29.242 -9.814 23.042 1.00 64.12 334 HIS A O 1
ATOM 2697 N N . GLU A 1 335 ? 31.231 -10.015 22.017 1.00 84.12 335 GLU A N 1
ATOM 2698 C CA . GLU A 1 335 ? 32.019 -10.261 23.234 1.00 84.12 335 GLU A CA 1
ATOM 2699 C C . GLU A 1 335 ? 31.916 -9.099 24.233 1.00 84.12 335 GLU A C 1
ATOM 2701 O O . GLU A 1 335 ? 31.661 -9.315 25.420 1.00 84.12 335 GLU A O 1
ATOM 2706 N N . GLN A 1 336 ? 32.020 -7.850 23.764 1.00 82.12 336 GLN A N 1
ATOM 2707 C CA . GLN A 1 336 ? 31.868 -6.664 24.616 1.00 82.12 336 GLN A CA 1
ATOM 2708 C C . GLN A 1 336 ? 30.453 -6.533 25.202 1.00 82.12 336 GLN A C 1
ATOM 2710 O O . GLN A 1 336 ? 30.295 -6.185 26.377 1.00 82.12 336 GLN A O 1
ATOM 2715 N N . LEU A 1 337 ? 29.413 -6.821 24.414 1.00 69.88 337 LEU A N 1
ATOM 2716 C CA . LEU A 1 337 ? 28.025 -6.819 24.889 1.00 69.88 337 LEU A CA 1
ATOM 2717 C C . LEU A 1 337 ? 27.770 -7.941 25.901 1.00 69.88 337 LEU A C 1
ATOM 2719 O O . LEU A 1 337 ? 27.087 -7.710 26.903 1.00 69.88 337 LEU A O 1
ATOM 2723 N N . ALA A 1 338 ? 28.335 -9.129 25.679 1.00 77.62 338 ALA A N 1
ATOM 2724 C CA . ALA A 1 338 ? 28.268 -10.244 26.619 1.00 77.62 338 ALA A CA 1
ATOM 2725 C C . ALA A 1 338 ? 28.952 -9.893 27.951 1.00 77.62 338 ALA A C 1
ATOM 2727 O O . ALA A 1 338 ? 28.342 -10.054 29.011 1.00 77.62 338 ALA A O 1
ATOM 2728 N N . ALA A 1 339 ? 30.152 -9.303 27.903 1.00 87.19 339 ALA A N 1
ATOM 2729 C CA . ALA A 1 339 ? 30.867 -8.834 29.090 1.00 87.19 339 ALA A CA 1
ATOM 2730 C C . ALA A 1 339 ? 30.060 -7.783 29.875 1.00 87.19 339 ALA A C 1
ATOM 2732 O O . ALA A 1 339 ? 29.916 -7.890 31.095 1.00 87.19 339 ALA A O 1
ATOM 2733 N N . ARG A 1 340 ? 29.444 -6.807 29.189 1.00 81.25 340 ARG A N 1
ATOM 2734 C CA . ARG A 1 340 ? 28.575 -5.800 29.830 1.00 81.25 340 ARG A CA 1
ATOM 2735 C C . ARG A 1 340 ? 27.325 -6.411 30.465 1.00 81.25 340 ARG A C 1
ATOM 2737 O O . ARG A 1 340 ? 26.943 -6.005 31.562 1.00 81.25 340 ARG A O 1
ATOM 2744 N N . ARG A 1 341 ? 26.682 -7.384 29.809 1.00 80.88 341 ARG A N 1
ATOM 2745 C CA . ARG A 1 341 ? 25.525 -8.103 30.374 1.00 80.88 341 ARG A CA 1
ATOM 2746 C C . ARG A 1 341 ? 25.915 -8.888 31.628 1.00 80.88 341 ARG A C 1
ATOM 2748 O O . ARG A 1 341 ? 25.168 -8.837 32.602 1.00 80.88 341 ARG A O 1
ATOM 2755 N N . SER A 1 342 ? 27.087 -9.527 31.632 1.00 89.12 342 SER A N 1
ATOM 2756 C CA . SER A 1 342 ? 27.636 -10.203 32.817 1.00 89.12 342 SER A CA 1
ATOM 2757 C C . SER A 1 342 ? 27.844 -9.222 33.974 1.00 89.12 342 SER A C 1
ATOM 2759 O O . SER A 1 342 ? 27.321 -9.432 35.065 1.00 89.12 342 SER A O 1
ATOM 2761 N N . GLN A 1 343 ? 28.489 -8.079 33.716 1.00 90.56 343 GLN A N 1
ATOM 2762 C CA . GLN A 1 343 ? 28.697 -7.033 34.728 1.00 90.56 343 GLN A CA 1
ATOM 2763 C C . GLN A 1 343 ? 27.375 -6.475 35.285 1.00 90.56 343 GLN A C 1
ATOM 2765 O O . GLN A 1 343 ? 27.249 -6.237 36.488 1.00 90.56 343 GLN A O 1
ATOM 2770 N N . GLN A 1 344 ? 26.355 -6.286 34.439 1.00 85.88 344 GLN A N 1
ATOM 2771 C CA . GLN A 1 344 ? 25.025 -5.856 34.888 1.00 85.88 344 GLN A CA 1
ATOM 2772 C C . GLN A 1 344 ? 24.313 -6.926 35.725 1.00 85.88 344 GLN A C 1
ATOM 2774 O O . GLN A 1 344 ? 23.624 -6.581 36.689 1.00 85.88 344 GLN A O 1
ATOM 2779 N N . ALA A 1 345 ? 24.464 -8.206 35.377 1.00 87.69 345 ALA A N 1
ATOM 2780 C CA . ALA A 1 345 ? 23.917 -9.314 36.153 1.00 87.69 345 ALA A CA 1
ATOM 2781 C C . ALA A 1 345 ? 24.570 -9.393 37.542 1.00 87.69 345 ALA A C 1
ATOM 2783 O O . ALA A 1 345 ? 23.855 -9.435 38.544 1.00 87.69 345 ALA A O 1
ATOM 2784 N N . GLU A 1 346 ? 25.899 -9.284 37.619 1.00 95.06 346 GLU A N 1
ATOM 2785 C CA . GLU A 1 346 ? 26.637 -9.220 38.888 1.00 95.06 346 GLU A CA 1
ATOM 2786 C C . GLU A 1 346 ? 26.207 -8.020 39.742 1.00 95.06 346 GLU A C 1
ATOM 2788 O O . GLU A 1 346 ? 25.970 -8.157 40.944 1.00 95.06 346 GLU A O 1
ATOM 2793 N N . ALA A 1 347 ? 26.031 -6.840 39.137 1.00 89.38 347 ALA A N 1
ATOM 2794 C CA . ALA A 1 347 ? 25.555 -5.653 39.847 1.00 89.38 347 ALA A CA 1
ATOM 2795 C C . ALA A 1 347 ? 24.133 -5.840 40.411 1.00 89.38 347 ALA A C 1
ATOM 2797 O O . ALA A 1 347 ? 23.853 -5.440 41.546 1.00 89.38 347 ALA A O 1
ATOM 2798 N N . ARG A 1 348 ? 23.232 -6.485 39.654 1.00 89.38 348 ARG A N 1
ATOM 2799 C CA . ARG A 1 348 ? 21.876 -6.829 40.120 1.00 89.38 348 ARG A CA 1
ATOM 2800 C C . ARG A 1 348 ? 21.910 -7.846 41.259 1.00 89.38 348 ARG A C 1
ATOM 2802 O O . ARG A 1 348 ? 21.180 -7.671 42.234 1.00 89.38 348 ARG A O 1
ATOM 2809 N N . GLN A 1 349 ? 22.778 -8.853 41.174 1.00 94.88 349 GLN A N 1
ATOM 2810 C CA . GLN A 1 349 ? 22.958 -9.851 42.227 1.00 94.88 349 GLN A CA 1
ATOM 2811 C C . GLN A 1 349 ? 23.487 -9.213 43.518 1.00 94.88 349 GLN A C 1
ATOM 2813 O O . GLN A 1 349 ? 22.914 -9.434 44.583 1.00 94.88 349 GLN A O 1
ATOM 2818 N N . ARG A 1 350 ? 24.499 -8.338 43.429 1.00 95.00 350 ARG A N 1
ATOM 2819 C CA . ARG A 1 350 ? 25.006 -7.570 44.581 1.00 95.00 350 ARG A CA 1
ATOM 2820 C C . ARG A 1 350 ? 23.912 -6.704 45.208 1.00 95.00 350 ARG A C 1
ATOM 2822 O O . ARG A 1 350 ? 23.755 -6.705 46.426 1.00 95.00 350 ARG A O 1
ATOM 2829 N N . LYS A 1 351 ? 23.103 -6.014 44.395 1.00 93.19 351 LYS A N 1
ATOM 2830 C CA . LYS A 1 351 ? 21.964 -5.218 44.888 1.00 93.19 351 LYS A CA 1
ATOM 2831 C C . LYS A 1 351 ? 20.926 -6.086 45.609 1.00 93.19 351 LYS A C 1
ATOM 2833 O O . LYS A 1 351 ? 20.425 -5.686 46.655 1.00 93.19 351 LYS A O 1
ATOM 2838 N N . SER A 1 352 ? 20.625 -7.272 45.078 1.00 91.94 352 SER A N 1
ATOM 2839 C CA . SER A 1 352 ? 19.711 -8.228 45.713 1.00 91.94 352 SER A CA 1
ATOM 2840 C C . SER A 1 352 ? 20.252 -8.744 47.051 1.00 91.94 352 SER A C 1
ATOM 2842 O O . SER A 1 352 ? 19.505 -8.755 48.026 1.00 91.94 352 SER A O 1
ATOM 2844 N N . GLN A 1 353 ? 21.548 -9.065 47.141 1.00 95.06 353 GLN A N 1
ATOM 2845 C CA . GLN A 1 353 ? 22.193 -9.475 48.396 1.00 95.06 353 GLN A CA 1
ATOM 2846 C C . GLN A 1 353 ? 22.156 -8.370 49.463 1.00 95.06 353 GLN A C 1
ATOM 2848 O O . GLN A 1 353 ? 21.909 -8.653 50.634 1.00 95.06 353 GLN A O 1
ATOM 2853 N N . VAL A 1 354 ? 22.357 -7.104 49.075 1.00 94.00 354 VAL A N 1
ATOM 2854 C CA . VAL A 1 354 ? 22.240 -5.957 49.995 1.00 94.00 354 VAL A CA 1
ATOM 2855 C C . VAL A 1 354 ? 20.809 -5.815 50.520 1.00 94.00 354 VAL A C 1
ATOM 2857 O O . VAL A 1 354 ? 20.620 -5.637 51.722 1.00 94.00 354 VAL A O 1
ATOM 2860 N N . LEU A 1 355 ? 19.801 -5.947 49.651 1.00 92.12 355 LEU A N 1
ATOM 2861 C CA . LEU A 1 355 ? 18.391 -5.890 50.057 1.00 92.12 355 LEU A CA 1
ATOM 2862 C C . LEU A 1 355 ? 18.009 -7.046 50.993 1.00 92.12 355 LEU A C 1
ATOM 2864 O O . LEU A 1 355 ? 17.319 -6.811 51.979 1.00 92.12 355 LEU A O 1
ATOM 2868 N N . GLN A 1 356 ? 18.501 -8.261 50.733 1.00 92.44 356 GLN A N 1
ATOM 2869 C CA . GLN A 1 356 ? 18.275 -9.423 51.601 1.00 92.44 356 GLN A CA 1
ATOM 2870 C C . GLN A 1 356 ? 18.911 -9.250 52.988 1.00 92.44 356 GLN A C 1
ATOM 2872 O O . GLN A 1 356 ? 18.276 -9.546 54.001 1.00 92.44 356 GLN A O 1
ATOM 2877 N N . ARG A 1 357 ? 20.138 -8.715 53.060 1.00 93.31 357 ARG A N 1
ATOM 2878 C CA . ARG A 1 357 ? 20.783 -8.385 54.344 1.00 93.31 357 ARG A CA 1
ATOM 2879 C C . ARG A 1 357 ? 20.010 -7.315 55.112 1.00 93.31 357 ARG A C 1
ATOM 2881 O O . ARG A 1 357 ? 19.821 -7.454 56.314 1.00 93.31 357 ARG A O 1
ATOM 2888 N N . ALA A 1 358 ? 19.521 -6.283 54.423 1.00 89.56 358 ALA A N 1
ATOM 2889 C CA . ALA A 1 358 ? 18.711 -5.238 55.045 1.00 89.56 358 ALA A CA 1
ATOM 2890 C C . ALA A 1 358 ? 17.378 -5.781 55.594 1.00 89.56 358 ALA A C 1
ATOM 2892 O O . ALA A 1 358 ? 16.974 -5.403 56.693 1.00 89.56 358 ALA A O 1
ATOM 2893 N N . SER A 1 359 ? 16.714 -6.697 54.875 1.00 89.31 359 SER A N 1
ATOM 2894 C CA . SER A 1 359 ? 15.504 -7.355 55.385 1.00 89.31 359 SER A CA 1
ATOM 2895 C C . SER A 1 359 ? 15.785 -8.260 56.586 1.00 89.31 359 SER A C 1
ATOM 2897 O O . SER A 1 359 ? 14.994 -8.250 57.524 1.00 89.31 359 SER A O 1
ATOM 2899 N N . GLY A 1 360 ? 16.915 -8.978 56.589 1.00 91.00 360 GLY A N 1
ATOM 2900 C CA . GLY A 1 360 ? 17.337 -9.808 57.722 1.00 91.00 360 GLY A CA 1
ATOM 2901 C C . GLY A 1 360 ? 17.562 -8.980 58.988 1.00 91.00 360 GLY A C 1
ATOM 2902 O O . GLY A 1 360 ? 16.942 -9.252 60.010 1.00 91.00 360 GLY A O 1
ATOM 2903 N N . LEU A 1 361 ? 18.324 -7.885 58.888 1.00 91.25 361 LEU A N 1
ATOM 2904 C CA . LEU A 1 361 ? 18.542 -6.954 60.005 1.00 91.25 361 LEU A CA 1
ATOM 2905 C C . LEU A 1 361 ? 17.233 -6.341 60.525 1.00 91.25 361 LEU A C 1
ATOM 2907 O O . LEU A 1 361 ? 17.057 -6.166 61.728 1.00 91.25 361 LEU A O 1
ATOM 2911 N N . SER A 1 362 ? 16.284 -6.026 59.635 1.00 87.94 362 SER A N 1
ATOM 2912 C CA . SER A 1 362 ? 14.966 -5.535 60.053 1.00 87.94 362 SER A CA 1
ATOM 2913 C C . SER A 1 362 ? 14.157 -6.588 60.810 1.00 87.94 362 SER A C 1
ATOM 2915 O O . SER A 1 362 ? 13.321 -6.209 61.632 1.00 87.94 362 SER A O 1
ATOM 2917 N N . GLN A 1 363 ? 14.333 -7.870 60.500 1.00 87.00 363 GLN A N 1
ATOM 2918 C CA . GLN A 1 363 ? 13.637 -8.957 61.176 1.00 87.00 363 GLN A CA 1
ATOM 2919 C C . GLN A 1 363 ? 14.275 -9.247 62.539 1.00 87.00 363 GLN A C 1
ATOM 2921 O O . GLN A 1 363 ? 13.553 -9.292 63.529 1.00 87.00 363 GLN A O 1
ATOM 2926 N N . GLU A 1 364 ? 15.607 -9.293 62.613 1.00 86.62 364 GLU A N 1
ATOM 2927 C CA . GLU A 1 364 ? 16.352 -9.399 63.875 1.00 86.62 364 GLU A CA 1
ATOM 2928 C C . GLU A 1 364 ? 16.004 -8.251 64.836 1.00 86.62 364 GLU A C 1
ATOM 2930 O O . GLU A 1 364 ? 15.764 -8.481 66.019 1.00 86.62 364 GLU A O 1
ATOM 2935 N N . LEU A 1 365 ? 15.874 -7.016 64.331 1.00 83.62 365 LEU A N 1
ATOM 2936 C CA . LEU A 1 365 ? 15.443 -5.869 65.139 1.00 83.62 365 LEU A CA 1
ATOM 2937 C C . LEU A 1 365 ? 14.011 -6.046 65.679 1.00 83.62 365 LEU A C 1
ATOM 2939 O O . LEU A 1 365 ? 13.726 -5.676 66.816 1.00 83.62 365 LEU A O 1
ATOM 2943 N N . LYS A 1 366 ? 13.096 -6.609 64.878 1.00 83.62 366 LYS A N 1
ATOM 2944 C CA . LYS A 1 366 ? 11.716 -6.886 65.311 1.00 83.62 366 LYS A CA 1
ATOM 2945 C C . LYS A 1 366 ? 11.662 -7.983 66.369 1.00 83.62 366 LYS A C 1
ATOM 2947 O O . LYS A 1 366 ? 10.907 -7.848 67.325 1.00 83.62 366 LYS A O 1
ATOM 2952 N N . GLU A 1 367 ? 12.455 -9.035 66.210 1.00 84.75 367 GLU A N 1
ATOM 2953 C CA . GLU A 1 367 ? 12.538 -10.141 67.168 1.00 84.75 367 GLU A CA 1
ATOM 2954 C C . GLU A 1 367 ? 13.189 -9.685 68.485 1.00 84.75 367 GLU A C 1
ATOM 2956 O O . GLU A 1 367 ? 12.666 -9.984 69.559 1.00 84.75 367 GLU A O 1
ATOM 2961 N N . ALA A 1 368 ? 14.230 -8.847 68.422 1.00 77.81 368 ALA A N 1
ATOM 2962 C CA . ALA A 1 368 ? 14.832 -8.218 69.599 1.00 77.81 368 ALA A CA 1
ATOM 2963 C C . ALA A 1 368 ? 13.848 -7.299 70.351 1.00 77.81 368 ALA A C 1
ATOM 2965 O O . ALA A 1 368 ? 13.841 -7.283 71.580 1.00 77.81 368 ALA A O 1
ATOM 2966 N N . MET A 1 369 ? 12.978 -6.573 69.636 1.00 74.94 369 MET A N 1
ATOM 2967 C CA . MET A 1 369 ? 11.910 -5.775 70.259 1.00 74.94 369 MET A CA 1
ATOM 2968 C C . MET A 1 369 ? 10.765 -6.627 70.827 1.00 74.94 369 MET A C 1
ATOM 2970 O O . MET A 1 369 ? 10.090 -6.184 71.751 1.00 74.94 369 MET A O 1
ATOM 2974 N N . ALA A 1 370 ? 10.527 -7.829 70.295 1.00 76.69 370 ALA A N 1
ATOM 2975 C CA . ALA A 1 370 ? 9.464 -8.719 70.762 1.00 76.69 370 ALA A CA 1
ATOM 2976 C C . ALA A 1 370 ? 9.858 -9.539 72.007 1.00 76.69 370 ALA A C 1
ATOM 2978 O O . ALA A 1 370 ? 8.979 -9.972 72.748 1.00 76.69 370 ALA A O 1
ATOM 2979 N N . GLY A 1 371 ? 11.158 -9.746 72.250 1.00 68.94 371 GLY A N 1
ATOM 2980 C CA . GLY A 1 371 ? 11.675 -10.529 73.382 1.00 68.94 371 GLY A CA 1
ATOM 2981 C C . GLY A 1 371 ? 11.985 -9.743 74.666 1.00 68.94 371 GLY A C 1
ATOM 2982 O O . GLY A 1 371 ? 12.412 -10.342 75.650 1.00 68.94 371 GLY A O 1
ATOM 2983 N N . GLY A 1 372 ? 11.809 -8.419 74.681 1.00 50.81 372 GLY A N 1
ATOM 2984 C CA . GLY A 1 372 ? 12.225 -7.557 75.792 1.00 50.81 372 GLY A CA 1
ATOM 2985 C C . GLY A 1 372 ? 11.106 -7.225 76.778 1.00 50.81 372 GLY A C 1
ATOM 2986 O O . GLY A 1 372 ? 10.346 -6.286 76.560 1.00 50.81 372 GLY A O 1
ATOM 2987 N N . SER A 1 373 ? 11.058 -7.967 77.885 1.00 54.06 373 SER A N 1
ATOM 2988 C CA . SER A 1 373 ? 10.373 -7.592 79.127 1.00 54.06 373 SER A CA 1
ATOM 2989 C C . SER A 1 373 ? 10.960 -6.292 79.698 1.00 54.06 373 SER A C 1
ATOM 2991 O O . SER A 1 373 ? 12.176 -6.121 79.683 1.00 54.06 373 SER A O 1
ATOM 2993 N N . ASP A 1 374 ? 10.092 -5.405 80.194 1.00 52.19 374 ASP A N 1
ATOM 2994 C CA . ASP A 1 374 ? 10.351 -4.258 81.083 1.00 52.19 374 ASP A CA 1
ATOM 2995 C C . ASP A 1 374 ? 11.792 -3.719 81.150 1.00 52.19 374 ASP A C 1
ATOM 2997 O O . ASP A 1 374 ? 12.532 -3.985 82.096 1.00 52.19 374 ASP A O 1
ATOM 3001 N N . VAL A 1 375 ? 12.175 -2.858 80.203 1.00 50.91 375 VAL A N 1
ATOM 3002 C CA . VAL A 1 375 ? 13.284 -1.918 80.420 1.00 50.91 375 VAL A CA 1
ATOM 3003 C C . VAL A 1 375 ? 12.866 -0.517 79.982 1.00 50.91 375 VAL A C 1
ATOM 3005 O O . VAL A 1 375 ? 12.288 -0.303 78.917 1.00 50.91 375 VAL A O 1
ATOM 3008 N N . ALA A 1 376 ? 13.124 0.427 80.885 1.00 51.25 376 ALA A N 1
ATOM 3009 C CA . ALA A 1 376 ? 12.685 1.811 80.890 1.00 51.25 376 ALA A CA 1
ATOM 3010 C C . ALA A 1 376 ? 12.888 2.566 79.562 1.00 51.25 376 ALA A C 1
ATOM 3012 O O . ALA A 1 376 ? 13.954 2.536 78.951 1.00 51.25 376 ALA A O 1
ATOM 3013 N N . LYS A 1 377 ? 11.854 3.326 79.177 1.00 37.31 377 LYS A N 1
ATOM 3014 C CA . LYS A 1 377 ? 11.858 4.294 78.070 1.00 37.31 377 LYS A CA 1
ATOM 3015 C C . LYS A 1 377 ? 12.936 5.372 78.281 1.00 37.31 377 LYS A C 1
ATOM 3017 O O . LYS A 1 377 ? 12.821 6.116 79.255 1.00 37.31 377 LYS A O 1
ATOM 3022 N N . PRO A 1 378 ? 13.878 5.587 77.346 1.00 44.19 378 PRO A N 1
ATOM 3023 C CA . PRO A 1 378 ? 14.541 6.870 77.215 1.00 44.19 378 PRO A CA 1
ATOM 3024 C C . PRO A 1 378 ? 13.727 7.757 76.263 1.00 44.19 378 PRO A C 1
ATOM 3026 O O . PRO A 1 378 ? 13.380 7.384 75.143 1.00 44.19 378 PRO A O 1
ATOM 3029 N N . SER A 1 379 ? 13.394 8.949 76.734 1.00 44.66 379 SER A N 1
ATOM 3030 C CA . SER A 1 379 ? 12.756 10.016 75.970 1.00 44.66 379 SER A CA 1
ATOM 3031 C C . SER A 1 379 ? 13.762 10.697 75.038 1.00 44.66 379 SER A C 1
ATOM 3033 O O . SER A 1 379 ? 14.664 11.379 75.519 1.00 44.66 379 SER A O 1
ATOM 3035 N N . VAL A 1 380 ? 13.576 10.581 73.720 1.00 37.94 380 VAL A N 1
ATOM 3036 C CA . VAL A 1 380 ? 14.203 11.467 72.720 1.00 37.94 380 VAL A CA 1
ATOM 3037 C C . VAL A 1 380 ? 13.167 11.809 71.636 1.00 37.94 380 VAL A C 1
ATOM 3039 O O . VAL A 1 380 ? 12.474 10.902 71.171 1.00 37.94 380 VAL A O 1
ATOM 3042 N N . PRO A 1 381 ? 13.018 13.087 71.229 1.00 50.78 381 PRO A N 1
ATOM 3043 C CA . PRO A 1 381 ? 12.005 13.500 70.269 1.00 50.78 381 PRO A CA 1
ATOM 3044 C C . PRO A 1 381 ? 12.552 13.429 68.838 1.00 50.78 381 PRO A C 1
ATOM 3046 O O . PRO A 1 381 ? 13.593 14.006 68.535 1.00 50.78 381 PRO A O 1
ATOM 3049 N N . LEU A 1 382 ? 11.818 12.783 67.933 1.00 35.78 382 LEU A N 1
ATOM 3050 C CA . LEU A 1 382 ? 12.010 12.948 66.492 1.00 35.78 382 LEU A CA 1
ATOM 3051 C C . LEU A 1 382 ? 10.663 13.253 65.842 1.00 35.78 382 LEU A C 1
ATOM 3053 O O . LEU A 1 382 ? 9.770 12.415 65.746 1.00 35.78 382 LEU A O 1
ATOM 3057 N N . THR A 1 383 ? 10.534 14.505 65.427 1.00 42.31 383 THR A N 1
ATOM 3058 C CA . THR A 1 383 ? 9.458 15.047 64.610 1.00 42.31 383 THR A CA 1
ATOM 3059 C C . THR A 1 383 ? 9.693 14.683 63.144 1.00 42.31 383 THR A C 1
ATOM 3061 O O . THR A 1 383 ? 10.677 15.108 62.551 1.00 42.31 383 THR A O 1
ATOM 3064 N N . PHE A 1 384 ? 8.761 13.956 62.526 1.00 32.09 384 PHE A N 1
ATOM 3065 C CA . PHE A 1 384 ? 8.548 13.993 61.073 1.00 32.09 384 PHE A CA 1
ATOM 3066 C C . PHE A 1 384 ? 7.046 13.862 60.771 1.00 32.09 384 PHE A C 1
ATOM 3068 O O . PHE A 1 384 ? 6.379 13.032 61.391 1.00 32.09 384 PHE A O 1
ATOM 3075 N N . PRO A 1 385 ? 6.479 14.678 59.860 1.00 45.41 385 PRO A N 1
ATOM 3076 C CA . PRO A 1 385 ? 5.039 14.766 59.688 1.00 45.41 385 PRO A CA 1
ATOM 3077 C C . PRO A 1 385 ? 4.548 13.780 58.623 1.00 45.41 385 PRO A C 1
ATOM 3079 O O . PRO A 1 385 ? 4.962 13.841 57.468 1.00 45.41 385 PRO A O 1
ATOM 3082 N N . TRP A 1 386 ? 3.590 12.933 58.990 1.00 34.31 386 TRP A N 1
ATOM 3083 C CA . TRP A 1 386 ? 2.683 12.286 58.042 1.00 34.31 386 TRP A CA 1
ATOM 3084 C C . TRP A 1 386 ? 1.277 12.840 58.277 1.00 34.31 386 TRP A C 1
ATOM 3086 O O . TRP A 1 386 ? 0.721 12.701 59.365 1.00 34.31 386 TRP A O 1
ATOM 3096 N N . ARG A 1 387 ? 0.705 13.501 57.263 1.00 32.06 387 ARG A N 1
ATOM 3097 C CA . ARG A 1 387 ? -0.727 13.835 57.227 1.00 32.06 387 ARG A CA 1
ATOM 3098 C C . ARG A 1 387 ? -1.512 12.653 56.638 1.00 32.06 387 ARG A C 1
ATOM 3100 O O . ARG A 1 387 ? -1.078 12.119 55.618 1.00 32.06 387 ARG A O 1
ATOM 3107 N N . PRO A 1 388 ? -2.665 12.282 57.221 1.00 42.84 388 PRO A N 1
ATOM 3108 C CA . PRO A 1 388 ? -3.519 11.211 56.726 1.00 42.84 388 PRO A CA 1
ATOM 3109 C C . PRO A 1 388 ? -4.682 11.756 55.882 1.00 42.84 388 PRO A C 1
ATOM 3111 O O . PRO A 1 388 ? -5.174 12.857 56.126 1.00 42.84 388 PRO A O 1
ATOM 3114 N N . LEU A 1 389 ? -5.185 10.943 54.953 1.00 34.66 389 LEU A N 1
ATOM 3115 C CA . LEU A 1 389 ? -6.550 11.064 54.438 1.00 34.66 389 LEU A CA 1
ATOM 3116 C C . LEU A 1 389 ? -7.232 9.695 54.540 1.00 34.66 389 LEU A C 1
ATOM 3118 O O . LEU A 1 389 ? -6.919 8.762 53.806 1.00 34.66 389 LEU A O 1
ATOM 3122 N N . LEU A 1 390 ? -8.137 9.605 55.514 1.00 38.19 390 LEU A N 1
ATOM 3123 C CA . LEU A 1 390 ? -9.171 8.585 55.655 1.00 38.19 390 LEU A CA 1
ATOM 3124 C C . LEU A 1 390 ? -10.388 8.985 54.813 1.00 38.19 390 LEU A C 1
ATOM 3126 O O . LEU A 1 390 ? -10.705 10.169 54.715 1.00 38.19 390 LEU A O 1
ATOM 3130 N N . GLY A 1 391 ? -11.113 7.993 54.293 1.00 31.06 391 GLY A N 1
ATOM 3131 C CA . GLY A 1 391 ? -12.440 8.208 53.721 1.00 31.06 391 GLY A CA 1
ATOM 3132 C C . GLY A 1 391 ? -12.992 7.015 52.942 1.00 31.06 391 GLY A C 1
ATOM 3133 O O . GLY A 1 391 ? -13.017 7.033 51.720 1.00 31.06 391 GLY A O 1
ATOM 3134 N N . HIS A 1 392 ? -13.476 6.001 53.653 1.00 36.88 392 HIS A N 1
ATOM 3135 C CA . HIS A 1 392 ? -14.465 5.025 53.175 1.00 36.88 392 HIS A CA 1
ATOM 3136 C C . HIS A 1 392 ? -15.548 4.935 54.267 1.00 36.88 392 HIS A C 1
ATOM 3138 O O . HIS A 1 392 ? -15.194 5.120 55.436 1.00 36.88 392 HIS A O 1
ATOM 3144 N N . PRO A 1 393 ? -16.837 4.680 53.942 1.00 48.69 393 PRO A N 1
ATOM 3145 C CA . PRO A 1 393 ? -17.225 3.315 53.564 1.00 48.69 393 PRO A CA 1
ATOM 3146 C C . PRO A 1 393 ? -18.433 3.139 52.609 1.00 48.69 393 PRO A C 1
ATOM 3148 O O . PRO A 1 393 ? -19.187 4.058 52.310 1.00 48.69 393 PRO A O 1
ATOM 3151 N N . SER A 1 394 ? -18.617 1.860 52.240 1.00 33.66 394 SER A N 1
ATOM 3152 C CA . SER A 1 394 ? -19.879 1.124 52.016 1.00 33.66 394 SER A CA 1
ATOM 3153 C C . SER A 1 394 ? -20.696 1.344 50.736 1.00 33.66 394 SER A C 1
ATOM 3155 O O . SER A 1 394 ? -21.374 2.350 50.590 1.00 33.66 394 SER A O 1
ATOM 3157 N N . ALA A 1 395 ? -20.769 0.294 49.903 1.00 34.19 395 ALA A N 1
ATOM 3158 C CA . ALA A 1 395 ? -22.008 -0.462 49.646 1.00 34.19 395 ALA A CA 1
ATOM 3159 C C . ALA A 1 395 ? -21.701 -1.726 48.814 1.00 34.19 395 ALA A C 1
ATOM 3161 O O . ALA A 1 395 ? -21.236 -1.647 47.680 1.00 34.19 395 ALA A O 1
ATOM 3162 N N . GLY A 1 396 ? -21.946 -2.905 49.394 1.00 33.09 396 GLY A N 1
ATOM 3163 C CA . GLY A 1 396 ? -21.839 -4.198 48.721 1.00 33.09 396 GLY A CA 1
ATOM 3164 C C . GLY A 1 396 ? -23.178 -4.613 48.114 1.00 33.09 396 GLY A C 1
ATOM 3165 O O . GLY A 1 396 ? -24.154 -4.783 48.838 1.00 33.09 396 GLY A O 1
ATOM 3166 N N . GLY A 1 397 ? -23.210 -4.819 46.797 1.00 31.20 397 GLY A N 1
ATOM 3167 C CA . GLY A 1 397 ? -24.324 -5.441 46.081 1.00 31.20 397 GLY A CA 1
ATOM 3168 C C . GLY A 1 397 ? -23.951 -6.854 45.636 1.00 31.20 397 GLY A C 1
ATOM 3169 O O . GLY A 1 397 ? -23.138 -7.030 44.734 1.00 31.20 397 GLY A O 1
ATOM 3170 N N . LYS A 1 398 ? -24.540 -7.872 46.274 1.00 31.06 398 LYS A N 1
ATOM 3171 C CA . LYS A 1 398 ? -24.516 -9.266 45.807 1.00 31.06 398 LYS A CA 1
ATOM 3172 C C . LYS A 1 398 ? -25.579 -9.434 44.718 1.00 31.06 398 LYS A C 1
ATOM 3174 O O . LYS A 1 398 ? -26.765 -9.397 45.028 1.00 31.06 398 LYS A O 1
ATOM 3179 N N . ILE A 1 399 ? -25.165 -9.684 43.478 1.00 32.12 399 ILE A N 1
ATOM 3180 C CA . ILE A 1 399 ? -26.054 -10.164 42.411 1.00 32.12 399 ILE A CA 1
ATOM 3181 C C . ILE A 1 399 ? -25.881 -11.683 42.307 1.00 32.12 399 ILE A C 1
ATOM 3183 O O . ILE A 1 399 ? -24.801 -12.181 41.996 1.00 32.12 399 ILE A O 1
ATOM 3187 N N . ARG A 1 400 ? -26.952 -12.419 42.617 1.00 29.47 400 ARG A N 1
ATOM 3188 C CA . ARG A 1 400 ? -27.108 -13.845 42.303 1.00 29.47 400 ARG A CA 1
ATOM 3189 C C . ARG A 1 400 ? -27.580 -13.955 40.852 1.00 29.47 400 ARG A C 1
ATOM 3191 O O . ARG A 1 400 ? -28.674 -13.493 40.551 1.00 29.47 400 ARG A O 1
ATOM 3198 N N . CYS A 1 401 ? -26.803 -14.610 39.994 1.00 29.94 401 CYS A N 1
ATOM 3199 C CA . CYS A 1 401 ? -27.279 -15.102 38.701 1.00 29.94 401 CYS A CA 1
ATOM 3200 C C . CYS A 1 401 ? -27.465 -16.622 38.786 1.00 29.94 401 CYS A C 1
ATOM 3202 O O . CYS A 1 401 ? -26.574 -17.341 39.238 1.00 29.94 401 CYS A O 1
ATOM 3204 N N . ALA A 1 402 ? -28.654 -17.076 38.397 1.00 29.61 402 ALA A N 1
ATOM 3205 C CA . ALA A 1 402 ? -29.065 -18.473 38.343 1.00 29.61 402 ALA A CA 1
ATOM 3206 C C . ALA A 1 402 ? -28.344 -19.244 37.214 1.00 29.61 402 ALA A C 1
ATOM 3208 O O . ALA A 1 402 ? -28.028 -18.643 36.184 1.00 29.61 402 ALA A O 1
ATOM 3209 N N . PRO A 1 403 ? -28.117 -20.562 37.356 1.00 31.03 403 PRO A N 1
ATOM 3210 C CA . PRO A 1 403 ? -27.566 -21.378 36.285 1.00 31.03 403 PRO A CA 1
ATOM 3211 C C . PRO A 1 403 ? -28.677 -21.812 35.320 1.00 31.03 403 PRO A C 1
ATOM 3213 O O . PRO A 1 403 ? -29.624 -22.491 35.709 1.00 31.03 403 PRO A O 1
ATOM 3216 N N . TRP A 1 404 ? -28.542 -21.445 34.045 1.00 29.25 404 TRP A N 1
ATOM 3217 C CA . TRP A 1 404 ? -29.318 -22.045 32.961 1.00 29.25 404 TRP A CA 1
ATOM 3218 C C . TRP A 1 404 ? -28.615 -23.324 32.500 1.00 29.25 404 TRP A C 1
ATOM 3220 O O . TRP A 1 404 ? -27.582 -23.282 31.833 1.00 29.25 404 TRP A O 1
ATOM 3230 N N . GLN A 1 405 ? -29.178 -24.467 32.890 1.00 25.48 405 GLN A N 1
ATOM 3231 C CA . GLN A 1 405 ? -28.950 -25.756 32.245 1.00 25.48 405 GLN A CA 1
ATOM 3232 C C . GLN A 1 405 ? -29.779 -25.800 30.958 1.00 25.48 405 GLN A C 1
ATOM 3234 O O . GLN A 1 405 ? -31.002 -25.703 31.012 1.00 25.48 405 GLN A O 1
ATOM 3239 N N . MET A 1 406 ? -29.127 -25.998 29.813 1.00 27.14 406 MET A N 1
ATOM 3240 C CA . MET A 1 406 ? -29.787 -26.549 28.632 1.00 27.14 406 MET A CA 1
ATOM 3241 C C . MET A 1 406 ? -29.012 -27.753 28.109 1.00 27.14 406 MET A C 1
ATOM 3243 O O . MET A 1 406 ? -27.788 -27.755 27.980 1.00 27.14 406 MET A O 1
ATOM 3247 N N . SER A 1 407 ? -29.803 -28.788 27.886 1.00 27.12 407 SER A N 1
ATOM 3248 C CA . SER A 1 407 ? -29.499 -30.156 27.513 1.00 27.12 407 SER A CA 1
ATOM 3249 C C . SER A 1 407 ? -28.880 -30.256 26.119 1.00 27.12 407 SER A C 1
ATOM 3251 O O . SER A 1 407 ? -29.298 -29.566 25.191 1.00 27.12 407 SER A O 1
ATOM 3253 N N . ARG A 1 408 ? -27.925 -31.179 25.966 1.00 30.45 408 ARG A N 1
ATOM 3254 C CA . ARG A 1 408 ? -27.492 -31.713 24.667 1.00 30.45 408 ARG A CA 1
ATOM 3255 C C . ARG A 1 408 ? -28.629 -32.504 24.008 1.00 30.45 408 ARG A C 1
ATOM 3257 O O . ARG A 1 408 ? -29.474 -33.054 24.717 1.00 30.45 408 ARG A O 1
ATOM 3264 N N . PRO A 1 409 ? -28.557 -32.682 22.684 1.00 34.19 409 PRO A N 1
ATOM 3265 C CA . PRO A 1 409 ? -28.512 -34.060 22.215 1.00 34.19 409 PRO A CA 1
ATOM 3266 C C . PRO A 1 409 ? -27.336 -34.318 21.271 1.00 34.19 409 PRO A C 1
ATOM 3268 O O . PRO A 1 409 ? -26.968 -33.491 20.437 1.00 34.19 409 PRO A O 1
ATOM 3271 N N . ASP A 1 410 ? -26.757 -35.500 21.458 1.00 28.83 410 ASP A N 1
ATOM 3272 C CA . ASP A 1 410 ? -25.777 -36.129 20.588 1.00 28.83 410 ASP A CA 1
ATOM 3273 C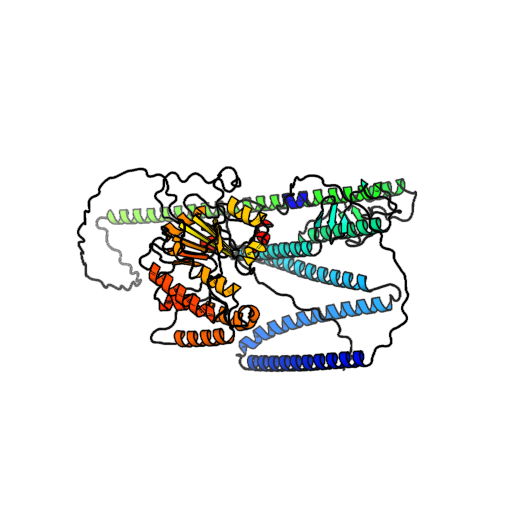 C . ASP A 1 410 ? -26.391 -36.478 19.223 1.00 28.83 410 ASP A C 1
ATOM 3275 O O . ASP A 1 410 ? -27.575 -36.795 19.112 1.00 28.83 410 ASP A O 1
ATOM 3279 N N . GLY A 1 411 ? -25.559 -36.457 18.182 1.00 26.88 411 GLY A N 1
ATOM 3280 C CA . GLY A 1 411 ? -25.944 -36.845 16.828 1.00 26.88 411 GLY A CA 1
ATOM 3281 C C . GLY A 1 411 ? -24.796 -36.656 15.844 1.00 26.88 411 GLY A C 1
ATOM 3282 O O . GLY A 1 411 ? -24.806 -35.733 15.037 1.00 26.88 411 GLY A O 1
ATOM 3283 N N . VAL A 1 412 ? -23.776 -37.510 15.945 1.00 28.25 412 VAL A N 1
ATOM 3284 C CA . VAL A 1 412 ? -22.674 -37.598 14.980 1.00 28.25 412 VAL A CA 1
ATOM 3285 C C . VAL A 1 412 ? -23.164 -38.354 13.746 1.00 28.25 412 VAL A C 1
ATOM 3287 O O . VAL A 1 412 ? -23.410 -39.555 13.819 1.00 28.25 412 VAL A O 1
ATOM 3290 N N . ILE A 1 413 ? -23.252 -37.669 12.606 1.00 25.28 413 ILE A N 1
ATOM 3291 C CA . ILE A 1 413 ? -23.211 -38.292 11.278 1.00 25.28 413 ILE A CA 1
ATOM 3292 C C . ILE A 1 413 ? -22.156 -37.534 10.473 1.00 25.28 413 ILE A C 1
ATOM 3294 O O . ILE A 1 413 ? -22.269 -36.330 10.246 1.00 25.28 413 ILE A O 1
ATOM 3298 N N . ALA A 1 414 ? -21.098 -38.244 10.084 1.00 28.06 414 ALA A N 1
ATOM 3299 C CA . ALA A 1 414 ? -20.095 -37.751 9.156 1.00 28.06 414 ALA A CA 1
ATOM 3300 C C . ALA A 1 414 ? -20.741 -37.605 7.770 1.00 28.06 414 ALA A C 1
ATOM 3302 O O . ALA A 1 414 ? -21.063 -38.603 7.131 1.00 28.06 414 ALA A O 1
ATOM 3303 N N . ALA A 1 415 ? -20.961 -36.365 7.335 1.00 24.80 415 ALA A N 1
ATOM 3304 C CA . ALA A 1 415 ? -21.413 -36.048 5.988 1.00 24.80 415 ALA A CA 1
ATOM 3305 C C . ALA A 1 415 ? -20.218 -35.612 5.131 1.00 24.80 415 ALA A C 1
ATOM 3307 O O . ALA A 1 415 ? -19.421 -34.759 5.529 1.00 24.80 415 ALA A O 1
ATOM 3308 N N . GLU A 1 416 ? -20.106 -36.225 3.956 1.00 25.95 416 GLU A N 1
ATOM 3309 C CA . GLU A 1 416 ? -19.203 -35.827 2.881 1.00 25.95 416 GLU A CA 1
ATOM 3310 C C . GLU A 1 416 ? -19.450 -34.361 2.472 1.00 25.95 416 GLU A C 1
ATOM 3312 O O . GLU A 1 416 ? -20.566 -33.844 2.550 1.00 25.95 416 GLU A O 1
ATOM 3317 N N . ALA A 1 417 ? -18.382 -33.660 2.081 1.00 26.52 417 ALA A N 1
ATOM 3318 C CA . ALA A 1 417 ? -18.402 -32.228 1.784 1.00 26.52 417 ALA A CA 1
ATOM 3319 C C . ALA A 1 417 ? -19.349 -31.884 0.607 1.00 26.52 417 ALA A C 1
ATOM 3321 O O . ALA A 1 417 ? -19.271 -32.539 -0.432 1.00 26.52 417 ALA A O 1
ATOM 3322 N N . PRO A 1 418 ? -20.199 -30.840 0.704 1.00 34.88 418 PRO A N 1
ATOM 3323 C CA . PRO A 1 418 ? -21.216 -30.573 -0.309 1.00 34.88 418 PRO A CA 1
ATOM 3324 C C . PRO A 1 418 ? -20.683 -29.750 -1.497 1.00 34.88 418 PRO A C 1
ATOM 3326 O O . PRO A 1 418 ? -20.095 -28.683 -1.324 1.00 34.88 418 PRO A O 1
ATOM 3329 N N . GLU A 1 419 ? -21.012 -30.182 -2.719 1.00 37.31 419 GLU A N 1
ATOM 3330 C CA . GLU A 1 419 ? -20.874 -29.447 -3.995 1.00 37.31 419 GLU A CA 1
ATOM 3331 C C . GLU A 1 419 ? -21.875 -28.267 -4.162 1.00 37.31 419 GLU A C 1
ATOM 3333 O O . GLU A 1 419 ? -22.034 -27.715 -5.252 1.00 37.31 419 GLU A O 1
ATOM 3338 N N . ALA A 1 420 ? -22.562 -27.835 -3.100 1.00 38.56 420 ALA A N 1
ATOM 3339 C CA . ALA A 1 420 ? -23.817 -27.075 -3.186 1.00 38.56 420 ALA A CA 1
ATOM 3340 C C . ALA A 1 420 ? -23.716 -25.530 -3.114 1.00 38.56 420 ALA A C 1
ATOM 3342 O O . ALA A 1 420 ? -24.689 -24.869 -2.755 1.00 38.56 420 ALA A O 1
ATOM 3343 N N . HIS A 1 421 ? -22.590 -24.911 -3.477 1.00 50.03 421 HIS A N 1
ATOM 3344 C CA . HIS A 1 421 ? -22.483 -23.441 -3.513 1.00 50.03 421 HIS A CA 1
ATOM 3345 C C . HIS A 1 421 ? -22.088 -22.939 -4.907 1.00 50.03 421 HIS A C 1
ATOM 3347 O O . HIS A 1 421 ? -20.966 -22.492 -5.136 1.00 50.03 421 HIS A O 1
ATOM 3353 N N . ARG A 1 422 ? -23.025 -23.032 -5.859 1.00 51.00 422 ARG A N 1
ATOM 3354 C CA . ARG A 1 422 ? -22.925 -22.382 -7.176 1.00 51.00 422 ARG A CA 1
ATOM 3355 C C . ARG A 1 422 ? -23.888 -21.188 -7.226 1.00 51.00 422 ARG A C 1
ATOM 3357 O O . ARG A 1 422 ? -25.072 -21.379 -6.951 1.00 51.00 422 ARG A O 1
ATOM 3364 N N . PRO A 1 423 ? -23.435 -19.975 -7.584 1.00 46.94 423 PRO A N 1
ATOM 3365 C CA . PRO A 1 423 ? -24.340 -18.853 -7.801 1.00 46.94 423 PRO A CA 1
ATOM 3366 C C . PRO A 1 423 ? -25.118 -19.084 -9.105 1.00 46.94 423 PRO A C 1
ATOM 3368 O O . PRO A 1 423 ? -24.537 -19.055 -10.185 1.00 46.94 423 PRO A O 1
ATOM 3371 N N . ALA A 1 424 ? -26.424 -19.346 -9.013 1.00 49.22 424 ALA A N 1
ATOM 3372 C CA . ALA A 1 424 ? -27.274 -19.575 -10.186 1.00 49.22 424 ALA A CA 1
ATOM 3373 C C . ALA A 1 424 ? -27.751 -18.272 -10.868 1.00 49.22 424 ALA A C 1
ATOM 3375 O O . ALA A 1 424 ? -28.138 -18.316 -12.030 1.00 49.22 424 ALA A O 1
ATOM 3376 N N . ASN A 1 425 ? -27.694 -17.119 -10.179 1.00 48.34 425 ASN A N 1
ATOM 3377 C CA . ASN A 1 425 ? -28.410 -15.896 -10.589 1.00 48.34 425 ASN A CA 1
ATOM 3378 C C . ASN A 1 425 ? -27.563 -14.612 -10.702 1.00 48.34 425 ASN A C 1
ATOM 3380 O O . ASN A 1 425 ? -28.111 -13.551 -10.984 1.00 48.34 425 ASN A O 1
ATOM 3384 N N . GLU A 1 426 ? -26.242 -14.672 -10.537 1.00 54.00 426 GLU A N 1
ATOM 3385 C CA . GLU A 1 426 ? -25.356 -13.534 -10.825 1.00 54.00 426 GLU A CA 1
ATOM 3386 C C . GLU A 1 426 ? -24.426 -13.919 -11.979 1.00 54.00 426 GLU A C 1
ATOM 3388 O O . GLU A 1 426 ? -23.946 -15.050 -12.031 1.00 54.00 426 GLU A O 1
ATOM 3393 N N . SER A 1 427 ? -24.185 -13.006 -12.928 1.00 55.06 427 SER A N 1
ATOM 3394 C CA . SER A 1 427 ? -23.385 -13.245 -14.141 1.00 55.06 427 SER A CA 1
ATOM 3395 C C . SER A 1 427 ? -21.885 -13.387 -13.836 1.00 55.06 427 SER A C 1
ATOM 3397 O O . SER A 1 427 ? -21.067 -12.578 -14.282 1.00 55.06 427 SER A O 1
ATOM 3399 N N . VAL A 1 428 ? -21.524 -14.385 -13.036 1.00 58.44 428 VAL A N 1
ATOM 3400 C CA . VAL A 1 428 ? -20.157 -14.732 -12.660 1.00 58.44 428 VAL A CA 1
ATOM 3401 C C . VAL A 1 428 ? -19.710 -15.880 -13.552 1.00 58.44 428 VAL A C 1
ATOM 3403 O O . VAL A 1 428 ? -20.245 -16.986 -13.484 1.00 58.44 428 VAL A O 1
ATOM 3406 N N . VAL A 1 429 ? -18.710 -15.629 -14.396 1.00 67.19 429 VAL A N 1
ATOM 3407 C CA . VAL A 1 429 ? -18.089 -16.698 -15.184 1.00 67.19 429 VAL A CA 1
ATOM 3408 C C . VAL A 1 429 ? -17.005 -17.340 -14.325 1.00 67.19 429 VAL A C 1
ATOM 3410 O O . VAL A 1 429 ? -15.966 -16.736 -14.039 1.00 67.19 429 VAL A O 1
ATOM 3413 N N . LEU A 1 430 ? -17.272 -18.572 -13.891 1.00 54.34 430 LEU A N 1
ATOM 3414 C CA . LEU A 1 430 ? -16.334 -19.398 -13.138 1.00 54.34 430 LEU A CA 1
ATOM 3415 C C . LEU A 1 430 ? -15.240 -19.919 -14.073 1.00 54.34 430 LEU A C 1
ATOM 3417 O O . LEU A 1 430 ? -15.492 -20.751 -14.942 1.00 54.34 430 LEU A O 1
ATOM 3421 N N . LEU A 1 431 ? -14.005 -19.465 -13.869 1.00 52.47 431 LEU A N 1
ATOM 3422 C CA . LEU A 1 431 ? -12.839 -20.066 -14.507 1.00 52.47 431 LEU A CA 1
ATOM 3423 C C . LEU A 1 431 ? -12.288 -21.107 -13.528 1.00 52.47 431 LEU A C 1
ATOM 3425 O O . LEU A 1 431 ? -11.617 -20.739 -12.566 1.00 52.47 431 LEU A O 1
ATOM 3429 N N . GLY A 1 432 ? -12.652 -22.375 -13.745 1.00 45.62 432 GLY A N 1
ATOM 3430 C CA . GLY A 1 432 ? -12.574 -23.491 -12.791 1.00 45.62 432 GLY A CA 1
ATOM 3431 C C . GLY A 1 432 ? -11.352 -23.571 -11.860 1.00 45.62 432 GLY A C 1
ATOM 3432 O O . GLY A 1 432 ? -10.247 -23.111 -12.159 1.00 45.62 432 GLY A O 1
ATOM 3433 N N . LYS A 1 433 ? -11.562 -24.207 -10.703 1.00 46.12 433 LYS A N 1
ATOM 3434 C CA . LYS A 1 433 ? -10.521 -24.507 -9.715 1.00 46.12 433 LYS A CA 1
ATOM 3435 C C . LYS A 1 433 ? -9.618 -25.633 -10.225 1.00 46.12 433 LYS A C 1
ATOM 3437 O O . LYS A 1 433 ? -10.097 -26.610 -10.793 1.00 46.12 433 LYS A O 1
ATOM 3442 N N . VAL A 1 434 ? -8.313 -25.535 -9.973 1.00 46.38 434 VAL A N 1
ATOM 3443 C CA . VAL A 1 434 ? -7.405 -26.678 -10.150 1.00 46.38 434 VAL A CA 1
ATOM 3444 C C . VAL A 1 434 ? -7.625 -27.613 -8.959 1.00 46.38 434 VAL A C 1
ATOM 3446 O O . VAL A 1 434 ? -7.187 -27.314 -7.848 1.00 46.38 434 VAL A O 1
ATOM 3449 N N . HIS A 1 435 ? -8.381 -28.691 -9.172 1.00 41.50 435 HIS A N 1
ATOM 3450 C CA . HIS A 1 435 ? -8.725 -29.662 -8.128 1.00 41.50 435 HIS A CA 1
ATOM 3451 C C . HIS A 1 435 ? -7.572 -30.625 -7.791 1.00 41.50 435 HIS A C 1
ATOM 3453 O O . HIS A 1 435 ? -7.553 -31.181 -6.694 1.00 41.50 435 HIS A O 1
ATOM 3459 N N . ASP A 1 436 ? -6.561 -30.742 -8.657 1.00 44.56 436 ASP A N 1
ATOM 3460 C CA . ASP A 1 436 ? -5.432 -31.640 -8.426 1.00 44.56 436 ASP A CA 1
ATOM 3461 C C . ASP A 1 436 ? -4.354 -31.013 -7.535 1.00 44.56 436 ASP A C 1
ATOM 3463 O O . ASP A 1 436 ? -3.541 -30.176 -7.938 1.00 44.56 436 ASP A O 1
ATOM 3467 N N . CYS A 1 437 ? -4.319 -31.483 -6.287 1.00 44.34 437 CYS A N 1
ATOM 3468 C CA . CYS A 1 437 ? -3.348 -31.117 -5.254 1.00 44.34 437 CYS A CA 1
ATOM 3469 C C . CYS A 1 437 ? -1.876 -31.405 -5.623 1.00 44.34 437 CYS A C 1
ATOM 3471 O O . CYS A 1 437 ? -0.978 -30.968 -4.902 1.00 44.34 437 CYS A O 1
ATOM 3473 N N . HIS A 1 438 ? -1.598 -32.110 -6.725 1.00 45.28 438 HIS A N 1
ATOM 3474 C CA . HIS A 1 438 ? -0.253 -32.558 -7.101 1.00 45.28 438 HIS A CA 1
ATOM 3475 C C . HIS A 1 438 ? 0.670 -31.455 -7.652 1.00 45.28 438 HIS A C 1
ATOM 3477 O O . HIS A 1 438 ? 1.877 -31.672 -7.749 1.00 45.28 438 HIS A O 1
ATOM 3483 N N . HIS A 1 439 ? 0.150 -30.260 -7.957 1.00 51.66 439 HIS A N 1
ATOM 3484 C CA . HIS A 1 439 ? 0.933 -29.170 -8.564 1.00 51.66 439 HIS A CA 1
ATOM 3485 C C . HIS A 1 439 ? 1.061 -27.901 -7.710 1.00 51.66 439 HIS A C 1
ATOM 3487 O O . HIS A 1 439 ? 1.453 -26.850 -8.224 1.00 51.66 439 HIS A O 1
ATOM 3493 N N . ARG A 1 440 ? 0.762 -27.966 -6.405 1.00 60.69 440 ARG A N 1
ATOM 3494 C CA . ARG A 1 440 ? 1.032 -26.828 -5.514 1.00 60.69 440 ARG A CA 1
ATOM 3495 C C . ARG A 1 440 ? 2.546 -26.596 -5.394 1.00 60.69 440 ARG A C 1
ATOM 3497 O O . ARG A 1 440 ? 3.287 -27.569 -5.224 1.00 60.69 440 ARG A O 1
ATOM 3504 N N . PRO A 1 441 ? 3.017 -25.335 -5.429 1.00 62.84 441 PRO A N 1
ATOM 3505 C CA . PRO A 1 441 ? 4.405 -25.016 -5.119 1.00 62.84 441 PRO A CA 1
ATOM 3506 C C . PRO A 1 441 ? 4.821 -25.656 -3.784 1.00 62.84 441 PRO A C 1
ATOM 3508 O O . PRO A 1 441 ? 3.999 -25.706 -2.864 1.00 62.84 441 PRO A O 1
ATOM 3511 N N . PRO A 1 442 ? 6.075 -26.118 -3.623 1.00 67.44 442 PRO A N 1
ATOM 3512 C CA . PRO A 1 442 ? 6.549 -26.697 -2.365 1.00 67.44 442 PRO A CA 1
ATOM 3513 C C . PRO A 1 442 ? 6.336 -25.781 -1.151 1.00 67.44 442 PRO A C 1
ATOM 3515 O O . PRO A 1 442 ? 6.096 -26.275 -0.053 1.00 67.44 442 PRO A O 1
ATOM 3518 N N . SER A 1 443 ? 6.358 -24.461 -1.366 1.00 63.12 443 SER A N 1
ATOM 3519 C CA . SER A 1 443 ? 6.054 -23.431 -0.365 1.00 63.12 443 SER A CA 1
ATOM 3520 C C . SER A 1 443 ? 4.595 -23.421 0.108 1.00 63.12 443 SER A C 1
ATOM 3522 O O . SER A 1 443 ? 4.320 -22.902 1.181 1.00 63.12 443 SER A O 1
ATOM 3524 N N . CYS A 1 444 ? 3.664 -24.014 -0.646 1.00 68.69 444 CYS A N 1
ATOM 3525 C CA . CYS A 1 444 ? 2.244 -24.116 -0.300 1.00 68.69 444 CYS A CA 1
ATOM 3526 C C . CYS A 1 444 ? 1.867 -25.482 0.317 1.00 68.69 444 CYS A C 1
ATOM 3528 O O . CYS A 1 444 ? 0.685 -25.847 0.336 1.00 68.69 444 CYS A O 1
ATOM 3530 N N . LYS A 1 445 ? 2.843 -26.279 0.777 1.00 70.94 445 LYS A N 1
ATOM 3531 C CA . LYS A 1 445 ? 2.585 -27.543 1.485 1.00 70.94 445 LYS A CA 1
ATOM 3532 C C . LYS A 1 445 ? 2.135 -27.253 2.917 1.00 70.94 445 LYS A C 1
ATOM 3534 O O . LYS A 1 445 ? 2.950 -27.161 3.829 1.00 70.94 445 LYS A O 1
ATOM 3539 N N . PHE A 1 446 ? 0.830 -27.116 3.110 1.00 64.19 446 PHE A N 1
ATOM 3540 C CA . PHE A 1 446 ? 0.248 -26.972 4.441 1.00 64.19 446 PHE A CA 1
ATOM 3541 C C . PHE A 1 446 ? 0.089 -28.338 5.113 1.00 64.19 446 PHE A C 1
ATOM 3543 O O . PHE A 1 446 ? -0.256 -29.328 4.459 1.00 64.19 446 PHE A O 1
ATOM 3550 N N . LYS A 1 447 ? 0.321 -28.390 6.431 1.00 58.06 447 LYS A N 1
ATOM 3551 C CA . LYS A 1 447 ? -0.150 -29.513 7.248 1.00 58.06 447 LYS A CA 1
ATOM 3552 C C . LYS A 1 447 ? -1.668 -29.566 7.085 1.00 58.06 447 LYS A C 1
ATOM 3554 O O . LYS A 1 447 ? -2.315 -28.530 7.191 1.00 58.06 447 LYS A O 1
ATOM 3559 N N . LYS A 1 448 ? -2.222 -30.742 6.768 1.00 58.31 448 LYS A N 1
ATOM 3560 C CA . LYS A 1 448 ? -3.677 -30.923 6.746 1.00 58.31 448 LYS A CA 1
ATOM 3561 C C . LYS A 1 448 ? -4.202 -30.488 8.112 1.00 58.31 448 LYS A C 1
ATOM 3563 O O . LYS A 1 448 ? -3.805 -31.077 9.115 1.00 58.31 448 LYS A O 1
ATOM 3568 N N . ASP A 1 449 ? -5.062 -29.476 8.143 1.00 56.00 449 ASP A N 1
ATOM 3569 C CA . ASP A 1 449 ? -5.811 -29.154 9.352 1.00 56.00 449 ASP A CA 1
ATOM 3570 C C . ASP A 1 449 ? -6.741 -30.332 9.629 1.00 56.00 449 ASP A C 1
ATOM 3572 O O . ASP A 1 449 ? -7.776 -30.518 8.985 1.00 56.00 449 ASP A O 1
ATOM 3576 N N . HIS A 1 450 ? -6.307 -31.205 10.532 1.00 45.06 450 HIS A N 1
ATOM 3577 C CA . HIS A 1 450 ? -7.055 -32.382 10.928 1.00 45.06 450 HIS A CA 1
ATOM 3578 C C . HIS A 1 450 ? -8.265 -31.946 11.765 1.00 45.06 450 HIS A C 1
ATOM 3580 O O . HIS A 1 450 ? -8.179 -31.815 12.980 1.00 45.06 450 HIS A O 1
ATOM 3586 N N . GLY A 1 451 ? -9.398 -31.716 11.098 1.00 50.03 451 GLY A N 1
ATOM 3587 C CA . GLY A 1 451 ? -10.725 -31.828 11.708 1.00 50.03 451 GLY A CA 1
ATOM 3588 C C . GLY A 1 451 ? -11.151 -30.717 12.668 1.00 50.03 451 GLY A C 1
ATOM 3589 O O . GLY A 1 451 ? -12.061 -30.940 13.461 1.00 50.03 451 GLY A O 1
ATOM 3590 N N . ILE A 1 452 ? -10.553 -29.523 12.615 1.00 55.16 452 ILE A N 1
ATOM 3591 C CA . ILE A 1 452 ? -11.071 -28.401 13.405 1.00 55.16 452 ILE A CA 1
ATOM 3592 C C . ILE A 1 452 ? -12.380 -27.934 12.755 1.00 55.16 452 ILE A C 1
ATOM 3594 O O . ILE A 1 452 ? -12.364 -27.393 11.649 1.00 55.16 452 ILE A O 1
ATOM 3598 N N . THR A 1 453 ? -13.506 -28.116 13.451 1.00 68.19 453 THR A N 1
ATOM 3599 C CA . THR A 1 453 ? -14.817 -27.491 13.181 1.00 68.19 453 THR A CA 1
ATOM 3600 C C . THR A 1 453 ? -14.731 -25.974 13.396 1.00 68.19 453 THR A C 1
ATOM 3602 O O . THR A 1 453 ? -15.338 -25.409 14.304 1.00 68.19 453 THR A O 1
ATOM 3605 N N . GLY A 1 454 ? -13.855 -25.323 12.635 1.00 72.69 454 GLY A N 1
ATOM 3606 C CA . GLY A 1 454 ? -13.500 -23.922 12.778 1.00 72.69 454 GLY A CA 1
ATOM 3607 C C . GLY A 1 454 ? -14.352 -23.028 11.891 1.00 72.69 454 GLY A C 1
ATOM 3608 O O . GLY A 1 454 ? -14.867 -23.459 10.861 1.00 72.69 454 GLY A O 1
ATOM 3609 N N . LYS A 1 455 ? -14.434 -21.751 12.277 1.00 85.50 455 LYS A N 1
ATOM 3610 C CA . LYS A 1 455 ? -15.104 -20.690 11.517 1.00 85.50 455 LYS A CA 1
ATOM 3611 C C . LYS A 1 455 ? -14.770 -20.736 10.029 1.00 85.50 455 LYS A C 1
ATOM 3613 O O . LYS A 1 455 ? -13.601 -20.924 9.678 1.00 85.50 455 LYS A O 1
ATOM 3618 N N . ARG A 1 456 ? -15.737 -20.507 9.154 1.00 94.31 456 ARG A N 1
ATOM 3619 C CA . ARG A 1 456 ? -15.500 -20.416 7.710 1.00 94.31 456 ARG A CA 1
ATOM 3620 C C . ARG A 1 456 ? -15.013 -19.015 7.355 1.00 94.31 456 ARG A C 1
ATOM 3622 O O . ARG A 1 456 ? -15.644 -18.027 7.716 1.00 94.31 456 ARG A O 1
ATOM 3629 N N . ILE A 1 457 ? -13.886 -18.931 6.652 1.00 96.81 457 ILE A N 1
ATOM 3630 C CA . ILE A 1 457 ? -13.253 -17.658 6.285 1.00 96.81 457 ILE A CA 1
ATOM 3631 C C . ILE A 1 457 ? -13.240 -17.550 4.763 1.00 96.81 457 ILE A C 1
ATOM 3633 O O . ILE A 1 457 ? -12.669 -18.412 4.091 1.00 96.81 457 ILE A O 1
ATOM 3637 N N . ALA A 1 458 ? -13.852 -16.492 4.240 1.00 97.81 458 ALA A N 1
ATOM 3638 C CA . ALA A 1 458 ? -13.686 -16.063 2.861 1.00 97.81 458 ALA A CA 1
ATOM 3639 C C . ALA A 1 458 ? -12.627 -14.963 2.795 1.00 97.81 458 ALA A C 1
ATOM 3641 O O . ALA A 1 458 ? -12.621 -14.035 3.603 1.00 97.81 458 ALA A O 1
ATOM 3642 N N . VAL A 1 459 ? -11.742 -15.052 1.813 1.00 97.94 459 VAL A N 1
ATOM 3643 C CA . VAL A 1 459 ? -10.742 -14.033 1.507 1.00 97.94 459 VAL A CA 1
ATOM 3644 C C . VAL A 1 459 ? -10.926 -13.629 0.056 1.00 97.94 459 VAL A C 1
ATOM 3646 O O . VAL A 1 459 ? -11.099 -14.491 -0.802 1.00 97.94 459 VAL A O 1
ATOM 3649 N N . TYR A 1 460 ? -10.872 -12.344 -0.260 1.00 98.12 460 TYR A N 1
ATOM 3650 C CA . TYR A 1 460 ? -10.884 -11.913 -1.647 1.00 98.12 460 TYR A CA 1
ATOM 3651 C C . TYR A 1 460 ? -9.984 -10.714 -1.906 1.00 98.12 460 TYR A C 1
ATOM 3653 O O . TYR A 1 460 ? -9.687 -9.906 -1.029 1.00 98.12 460 TYR A O 1
ATOM 3661 N N . THR A 1 461 ? -9.548 -10.628 -3.154 1.00 96.81 461 THR A N 1
ATOM 3662 C CA . THR A 1 461 ? -8.850 -9.477 -3.719 1.00 96.81 461 THR A CA 1
ATOM 3663 C C . THR A 1 461 ? -9.364 -9.258 -5.136 1.00 96.81 461 THR A C 1
ATOM 3665 O O . THR A 1 461 ? -9.984 -10.155 -5.723 1.00 96.81 461 THR A O 1
ATOM 3668 N N . TYR A 1 462 ? -9.160 -8.067 -5.684 1.00 95.19 462 TYR A N 1
ATOM 3669 C CA . TYR A 1 462 ? -9.683 -7.708 -6.993 1.00 95.19 462 TYR A CA 1
ATOM 3670 C C . TYR A 1 462 ? -8.710 -6.848 -7.787 1.00 95.19 462 TYR A C 1
ATOM 3672 O O . TYR A 1 462 ? -7.949 -6.067 -7.227 1.00 95.19 462 TYR A O 1
ATOM 3680 N N . VAL A 1 463 ? -8.772 -6.979 -9.112 1.00 92.12 463 VAL A N 1
ATOM 3681 C CA . VAL A 1 463 ? -8.114 -6.066 -10.052 1.00 92.12 463 VAL A CA 1
ATOM 3682 C C . VAL A 1 463 ? -9.118 -5.713 -11.141 1.00 92.12 463 VAL A C 1
ATOM 3684 O O . VAL A 1 463 ? -9.552 -6.576 -11.907 1.00 92.12 463 VAL A O 1
ATOM 3687 N N . THR A 1 464 ? -9.489 -4.437 -11.209 1.00 87.62 464 THR A N 1
ATOM 3688 C CA . THR A 1 464 ? -10.453 -3.923 -12.189 1.00 87.62 464 THR A CA 1
ATOM 3689 C C . THR A 1 464 ? -9.917 -2.697 -12.917 1.00 87.62 464 THR A C 1
ATOM 3691 O O . THR A 1 464 ? -9.185 -1.878 -12.358 1.00 87.62 464 THR A O 1
ATOM 3694 N N . GLY A 1 465 ? -10.309 -2.568 -14.179 1.00 76.25 465 GLY A N 1
ATOM 3695 C CA . GLY A 1 465 ? -10.082 -1.438 -15.064 1.00 76.25 465 GLY A CA 1
ATOM 3696 C C . GLY A 1 465 ? -8.614 -1.165 -15.350 1.00 76.25 465 GLY A C 1
ATOM 3697 O O . GLY A 1 465 ? -8.244 -0.009 -15.529 1.00 76.25 465 GLY A O 1
ATOM 3698 N N . ALA A 1 466 ? -7.794 -2.222 -15.346 1.00 69.00 466 ALA A N 1
ATOM 3699 C CA . ALA A 1 466 ? -6.348 -2.167 -15.572 1.00 69.00 466 ALA A CA 1
ATOM 3700 C C . ALA A 1 466 ? -5.603 -1.138 -14.691 1.00 69.00 466 ALA A C 1
ATOM 3702 O O . ALA A 1 466 ? -4.534 -0.665 -15.066 1.00 69.00 466 ALA A O 1
ATOM 3703 N N . TYR A 1 467 ? -6.160 -0.787 -13.524 1.00 67.94 467 TYR A N 1
ATOM 3704 C CA . TYR A 1 467 ? -5.543 0.171 -12.600 1.00 67.94 467 TYR A CA 1
ATOM 3705 C C . TYR A 1 467 ? -4.274 -0.396 -11.947 1.00 67.94 467 TYR A C 1
ATOM 3707 O O . TYR A 1 467 ? -3.363 0.348 -11.594 1.00 67.94 467 TYR A O 1
ATOM 3715 N N . GLU A 1 468 ? -4.219 -1.720 -11.809 1.00 76.81 468 GLU A N 1
ATOM 3716 C CA . GLU A 1 468 ? -3.086 -2.455 -11.259 1.00 76.81 468 GLU A CA 1
ATOM 3717 C C . GLU A 1 468 ? -2.709 -3.585 -12.217 1.00 76.81 468 GLU A C 1
ATOM 3719 O O . GLU A 1 468 ? -3.574 -4.238 -12.809 1.00 76.81 468 GLU A O 1
ATOM 3724 N N . GLU A 1 469 ? -1.409 -3.827 -12.375 1.00 82.75 469 GLU A N 1
ATOM 3725 C CA . GLU A 1 469 ? -0.934 -5.019 -13.066 1.00 82.75 469 GLU A CA 1
ATOM 3726 C C . GLU A 1 469 ? -1.209 -6.250 -12.199 1.00 82.75 469 GLU A C 1
ATOM 3728 O O . GLU A 1 469 ? -0.907 -6.270 -11.001 1.00 82.75 469 GLU A O 1
ATOM 3733 N N . ILE A 1 470 ? -1.749 -7.314 -12.802 1.00 87.44 470 ILE A N 1
ATOM 3734 C CA . ILE A 1 470 ? -1.855 -8.583 -12.088 1.00 87.44 470 ILE A CA 1
ATOM 3735 C C . ILE A 1 470 ? -0.444 -9.137 -11.900 1.00 87.44 470 ILE A C 1
ATOM 3737 O O . ILE A 1 470 ? 0.197 -9.588 -12.849 1.00 87.44 470 ILE A O 1
ATOM 3741 N N . ARG A 1 471 ? 0.019 -9.154 -10.653 1.00 89.50 471 ARG A N 1
ATOM 3742 C CA . ARG A 1 471 ? 1.286 -9.788 -10.290 1.00 89.50 471 ARG A CA 1
ATOM 3743 C C . ARG A 1 471 ? 1.222 -11.305 -10.477 1.00 89.50 471 ARG A C 1
ATOM 3745 O O . ARG A 1 471 ? 0.239 -11.953 -10.113 1.00 89.50 471 ARG A O 1
ATOM 3752 N N . ASP A 1 472 ? 2.308 -11.885 -10.965 1.00 88.81 472 ASP A N 1
ATOM 3753 C CA . ASP A 1 472 ? 2.559 -13.332 -10.988 1.00 88.81 472 ASP A CA 1
ATOM 3754 C C . ASP A 1 472 ? 3.520 -13.796 -9.883 1.00 88.81 472 ASP A C 1
ATOM 3756 O O . ASP A 1 472 ? 3.772 -14.990 -9.738 1.00 88.81 472 ASP A O 1
ATOM 3760 N N . PHE A 1 473 ? 4.021 -12.872 -9.066 1.00 88.19 473 PHE A N 1
ATOM 3761 C CA . PHE A 1 473 ? 4.934 -13.142 -7.962 1.00 88.19 473 PHE A CA 1
ATOM 3762 C C . PHE A 1 473 ? 4.299 -12.792 -6.611 1.00 88.19 473 PHE A C 1
ATOM 3764 O O . PHE A 1 473 ? 3.384 -11.972 -6.525 1.00 88.19 473 PHE A O 1
ATOM 3771 N N . ASN A 1 474 ? 4.795 -13.414 -5.533 1.00 88.38 474 ASN A N 1
ATOM 3772 C CA . ASN A 1 474 ? 4.272 -13.251 -4.167 1.00 88.38 474 ASN A CA 1
ATOM 3773 C C . ASN A 1 474 ? 2.746 -13.450 -4.066 1.00 88.38 474 ASN A C 1
ATOM 3775 O O . ASN A 1 474 ? 2.069 -12.759 -3.304 1.00 88.38 474 ASN A O 1
ATOM 3779 N N . VAL A 1 475 ? 2.189 -14.384 -4.842 1.00 93.25 475 VAL A N 1
ATOM 3780 C CA . VAL A 1 475 ? 0.782 -14.763 -4.704 1.00 93.25 475 VAL A CA 1
ATOM 3781 C C . VAL A 1 475 ? 0.616 -15.551 -3.398 1.00 93.25 475 VAL A C 1
ATOM 3783 O O . VAL A 1 475 ? 1.303 -16.558 -3.222 1.00 93.25 475 VAL A O 1
ATOM 3786 N N . PRO A 1 476 ? -0.262 -15.133 -2.466 1.00 94.06 476 PRO A N 1
ATOM 3787 C CA . PRO A 1 476 ? -0.425 -15.840 -1.200 1.00 94.06 476 PRO A CA 1
ATOM 3788 C C . PRO A 1 476 ? -0.917 -17.275 -1.414 1.00 94.06 476 PRO A C 1
ATOM 3790 O O . PRO A 1 476 ? -1.886 -17.499 -2.135 1.00 94.06 476 PRO A O 1
ATOM 3793 N N . CYS A 1 477 ? -0.275 -18.257 -0.783 1.00 95.06 477 CYS A N 1
ATOM 3794 C CA . CYS A 1 477 ? -0.763 -19.635 -0.784 1.00 95.06 477 CYS A CA 1
ATOM 3795 C C . CYS A 1 477 ? -2.044 -19.741 0.059 1.00 95.06 477 CYS A C 1
ATOM 3797 O O . CYS A 1 477 ? -2.064 -19.278 1.196 1.00 95.06 477 CYS A O 1
ATOM 3799 N N . VAL A 1 478 ? -3.083 -20.400 -0.456 1.00 95.25 478 VAL A N 1
ATOM 3800 C CA . VAL A 1 478 ? -4.371 -20.563 0.237 1.00 95.25 478 VAL A CA 1
ATOM 3801 C C . VAL A 1 478 ? -4.371 -21.865 1.061 1.00 95.25 478 VAL A C 1
ATOM 3803 O O . VAL A 1 478 ? -4.242 -22.958 0.478 1.00 95.25 478 VAL A O 1
ATOM 3806 N N . PRO A 1 479 ? -4.483 -21.788 2.402 1.00 94.19 479 PRO A N 1
ATOM 3807 C CA . PRO A 1 479 ? -4.502 -22.953 3.284 1.00 94.19 479 PRO A CA 1
ATOM 3808 C C . PRO A 1 479 ? -5.845 -23.694 3.222 1.00 94.19 479 PRO A C 1
ATOM 3810 O O . PRO A 1 479 ? -6.815 -23.234 2.618 1.00 94.19 479 PRO A O 1
ATOM 3813 N N . SER A 1 480 ? -5.910 -24.866 3.856 1.00 88.44 480 SER A N 1
ATOM 3814 C CA . SER A 1 480 ? -7.183 -25.547 4.112 1.00 88.44 480 SER A CA 1
ATOM 3815 C C . SER A 1 480 ? -8.109 -24.682 4.973 1.00 88.44 480 SER A C 1
ATOM 3817 O O . SER A 1 480 ? -7.659 -23.975 5.867 1.00 88.44 480 SER A O 1
ATOM 3819 N N . GLY A 1 481 ? -9.417 -24.734 4.709 1.00 88.38 481 GLY A N 1
ATOM 3820 C CA . GLY A 1 481 ? -10.417 -24.011 5.506 1.00 88.38 481 GLY A CA 1
ATOM 3821 C C . GLY A 1 481 ? -10.507 -22.502 5.243 1.00 88.38 481 GLY A C 1
ATOM 3822 O O . GLY A 1 481 ? -11.225 -21.817 5.974 1.00 88.38 481 GLY A O 1
ATOM 3823 N N . VAL A 1 482 ? -9.804 -21.994 4.225 1.00 95.00 482 VAL A N 1
ATOM 3824 C CA . VAL A 1 482 ? -9.953 -20.631 3.700 1.00 95.00 482 VAL A CA 1
ATOM 3825 C C . VAL A 1 482 ? -10.410 -20.709 2.245 1.00 95.00 482 VAL A C 1
ATOM 3827 O O . VAL A 1 482 ? -9.747 -21.328 1.411 1.00 95.00 482 VAL A O 1
ATOM 3830 N N . ASP A 1 483 ? -11.532 -20.064 1.936 1.00 96.38 483 ASP A N 1
ATOM 3831 C CA . ASP A 1 483 ? -12.031 -19.917 0.570 1.00 96.38 483 ASP A CA 1
ATOM 3832 C C . ASP A 1 483 ? -11.519 -18.586 0.004 1.00 96.38 483 ASP A C 1
ATOM 3834 O O . ASP A 1 483 ? -11.896 -17.525 0.492 1.00 96.38 483 ASP A O 1
ATOM 3838 N N . ALA A 1 484 ? -10.630 -18.624 -0.993 1.00 97.38 484 ALA A N 1
ATOM 3839 C CA . ALA A 1 484 ? -9.977 -17.424 -1.521 1.00 97.38 484 ALA A CA 1
ATOM 3840 C C . ALA A 1 484 ? -10.397 -17.104 -2.963 1.00 97.38 484 ALA A C 1
ATOM 3842 O O . ALA A 1 484 ? -10.258 -17.948 -3.852 1.00 97.38 484 ALA A O 1
ATOM 3843 N N . PHE A 1 485 ? -10.848 -15.877 -3.217 1.00 97.50 485 PHE A N 1
ATOM 3844 C CA . PHE A 1 485 ? -11.396 -15.437 -4.500 1.00 97.50 485 PHE A CA 1
ATOM 3845 C C . PHE A 1 485 ? -10.577 -14.293 -5.096 1.00 97.50 485 PHE A C 1
ATOM 3847 O O . PHE A 1 485 ? -10.340 -13.277 -4.449 1.00 97.50 485 PHE A O 1
ATOM 3854 N N . PHE A 1 486 ? -10.156 -14.443 -6.347 1.00 97.25 486 PHE A N 1
ATOM 3855 C CA . PHE A 1 486 ? -9.509 -13.386 -7.108 1.00 97.25 486 PHE A CA 1
ATOM 3856 C C . PHE A 1 486 ? -10.476 -12.873 -8.177 1.00 97.25 486 PHE A C 1
ATOM 3858 O O . PHE A 1 486 ? -10.743 -13.568 -9.161 1.00 97.25 486 PHE A O 1
ATOM 3865 N N . LEU A 1 487 ? -11.039 -11.686 -7.949 1.00 96.00 487 LEU A N 1
ATOM 3866 C CA . LEU A 1 487 ? -12.064 -11.087 -8.803 1.00 96.00 487 LEU A CA 1
ATOM 3867 C C . LEU A 1 487 ? -11.408 -10.185 -9.853 1.00 96.00 487 LEU A C 1
ATOM 3869 O O . LEU A 1 487 ? -10.696 -9.240 -9.518 1.00 96.00 487 LEU A O 1
ATOM 3873 N N . ILE A 1 488 ? -11.656 -10.451 -11.128 1.00 94.12 488 ILE A N 1
ATOM 3874 C CA . ILE A 1 488 ? -11.123 -9.648 -12.234 1.00 94.12 488 ILE A CA 1
ATOM 3875 C C . ILE A 1 488 ? -12.246 -9.268 -13.185 1.00 94.12 488 ILE A C 1
ATOM 3877 O O . ILE A 1 488 ? -13.181 -10.045 -13.380 1.00 94.12 488 ILE A O 1
ATOM 3881 N N . ASP A 1 489 ? -12.171 -8.093 -13.801 1.00 91.94 489 ASP A N 1
ATOM 3882 C CA . ASP A 1 489 ? -13.089 -7.785 -14.895 1.00 91.94 489 ASP A CA 1
ATOM 3883 C C . ASP A 1 489 ? -12.634 -8.409 -16.222 1.00 91.94 489 ASP A C 1
ATOM 3885 O O . ASP A 1 489 ? -11.507 -8.891 -16.380 1.00 91.94 489 ASP A O 1
ATOM 3889 N N . GLU A 1 490 ? -13.543 -8.426 -17.194 1.00 90.69 490 GLU A N 1
ATOM 3890 C CA . GLU A 1 490 ? -13.295 -9.021 -18.506 1.00 90.69 490 GLU A CA 1
ATOM 3891 C C . GLU A 1 490 ? -12.164 -8.319 -19.279 1.00 90.69 490 GLU A C 1
ATOM 3893 O O . GLU A 1 490 ? -11.427 -8.980 -20.012 1.00 90.69 490 GLU A O 1
ATOM 3898 N N . ALA A 1 491 ? -11.996 -7.004 -19.119 1.00 89.06 491 ALA A N 1
ATOM 3899 C CA . ALA A 1 491 ? -10.971 -6.242 -19.829 1.00 89.06 491 ALA A CA 1
ATOM 3900 C C . ALA A 1 491 ? -9.573 -6.571 -19.288 1.00 89.06 491 ALA A C 1
ATOM 3902 O O . ALA A 1 491 ? -8.684 -6.962 -20.049 1.00 89.06 491 ALA A O 1
ATOM 3903 N N . THR A 1 492 ? -9.405 -6.514 -17.968 1.00 89.69 492 THR A N 1
ATOM 3904 C CA . THR A 1 492 ? -8.194 -6.925 -17.259 1.00 89.69 492 THR A CA 1
ATOM 3905 C C . THR A 1 492 ? -7.881 -8.394 -17.532 1.00 89.69 492 THR A C 1
ATOM 3907 O O . THR A 1 492 ? -6.725 -8.730 -17.796 1.00 89.69 492 THR A O 1
ATOM 3910 N N . ARG A 1 493 ? -8.888 -9.279 -17.548 1.00 91.75 493 ARG A N 1
ATOM 3911 C CA . ARG A 1 493 ? -8.695 -10.692 -17.900 1.00 91.75 493 ARG A CA 1
ATOM 3912 C C . ARG A 1 493 ? -8.105 -10.859 -19.296 1.00 91.75 493 ARG A C 1
ATOM 3914 O O . ARG A 1 493 ? -7.153 -11.620 -19.445 1.00 91.75 493 ARG A O 1
ATOM 3921 N N . LYS A 1 494 ? -8.663 -10.177 -20.301 1.00 90.38 494 LYS A N 1
ATOM 3922 C CA . LYS A 1 494 ? -8.181 -10.242 -21.691 1.00 90.38 494 LYS A CA 1
ATOM 3923 C C . LYS A 1 494 ? -6.767 -9.680 -21.844 1.00 90.38 494 LYS A C 1
ATOM 3925 O O . LYS A 1 494 ? -5.996 -10.219 -22.629 1.00 90.38 494 LYS A O 1
ATOM 3930 N N . ALA A 1 495 ? -6.431 -8.628 -21.098 1.00 88.12 495 ALA A N 1
ATOM 3931 C CA . ALA A 1 495 ? -5.100 -8.019 -21.118 1.00 88.12 495 ALA A CA 1
ATOM 3932 C C . ALA A 1 495 ? -4.035 -8.857 -20.385 1.00 88.12 495 ALA A C 1
ATOM 3934 O O . ALA A 1 495 ? -2.840 -8.724 -20.645 1.00 88.12 495 ALA A O 1
ATOM 3935 N N . SER A 1 496 ? -4.454 -9.720 -19.460 1.00 87.69 496 SER A N 1
ATOM 3936 C CA . SER A 1 496 ? -3.541 -10.486 -18.617 1.00 87.69 496 SER A CA 1
ATOM 3937 C C . SER A 1 496 ? -3.004 -11.725 -19.324 1.00 87.69 496 SER A C 1
ATOM 3939 O O . SER A 1 496 ? -3.747 -12.491 -19.938 1.00 87.69 496 SER A O 1
ATOM 3941 N N . LYS A 1 497 ? -1.703 -11.989 -19.166 1.00 89.00 497 LYS A N 1
ATOM 3942 C CA . LYS A 1 497 ? -1.091 -13.235 -19.647 1.00 89.00 497 LYS A CA 1
ATOM 3943 C C . LYS A 1 497 ? -1.749 -14.435 -18.955 1.00 89.00 497 LYS A C 1
ATOM 3945 O O . LYS A 1 497 ? -1.909 -14.452 -17.733 1.00 89.00 497 LYS A O 1
ATOM 3950 N N . SER A 1 498 ? -2.073 -15.478 -19.720 1.00 88.00 498 SER A N 1
ATOM 3951 C CA . SER A 1 498 ? -2.689 -16.710 -19.198 1.00 88.00 498 SER A CA 1
ATOM 3952 C C . SER A 1 498 ? -1.852 -17.382 -18.099 1.00 88.00 498 SER A C 1
ATOM 3954 O O . SER A 1 498 ? -2.405 -17.995 -17.179 1.00 88.00 498 SER A O 1
ATOM 3956 N N . SER A 1 499 ? -0.525 -17.222 -18.151 1.00 90.62 499 SER A N 1
ATOM 3957 C CA . SER A 1 499 ? 0.417 -17.704 -17.138 1.00 90.62 499 SER A CA 1
ATOM 3958 C C . SER A 1 499 ? 0.147 -17.107 -15.756 1.00 90.62 499 SER A C 1
ATOM 3960 O O . SER A 1 499 ? 0.155 -17.843 -14.773 1.00 90.62 499 SER A O 1
ATOM 3962 N N . VAL A 1 500 ? -0.178 -15.815 -15.678 1.00 91.19 500 VAL A N 1
ATOM 3963 C CA . VAL A 1 500 ? -0.407 -15.098 -14.416 1.00 91.19 500 VAL A CA 1
ATOM 3964 C C . VAL A 1 500 ? -1.624 -15.676 -13.696 1.00 91.19 500 VAL A C 1
ATOM 3966 O O . VAL A 1 500 ? -1.531 -16.109 -12.549 1.00 91.19 500 VAL A O 1
ATOM 3969 N N . LEU A 1 501 ? -2.763 -15.781 -14.388 1.00 93.88 501 LEU A N 1
ATOM 3970 C CA . LEU A 1 501 ? -3.991 -16.349 -13.814 1.00 93.88 501 LEU A CA 1
ATOM 3971 C C . LEU A 1 501 ? -3.806 -17.822 -13.423 1.00 93.88 501 LEU A C 1
ATOM 3973 O O . LEU A 1 501 ? -4.363 -18.286 -12.427 1.00 93.88 501 LEU A O 1
ATOM 3977 N N . THR A 1 502 ? -2.989 -18.556 -14.183 1.00 93.81 502 THR A N 1
ATOM 3978 C CA . THR A 1 502 ? -2.611 -19.934 -13.851 1.00 93.81 502 THR A CA 1
ATOM 3979 C C . THR A 1 502 ? -1.809 -19.991 -12.552 1.00 93.81 502 THR A C 1
ATOM 3981 O O . THR A 1 502 ? -2.064 -20.867 -11.725 1.00 93.81 502 THR A O 1
ATOM 3984 N N . THR A 1 503 ? -0.897 -19.044 -12.318 1.00 94.00 503 THR A N 1
ATOM 3985 C CA . THR A 1 503 ? -0.156 -18.938 -11.054 1.00 94.00 503 THR A CA 1
ATOM 3986 C C . THR A 1 503 ? -1.091 -18.725 -9.867 1.00 94.00 503 THR A C 1
ATOM 3988 O O . THR A 1 503 ? -0.953 -19.430 -8.866 1.00 94.00 503 THR A O 1
ATOM 3991 N N . TRP A 1 504 ? -2.086 -17.842 -9.980 1.00 95.06 504 TRP A N 1
ATOM 3992 C CA . TRP A 1 504 ? -3.079 -17.636 -8.918 1.00 95.06 504 TRP A CA 1
ATOM 3993 C C . TRP A 1 504 ? -3.868 -18.908 -8.599 1.00 95.06 504 TRP A C 1
ATOM 3995 O O . TRP A 1 504 ? -3.936 -19.320 -7.436 1.00 95.06 504 TRP A O 1
ATOM 4005 N N . ARG A 1 505 ? -4.362 -19.611 -9.625 1.00 95.44 505 ARG A N 1
ATOM 4006 C CA . ARG A 1 505 ? -5.047 -20.902 -9.435 1.00 95.44 505 ARG A CA 1
ATOM 4007 C C . ARG A 1 505 ? -4.149 -21.952 -8.778 1.00 95.44 505 ARG A C 1
ATOM 4009 O O . ARG A 1 505 ? -4.599 -22.651 -7.874 1.00 95.44 505 ARG A O 1
ATOM 4016 N N . ARG A 1 506 ? -2.870 -22.036 -9.170 1.00 93.75 506 ARG A N 1
ATOM 4017 C CA . ARG A 1 506 ? -1.883 -22.955 -8.559 1.00 93.75 506 ARG A CA 1
ATOM 4018 C C . ARG A 1 506 ? -1.650 -22.682 -7.070 1.00 93.75 506 ARG A C 1
ATOM 4020 O O . ARG A 1 506 ? -1.337 -23.613 -6.333 1.00 93.75 506 ARG A O 1
ATOM 4027 N N . HIS A 1 507 ? -1.831 -21.440 -6.621 1.00 94.31 507 HIS A N 1
ATOM 4028 C CA . HIS A 1 507 ? -1.752 -21.064 -5.205 1.00 94.31 507 HIS A CA 1
ATOM 4029 C C . HIS A 1 507 ? -3.066 -21.300 -4.439 1.00 94.31 507 HIS A C 1
ATOM 4031 O O . HIS A 1 507 ? -3.116 -21.056 -3.237 1.00 94.31 507 HIS A O 1
ATOM 4037 N N . GLY A 1 508 ? -4.103 -21.832 -5.095 1.00 95.62 508 GLY A N 1
ATOM 4038 C CA . GLY A 1 508 ? -5.375 -22.215 -4.479 1.00 95.62 508 GLY A CA 1
ATOM 4039 C C . GLY A 1 508 ? -6.490 -21.174 -4.592 1.00 95.62 508 GLY A C 1
ATOM 4040 O O . GLY A 1 508 ? -7.534 -21.360 -3.970 1.00 95.62 508 GLY A O 1
ATOM 4041 N N . TRP A 1 509 ? -6.296 -20.111 -5.378 1.00 96.88 509 TRP A N 1
ATOM 4042 C CA . TRP A 1 509 ? -7.302 -19.070 -5.593 1.00 96.88 509 TRP A CA 1
ATOM 4043 C C . TRP A 1 509 ? -8.345 -19.470 -6.635 1.00 96.88 509 TRP A C 1
ATOM 4045 O O . TRP A 1 509 ? -8.021 -20.030 -7.687 1.00 96.88 509 TRP A O 1
ATOM 4055 N N . TRP A 1 510 ? -9.595 -19.098 -6.380 1.00 96.50 510 TRP A N 1
ATOM 4056 C CA . TRP A 1 510 ? -10.675 -19.135 -7.359 1.00 96.50 510 TRP A CA 1
ATOM 4057 C C . TRP A 1 510 ? -10.646 -17.847 -8.177 1.00 96.50 510 TRP A C 1
ATOM 4059 O O . TRP A 1 510 ? -10.929 -16.776 -7.650 1.00 96.50 510 TRP A O 1
ATOM 4069 N N . VAL A 1 511 ? -10.297 -17.932 -9.460 1.00 95.88 511 VAL A N 1
ATOM 4070 C CA . VAL A 1 511 ? -10.244 -16.755 -10.341 1.00 95.88 511 VAL A CA 1
ATOM 4071 C C . VAL A 1 511 ? -11.609 -16.562 -10.994 1.00 95.88 511 VAL A C 1
ATOM 4073 O O . VAL A 1 511 ? -12.021 -17.382 -11.818 1.00 95.88 511 VAL A O 1
ATOM 4076 N N . LEU A 1 512 ? -12.307 -15.489 -10.632 1.00 95.38 512 LEU A N 1
ATOM 4077 C CA . LEU A 1 512 ? -13.668 -15.206 -11.083 1.00 95.38 512 LEU A CA 1
ATOM 4078 C C . LEU A 1 512 ? -13.680 -13.985 -11.985 1.00 95.38 512 LEU A C 1
ATOM 4080 O O . LEU A 1 512 ? -13.104 -12.951 -11.648 1.00 95.38 512 LEU A O 1
ATOM 4084 N N . THR A 1 513 ? -14.365 -14.102 -13.120 1.00 93.12 513 THR A N 1
ATOM 4085 C CA . THR A 1 513 ? -14.585 -12.944 -13.987 1.00 93.12 513 THR A CA 1
ATOM 4086 C C . THR A 1 513 ? -15.904 -12.289 -13.635 1.00 93.12 513 THR A C 1
ATOM 4088 O O . THR A 1 513 ? -16.942 -12.956 -13.613 1.00 93.12 513 THR A O 1
ATOM 4091 N N . MET A 1 514 ? -15.860 -10.988 -13.382 1.00 89.06 514 MET A N 1
ATOM 4092 C CA . MET A 1 514 ? -17.024 -10.193 -13.030 1.00 89.06 514 MET A CA 1
ATOM 4093 C C . MET A 1 514 ? -17.324 -9.132 -14.081 1.00 89.06 514 MET A C 1
ATOM 4095 O O . MET A 1 514 ? -16.432 -8.565 -14.711 1.00 89.06 514 MET A O 1
ATOM 4099 N N . ARG A 1 515 ? -18.615 -8.849 -14.251 1.00 83.56 515 ARG A N 1
ATOM 4100 C CA . ARG A 1 515 ? -19.064 -7.659 -14.973 1.00 83.56 515 ARG A CA 1
ATOM 4101 C C . ARG A 1 515 ? -19.034 -6.461 -14.018 1.00 83.56 515 ARG A C 1
ATOM 4103 O O . ARG A 1 515 ? -19.295 -6.659 -12.829 1.00 83.56 515 ARG A O 1
ATOM 4110 N N . PRO A 1 516 ? -18.723 -5.246 -14.503 1.00 71.75 516 PRO A N 1
ATOM 4111 C CA . PRO A 1 516 ? -18.828 -4.043 -13.687 1.00 71.75 516 PRO A CA 1
ATOM 4112 C C . PRO A 1 516 ? -20.224 -3.958 -13.065 1.00 71.75 516 PRO A C 1
ATOM 4114 O O . PRO A 1 516 ? -21.221 -4.047 -13.777 1.00 71.75 516 PRO A O 1
ATOM 4117 N N . LEU A 1 517 ? -20.284 -3.827 -11.739 1.00 71.75 517 LEU A N 1
ATOM 4118 C CA . LEU A 1 517 ? -21.546 -3.755 -10.994 1.00 71.75 517 LEU A CA 1
ATOM 4119 C C . LEU A 1 517 ? -22.157 -2.347 -10.999 1.00 71.75 517 LEU A C 1
ATOM 4121 O O . LEU A 1 517 ? -23.305 -2.171 -10.606 1.00 71.75 517 LEU A O 1
ATOM 4125 N N . ILE A 1 518 ? -21.382 -1.341 -11.407 1.00 88.56 518 ILE A N 1
ATOM 4126 C CA . ILE A 1 518 ? -21.761 0.068 -11.346 1.00 88.56 518 ILE A CA 1
ATOM 4127 C C . ILE A 1 518 ? -21.115 0.842 -12.494 1.00 88.56 518 ILE A C 1
ATOM 4129 O O . ILE A 1 518 ? -19.992 0.530 -12.890 1.00 88.56 518 ILE A O 1
ATOM 4133 N N . GLU A 1 519 ? -21.820 1.848 -13.010 1.00 89.75 519 GLU A N 1
ATOM 4134 C CA . GLU A 1 519 ? -21.291 2.802 -13.986 1.00 89.75 519 GLU A CA 1
ATOM 4135 C C . GLU A 1 519 ? -20.428 3.879 -13.311 1.00 89.75 519 GLU A C 1
ATOM 4137 O O . GLU A 1 519 ? -20.603 4.182 -12.133 1.00 89.75 519 GLU A O 1
ATOM 4142 N N . GLY A 1 520 ? -19.484 4.465 -14.051 1.00 92.19 520 GLY A N 1
ATOM 4143 C CA . GLY A 1 520 ? -18.725 5.623 -13.572 1.00 92.19 520 GLY A CA 1
ATOM 4144 C C . GLY A 1 520 ? -19.596 6.876 -13.461 1.00 92.19 520 GLY A C 1
ATOM 4145 O O . GLY A 1 520 ? -20.657 6.966 -14.071 1.00 92.19 520 GLY A O 1
ATOM 4146 N N . THR A 1 521 ? -19.122 7.875 -12.722 1.00 95.38 521 THR A N 1
ATOM 4147 C CA . THR A 1 521 ? -19.737 9.207 -12.661 1.00 95.38 521 THR A CA 1
ATOM 4148 C C . THR A 1 521 ? -18.839 10.248 -13.320 1.00 95.38 521 THR A C 1
ATOM 4150 O O . THR A 1 521 ? -17.671 9.993 -13.621 1.00 95.38 521 THR A O 1
ATOM 4153 N N . THR A 1 522 ? -19.355 11.466 -13.488 1.00 94.50 522 THR A N 1
ATOM 4154 C CA . THR A 1 522 ? -18.554 12.623 -13.918 1.00 94.50 522 THR A CA 1
ATOM 4155 C C . THR A 1 522 ? -17.389 12.932 -12.971 1.00 94.50 522 THR A C 1
ATOM 4157 O O . THR A 1 522 ? -16.396 13.516 -13.391 1.00 94.50 522 THR A O 1
ATOM 4160 N N . GLN A 1 523 ? -17.488 12.537 -11.697 1.00 95.62 523 GLN A N 1
ATOM 4161 C CA . GLN A 1 523 ? -16.472 12.794 -10.676 1.00 95.62 523 GLN A CA 1
ATOM 4162 C C . GLN A 1 523 ? -15.549 11.598 -10.454 1.00 95.62 523 GLN A C 1
ATOM 4164 O O . GLN A 1 523 ? -14.400 11.787 -10.054 1.00 95.62 523 GLN A O 1
ATOM 4169 N N . VAL A 1 524 ? -16.019 10.369 -10.671 1.00 93.69 524 VAL A N 1
ATOM 4170 C CA . VAL A 1 524 ? -15.251 9.154 -10.385 1.00 93.69 524 VAL A CA 1
ATOM 4171 C C . VAL A 1 524 ? -15.343 8.189 -11.565 1.00 93.69 524 VAL A C 1
ATOM 4173 O O . VAL A 1 524 ? -16.421 7.666 -11.847 1.00 93.69 524 VAL A O 1
ATOM 4176 N N . PRO A 1 525 ? -14.220 7.909 -12.253 1.00 92.12 525 PRO A N 1
ATOM 4177 C CA . PRO A 1 525 ? -14.240 7.090 -13.456 1.00 92.12 525 PRO A CA 1
ATOM 4178 C C . PRO A 1 525 ? -14.642 5.644 -13.145 1.00 92.12 525 PRO A C 1
ATOM 4180 O O . PRO A 1 525 ? -14.347 5.122 -12.066 1.00 92.12 525 PRO A O 1
ATOM 4183 N N . LEU A 1 526 ? -15.255 4.987 -14.135 1.00 91.12 526 LEU A N 1
ATOM 4184 C CA . LEU A 1 526 ? -15.791 3.624 -14.045 1.00 91.12 526 LEU A CA 1
ATOM 4185 C C . LEU A 1 526 ? -14.818 2.619 -13.391 1.00 91.12 526 LEU A C 1
ATOM 4187 O O . LEU A 1 526 ? -15.215 2.011 -12.398 1.00 91.12 526 LEU A O 1
ATOM 4191 N N . PRO A 1 527 ? -13.551 2.472 -13.841 1.00 89.75 527 PRO A N 1
ATOM 4192 C CA . PRO A 1 527 ? -12.567 1.595 -13.196 1.00 89.75 527 PRO A CA 1
ATOM 4193 C C . PRO A 1 527 ? -12.457 1.758 -11.680 1.00 89.75 527 PRO A C 1
ATOM 4195 O O . PRO A 1 527 ? -12.438 0.782 -10.931 1.00 89.75 527 PRO A O 1
ATOM 4198 N N . ARG A 1 528 ? -12.394 3.013 -11.224 1.00 90.94 528 ARG A N 1
ATOM 4199 C CA . ARG A 1 528 ? -12.186 3.347 -9.817 1.00 90.94 528 ARG A CA 1
ATOM 4200 C C . ARG A 1 528 ? -13.450 3.083 -9.012 1.00 90.94 528 ARG A C 1
ATOM 4202 O O . ARG A 1 528 ? -13.355 2.521 -7.926 1.00 90.94 528 ARG A O 1
ATOM 4209 N N . LEU A 1 529 ? -14.619 3.450 -9.533 1.00 93.19 529 LEU A N 1
ATOM 4210 C CA . LEU A 1 529 ? -15.882 3.227 -8.832 1.00 93.19 529 LEU A CA 1
ATOM 4211 C C . LEU A 1 529 ? -16.268 1.739 -8.792 1.00 93.19 529 LEU A C 1
ATOM 4213 O O . LEU A 1 529 ? -16.762 1.274 -7.768 1.00 93.19 529 LEU A O 1
ATOM 4217 N N . ALA A 1 530 ? -15.956 0.968 -9.839 1.00 91.94 530 ALA A N 1
ATOM 4218 C CA . ALA A 1 530 ? -16.107 -0.488 -9.847 1.00 91.94 530 ALA A CA 1
ATOM 4219 C C . ALA A 1 530 ? -15.229 -1.160 -8.777 1.00 91.94 530 ALA A C 1
ATOM 4221 O O . ALA A 1 530 ? -15.728 -1.985 -8.010 1.00 91.94 530 ALA A O 1
ATOM 4222 N N . ALA A 1 531 ? -13.963 -0.742 -8.652 1.00 92.88 531 ALA A N 1
ATOM 4223 C CA . ALA A 1 531 ? -13.084 -1.184 -7.569 1.00 92.88 531 ALA A CA 1
ATOM 4224 C C . ALA A 1 531 ? -13.679 -0.853 -6.189 1.00 92.88 531 ALA A C 1
ATOM 4226 O O . ALA A 1 531 ? -13.738 -1.716 -5.317 1.00 92.88 531 ALA A O 1
ATOM 4227 N N . LYS A 1 532 ? -14.198 0.371 -5.991 1.00 94.88 532 LYS A N 1
ATOM 4228 C CA . LYS A 1 532 ? -14.873 0.752 -4.735 1.00 94.88 532 LYS A CA 1
ATOM 4229 C C . LYS A 1 532 ? -16.134 -0.067 -4.467 1.00 94.88 532 LYS A C 1
ATOM 4231 O O . LYS A 1 532 ? -16.399 -0.403 -3.316 1.00 94.88 532 LYS A O 1
ATOM 4236 N N . SER A 1 533 ? -16.893 -0.419 -5.502 1.00 95.12 533 SER A N 1
ATOM 4237 C CA . SER A 1 533 ? -18.067 -1.279 -5.358 1.00 95.12 533 SER A CA 1
ATOM 4238 C C . SER A 1 533 ? -17.673 -2.665 -4.853 1.00 95.12 533 SER A C 1
ATOM 4240 O O . SER A 1 533 ? -18.215 -3.099 -3.844 1.00 95.12 533 SER A O 1
ATOM 4242 N N . LEU A 1 534 ? -16.662 -3.312 -5.439 1.00 94.88 534 LEU A N 1
ATOM 4243 C CA . LEU A 1 534 ? -16.149 -4.594 -4.928 1.00 94.88 534 LEU A CA 1
ATOM 4244 C C . LEU A 1 534 ? -15.582 -4.479 -3.509 1.00 94.88 534 LEU A C 1
ATOM 4246 O O . LEU A 1 534 ? -15.754 -5.379 -2.682 1.00 94.88 534 LEU A O 1
ATOM 4250 N N . LYS A 1 535 ? -14.922 -3.355 -3.221 1.00 95.75 535 LYS A N 1
ATOM 4251 C CA . LYS A 1 535 ? -14.334 -3.066 -1.917 1.00 95.75 535 LYS A CA 1
ATOM 4252 C C . LYS A 1 535 ? -15.368 -2.976 -0.808 1.00 95.75 535 LYS A C 1
ATOM 4254 O O . LYS A 1 535 ? -15.150 -3.547 0.254 1.00 95.75 535 LYS A O 1
ATOM 4259 N N . PHE A 1 536 ? -16.472 -2.260 -1.031 1.00 97.25 536 PHE A N 1
ATOM 4260 C CA . PHE A 1 536 ? -17.458 -1.951 0.009 1.00 97.25 536 PHE A CA 1
ATOM 4261 C C . PHE A 1 536 ? -18.697 -2.843 -0.048 1.00 97.25 536 PHE A C 1
ATOM 4263 O O . PHE A 1 536 ? -19.145 -3.319 0.994 1.00 97.25 536 PHE A O 1
ATOM 4270 N N . THR A 1 537 ? -19.177 -3.171 -1.241 1.00 96.19 537 THR A N 1
ATOM 4271 C CA . THR A 1 537 ? -20.356 -4.011 -1.486 1.00 96.19 537 THR A CA 1
ATOM 4272 C C . THR A 1 537 ? -19.976 -5.199 -2.381 1.00 96.19 537 THR A C 1
ATOM 4274 O O . THR A 1 537 ? -20.334 -5.217 -3.563 1.00 96.19 537 THR A O 1
ATOM 4277 N N . PRO A 1 538 ? -19.205 -6.177 -1.865 1.00 94.81 538 PRO A N 1
ATOM 4278 C CA . PRO A 1 538 ? -18.881 -7.377 -2.631 1.00 94.81 538 PRO A CA 1
ATOM 4279 C C . PRO A 1 538 ? -20.160 -8.145 -3.013 1.00 94.81 538 PRO A C 1
ATOM 4281 O O . PRO A 1 538 ? -21.228 -7.876 -2.454 1.00 94.81 538 PRO A O 1
ATOM 4284 N N . PRO A 1 539 ? -20.072 -9.105 -3.953 1.00 94.25 539 PRO A N 1
ATOM 4285 C CA . PRO A 1 539 ? -21.221 -9.888 -4.395 1.00 94.25 539 PRO A CA 1
ATOM 4286 C C . PRO A 1 539 ? -22.055 -10.449 -3.244 1.00 94.25 539 PRO A C 1
ATOM 4288 O O . PRO A 1 539 ? -21.515 -10.914 -2.235 1.00 94.25 539 PRO A O 1
ATOM 4291 N N . SER A 1 540 ? -23.377 -10.448 -3.417 1.00 93.69 540 SER A N 1
ATOM 4292 C CA . SER A 1 540 ? -24.317 -10.808 -2.352 1.00 93.69 540 SER A CA 1
ATOM 4293 C C . SER A 1 540 ? -24.078 -12.222 -1.823 1.00 93.69 540 SER A C 1
ATOM 4295 O O . SER A 1 540 ? -24.215 -12.466 -0.626 1.00 93.69 540 SER A O 1
ATOM 4297 N N . TRP A 1 541 ? -23.634 -13.137 -2.688 1.00 94.19 541 TRP A N 1
ATOM 4298 C CA . TRP A 1 541 ? -23.300 -14.497 -2.290 1.00 94.19 541 TRP A CA 1
ATOM 4299 C C . TRP A 1 541 ? -22.139 -14.551 -1.297 1.00 94.19 541 TRP A C 1
ATOM 4301 O O . TRP A 1 541 ? -22.183 -15.429 -0.451 1.00 94.19 541 TRP A O 1
ATOM 4311 N N . MET A 1 542 ? -21.164 -13.627 -1.334 1.00 95.00 542 MET A N 1
ATOM 4312 C CA . MET A 1 542 ? -20.076 -13.540 -0.342 1.00 95.00 542 MET A CA 1
ATOM 4313 C C . MET A 1 542 ? -20.570 -13.049 1.021 1.00 95.00 542 MET A C 1
ATOM 4315 O O . MET A 1 542 ? -20.090 -13.517 2.049 1.00 95.00 542 MET A O 1
ATOM 4319 N N . LEU A 1 543 ? -21.520 -12.109 1.029 1.00 94.25 543 LEU A N 1
ATOM 4320 C CA . LEU A 1 543 ? -22.073 -11.518 2.254 1.00 94.25 543 LEU A CA 1
ATOM 4321 C C . LEU A 1 543 ? -23.105 -12.431 2.927 1.00 94.25 543 LEU A C 1
ATOM 4323 O O . LEU A 1 543 ? -23.135 -12.529 4.148 1.00 94.25 543 LEU A O 1
ATOM 4327 N N . ASN A 1 544 ? -23.921 -13.113 2.123 1.00 92.06 544 ASN A N 1
ATOM 4328 C CA . ASN A 1 544 ? -24.997 -14.001 2.571 1.00 92.06 544 ASN A CA 1
ATOM 4329 C C . ASN A 1 544 ? -24.578 -15.477 2.591 1.00 92.06 544 ASN A C 1
ATOM 4331 O O . ASN A 1 544 ? -25.412 -16.364 2.776 1.00 92.06 544 ASN A O 1
ATOM 4335 N N . GLY A 1 545 ? -23.305 -15.755 2.313 1.00 86.56 545 GLY A N 1
ATOM 4336 C CA . GLY A 1 545 ? -22.783 -17.107 2.290 1.00 86.56 545 GLY A CA 1
ATOM 4337 C C . GLY A 1 545 ? -22.613 -17.689 3.689 1.00 86.56 545 GLY A C 1
ATOM 4338 O O . GLY A 1 545 ? -22.885 -17.076 4.713 1.00 86.56 545 GLY A O 1
ATOM 4339 N N . THR A 1 546 ? -22.095 -18.905 3.731 1.00 92.31 546 THR A N 1
ATOM 4340 C CA . THR A 1 546 ? -21.852 -19.672 4.961 1.00 92.31 546 THR A CA 1
ATOM 4341 C C . THR A 1 546 ? -20.580 -19.249 5.713 1.00 92.31 546 THR A C 1
ATOM 4343 O O . THR A 1 546 ? -20.024 -20.054 6.457 1.00 92.31 546 THR A O 1
ATOM 4346 N N . TRP A 1 547 ? -20.030 -18.063 5.442 1.00 96.56 547 TRP A N 1
ATOM 4347 C CA . TRP A 1 547 ? -18.769 -17.603 6.032 1.00 96.56 547 TRP A CA 1
ATOM 4348 C C . TRP A 1 547 ? -19.023 -16.772 7.285 1.00 96.56 547 TRP A C 1
ATOM 4350 O O . TRP A 1 547 ? -19.911 -15.929 7.310 1.00 96.56 547 TRP A O 1
ATOM 4360 N N . ASP A 1 548 ? -18.198 -16.974 8.307 1.00 97.12 548 ASP A N 1
ATOM 4361 C CA . ASP A 1 548 ? -18.223 -16.169 9.529 1.00 97.12 548 ASP A CA 1
ATOM 4362 C C . ASP A 1 548 ? -17.398 -14.890 9.366 1.00 97.12 548 ASP A C 1
ATOM 4364 O O . ASP A 1 548 ? -17.696 -13.868 9.980 1.00 97.12 548 ASP A O 1
ATOM 4368 N N . TRP A 1 549 ? -16.346 -14.952 8.546 1.00 98.12 549 TRP A N 1
ATOM 4369 C CA . TRP A 1 549 ? -15.435 -13.842 8.284 1.00 98.12 549 TRP A CA 1
ATOM 4370 C C . TRP A 1 549 ? -15.223 -13.639 6.792 1.00 98.12 549 TRP A C 1
ATOM 4372 O O . TRP A 1 549 ? -15.018 -14.601 6.050 1.00 98.12 549 TRP A O 1
ATOM 4382 N N . LEU A 1 550 ? -15.200 -12.372 6.388 1.00 98.38 550 LEU A N 1
ATOM 4383 C CA . LEU A 1 550 ? -14.859 -11.932 5.044 1.00 98.38 550 LEU A CA 1
ATOM 4384 C C . LEU A 1 550 ? -13.668 -10.977 5.110 1.00 98.38 550 LEU A C 1
ATOM 4386 O O . LEU A 1 550 ? -13.745 -9.923 5.741 1.00 98.38 550 LEU A O 1
ATOM 4390 N N . VAL A 1 551 ? -12.571 -11.346 4.458 1.00 98.31 551 VAL A N 1
ATOM 4391 C CA . VAL A 1 551 ? -11.332 -10.566 4.423 1.00 98.31 551 VAL A CA 1
ATOM 4392 C C . VAL A 1 551 ? -11.121 -10.015 3.022 1.00 98.31 551 VAL A C 1
ATOM 4394 O O . VAL A 1 551 ? -11.061 -10.778 2.061 1.00 98.31 551 VAL A O 1
ATOM 4397 N N . GLU A 1 552 ? -10.986 -8.702 2.912 1.00 97.94 552 GLU A N 1
ATOM 4398 C CA . GLU A 1 552 ? -10.624 -8.001 1.681 1.00 97.94 552 GLU A CA 1
ATOM 4399 C C . GLU A 1 552 ? -9.207 -7.450 1.807 1.00 97.94 552 GLU A C 1
ATOM 4401 O O . GLU A 1 552 ? -8.796 -7.031 2.893 1.00 97.94 552 GLU A O 1
ATOM 4406 N N . PHE A 1 553 ? -8.455 -7.461 0.707 1.00 96.94 553 PHE A N 1
ATOM 4407 C CA . PHE A 1 553 ? -7.230 -6.678 0.595 1.00 96.94 553 PHE A CA 1
ATOM 4408 C C . PHE A 1 553 ? -6.927 -6.265 -0.850 1.00 96.94 553 PHE A C 1
ATOM 4410 O O . PHE A 1 553 ? -7.274 -6.983 -1.795 1.00 96.94 553 PHE A O 1
ATOM 4417 N N . ASP A 1 554 ? -6.237 -5.133 -1.015 1.00 94.38 554 ASP A N 1
ATOM 4418 C CA . ASP A 1 554 ? -5.843 -4.593 -2.323 1.00 94.38 554 ASP A CA 1
ATOM 4419 C C . ASP A 1 554 ? -4.895 -5.565 -3.066 1.00 94.38 554 ASP A C 1
ATOM 4421 O O . ASP A 1 554 ? -4.086 -6.272 -2.456 1.00 94.38 554 ASP A O 1
ATOM 4425 N N . GLY A 1 555 ? -4.954 -5.593 -4.403 1.00 90.81 555 GLY A N 1
ATOM 4426 C CA . GLY A 1 555 ? -4.207 -6.541 -5.246 1.00 90.81 555 GLY A CA 1
ATOM 4427 C C . GLY A 1 555 ? -2.685 -6.477 -5.081 1.00 90.81 555 GLY A C 1
ATOM 4428 O O . GLY A 1 555 ? -1.973 -7.451 -5.353 1.00 90.81 555 GLY A O 1
ATOM 4429 N N . ASP A 1 556 ? -2.171 -5.365 -4.560 1.00 90.69 556 ASP A N 1
ATOM 4430 C CA . ASP A 1 556 ? -0.763 -5.150 -4.268 1.00 90.69 556 ASP A CA 1
ATOM 4431 C C . ASP A 1 556 ? -0.334 -5.563 -2.847 1.00 90.69 556 ASP A C 1
ATOM 4433 O O . ASP A 1 556 ? 0.842 -5.439 -2.523 1.00 90.69 556 ASP A O 1
ATOM 4437 N N . ILE A 1 557 ? -1.198 -6.156 -2.019 1.00 92.69 557 ILE A N 1
ATOM 4438 C CA . ILE A 1 557 ? -0.849 -6.644 -0.670 1.00 92.69 557 ILE A CA 1
ATOM 4439 C C . ILE A 1 557 ? -0.618 -8.158 -0.662 1.00 92.69 557 ILE A C 1
ATOM 4441 O O . ILE A 1 557 ? -1.333 -8.918 -1.306 1.00 92.69 557 ILE A O 1
ATOM 4445 N N . SER A 1 558 ? 0.401 -8.617 0.060 1.00 92.75 558 SER A N 1
ATOM 4446 C CA . SER A 1 558 ? 0.688 -10.023 0.353 1.00 92.75 558 SER A CA 1
ATOM 4447 C C . SER A 1 558 ? 0.628 -10.240 1.862 1.00 92.75 558 SER A C 1
ATOM 4449 O O . SER A 1 558 ? 1.140 -9.426 2.629 1.00 92.75 558 SER A O 1
ATOM 4451 N N . MET A 1 559 ? 0.049 -11.361 2.283 1.00 95.25 559 MET A N 1
ATOM 4452 C CA . MET A 1 559 ? -0.030 -11.770 3.685 1.00 95.25 559 MET A CA 1
ATOM 4453 C C . MET A 1 559 ? -0.040 -13.300 3.799 1.00 95.25 559 MET A C 1
ATOM 4455 O O . MET A 1 559 ? -0.394 -13.997 2.846 1.00 95.25 559 MET A O 1
ATOM 4459 N N . ASP A 1 560 ? 0.359 -13.817 4.954 1.00 95.12 560 ASP A N 1
ATOM 4460 C CA . ASP A 1 560 ? 0.296 -15.223 5.323 1.00 95.12 560 ASP A CA 1
ATOM 4461 C C . ASP A 1 560 ? -1.150 -15.619 5.641 1.00 95.12 560 ASP A C 1
ATOM 4463 O O . ASP A 1 560 ? -1.678 -15.377 6.728 1.00 95.12 560 ASP A O 1
ATOM 4467 N N . MET A 1 561 ? -1.787 -16.256 4.661 1.00 95.62 561 MET A N 1
ATOM 4468 C CA . MET A 1 561 ? -3.174 -16.706 4.756 1.00 95.62 561 MET A CA 1
ATOM 4469 C C . MET A 1 561 ? -3.378 -17.775 5.836 1.00 95.62 561 MET A C 1
ATOM 4471 O O . MET A 1 561 ? -4.489 -17.911 6.346 1.00 95.62 561 MET A O 1
ATOM 4475 N N . SER A 1 562 ? -2.332 -18.522 6.212 1.00 93.06 562 SER A N 1
ATOM 4476 C CA . SER A 1 562 ? -2.431 -19.561 7.246 1.00 93.06 562 SER A CA 1
ATOM 4477 C C . SER A 1 562 ? -2.622 -18.985 8.648 1.00 93.06 562 SER A C 1
ATOM 4479 O O . SER A 1 562 ? -3.251 -19.615 9.496 1.00 93.06 562 SER A O 1
ATOM 4481 N N . ALA A 1 563 ? -2.174 -17.749 8.869 1.00 95.56 563 ALA A N 1
ATOM 4482 C CA . ALA A 1 563 ? -2.288 -17.067 10.150 1.00 95.56 563 ALA A CA 1
ATOM 4483 C C . ALA A 1 563 ? -3.575 -16.232 10.299 1.00 95.56 563 ALA A C 1
ATOM 4485 O O . ALA A 1 563 ? -3.876 -15.770 11.403 1.00 95.56 563 ALA A O 1
ATOM 4486 N N . ILE A 1 564 ? -4.372 -16.068 9.230 1.00 96.38 564 ILE A N 1
ATOM 4487 C CA . ILE A 1 564 ? -5.620 -15.281 9.269 1.00 96.38 564 ILE A CA 1
ATOM 4488 C C . ILE A 1 564 ? -6.569 -15.808 10.340 1.00 96.38 564 ILE A C 1
ATOM 4490 O O . ILE A 1 564 ? -7.129 -15.012 11.089 1.00 96.38 564 ILE A O 1
ATOM 4494 N N . ARG A 1 565 ? -6.715 -17.134 10.455 1.00 95.19 565 ARG A N 1
ATOM 4495 C CA . ARG A 1 565 ? -7.583 -17.761 11.462 1.00 95.19 565 ARG A CA 1
ATOM 4496 C C . ARG A 1 565 ? -7.216 -17.323 12.879 1.00 95.19 565 ARG A C 1
ATOM 4498 O O . ARG A 1 565 ? -8.080 -16.856 13.612 1.00 95.19 565 ARG A O 1
ATOM 4505 N N . THR A 1 566 ? -5.932 -17.399 13.224 1.00 95.44 566 THR A N 1
ATOM 4506 C CA . THR A 1 566 ? -5.413 -16.972 14.530 1.00 95.44 566 THR A CA 1
ATOM 4507 C C . THR A 1 566 ? -5.744 -15.507 14.814 1.00 95.44 566 THR A C 1
ATOM 4509 O O . THR A 1 566 ? -6.190 -15.182 15.916 1.00 95.44 566 THR A O 1
ATOM 4512 N N . LEU A 1 567 ? -5.578 -14.626 13.819 1.00 97.06 567 LEU A N 1
ATOM 4513 C CA . LEU A 1 567 ? -5.911 -13.209 13.959 1.00 97.06 567 LEU A CA 1
ATOM 4514 C C . LEU A 1 567 ? -7.418 -13.002 14.186 1.00 97.06 567 LEU A C 1
ATOM 4516 O O . LEU A 1 567 ? -7.800 -12.330 15.141 1.00 97.06 567 LEU A O 1
ATOM 4520 N N . VAL A 1 568 ? -8.288 -13.576 13.350 1.00 97.38 568 VAL A N 1
ATOM 4521 C CA . VAL A 1 568 ? -9.744 -13.352 13.470 1.00 97.38 568 VAL A CA 1
ATOM 4522 C C . VAL A 1 568 ? -10.352 -14.025 14.703 1.00 97.38 568 VAL A C 1
ATOM 4524 O O . VAL A 1 568 ? -11.353 -13.554 15.242 1.00 97.38 568 VAL A O 1
ATOM 4527 N N . ASP A 1 569 ? -9.749 -15.104 15.203 1.00 96.06 569 ASP A N 1
ATOM 4528 C CA . ASP A 1 569 ? -10.167 -15.726 16.459 1.00 96.06 569 ASP A CA 1
ATOM 4529 C C . ASP A 1 569 ? -9.816 -14.865 17.673 1.00 96.06 569 ASP A C 1
ATOM 4531 O O . ASP A 1 569 ? -10.626 -14.776 18.602 1.00 96.06 569 ASP A O 1
ATOM 4535 N N . LYS A 1 570 ? -8.675 -14.164 17.633 1.00 97.31 570 LYS A N 1
ATOM 4536 C CA . LYS A 1 570 ? -8.284 -13.184 18.655 1.00 97.31 570 LYS A CA 1
ATOM 4537 C C . LYS A 1 570 ? -9.278 -12.024 18.758 1.00 97.31 570 LYS A C 1
ATOM 4539 O O . LYS A 1 570 ? -9.542 -11.568 19.864 1.00 97.31 570 LYS A O 1
ATOM 4544 N N . TYR A 1 571 ? -9.839 -11.582 17.633 1.00 97.69 571 TYR A N 1
ATOM 4545 C CA . TYR A 1 571 ? -10.772 -10.450 17.557 1.00 97.69 571 TYR A CA 1
ATOM 4546 C C . TYR A 1 571 ? -12.214 -10.880 17.249 1.00 97.69 571 TYR A C 1
ATOM 4548 O O . TYR A 1 571 ? -12.965 -10.184 16.567 1.00 97.69 571 TYR A O 1
ATOM 4556 N N . ARG A 1 572 ? -12.615 -12.058 17.740 1.00 97.12 572 ARG A N 1
ATOM 4557 C CA . ARG A 1 572 ? -13.929 -12.663 17.455 1.00 97.12 572 ARG A CA 1
ATOM 4558 C C . ARG A 1 572 ? -15.132 -11.837 17.917 1.00 97.12 572 ARG A C 1
ATOM 4560 O O . ARG A 1 572 ? -16.225 -12.025 17.392 1.00 97.12 572 ARG A O 1
ATOM 4567 N N . ASP A 1 573 ? -14.936 -10.988 18.917 1.00 97.88 573 ASP A N 1
ATOM 4568 C CA . ASP A 1 573 ? -15.927 -10.092 19.515 1.00 97.88 573 ASP A CA 1
ATOM 4569 C C . ASP A 1 573 ? -16.057 -8.761 18.762 1.00 97.88 573 ASP A C 1
ATOM 4571 O O . ASP A 1 573 ? -16.894 -7.936 19.115 1.00 97.88 573 ASP A O 1
ATOM 4575 N N . LYS A 1 574 ? -15.238 -8.539 17.729 1.00 98.25 574 LYS A N 1
ATOM 4576 C CA . LYS A 1 574 ? -15.246 -7.308 16.943 1.00 98.25 574 LYS A CA 1
ATOM 4577 C C . LYS A 1 574 ? -16.058 -7.498 15.658 1.00 98.25 574 LYS A C 1
ATOM 4579 O O . LYS A 1 574 ? -15.884 -8.516 14.981 1.00 98.25 574 LYS A O 1
ATOM 4584 N N . PRO A 1 575 ? -16.921 -6.536 15.278 1.00 98.44 575 PRO A N 1
ATOM 4585 C CA . PRO A 1 575 ? -17.631 -6.569 13.999 1.00 98.44 575 PRO A CA 1
ATOM 4586 C C . PRO A 1 575 ? -16.719 -6.327 12.794 1.00 98.44 575 PRO A C 1
ATOM 4588 O O . PRO A 1 575 ? -17.001 -6.811 11.698 1.00 98.44 575 PRO A O 1
ATOM 4591 N N . LEU A 1 576 ? -15.660 -5.536 12.979 1.00 98.62 576 LEU A N 1
ATOM 4592 C CA . LEU A 1 576 ? -14.826 -5.040 11.895 1.00 98.62 576 LEU A CA 1
ATOM 4593 C C . LEU A 1 576 ? -13.406 -4.768 12.402 1.00 98.62 576 LEU A C 1
ATOM 4595 O O . LEU A 1 576 ? -13.230 -4.133 13.443 1.00 98.62 576 LEU A O 1
ATOM 4599 N N . LEU A 1 577 ? -12.403 -5.223 11.650 1.00 98.50 577 LEU A N 1
ATOM 4600 C CA . LEU A 1 577 ? -10.997 -4.872 11.857 1.00 98.50 577 LEU A CA 1
ATOM 4601 C C . LEU A 1 577 ? -10.508 -4.080 10.644 1.00 98.50 577 LEU A C 1
ATOM 4603 O O . LEU A 1 577 ? -10.672 -4.530 9.505 1.00 98.50 577 LEU A O 1
ATOM 4607 N N . LEU A 1 578 ? -9.893 -2.926 10.889 1.00 97.62 578 LEU A N 1
ATOM 4608 C CA . LEU A 1 578 ? -9.339 -2.048 9.857 1.00 97.62 578 LEU A CA 1
ATOM 4609 C C . LEU A 1 578 ? -7.871 -1.749 10.148 1.00 97.62 578 LEU A C 1
ATOM 4611 O O . LEU A 1 578 ? -7.460 -1.670 11.307 1.00 97.62 578 LEU A O 1
ATOM 4615 N N . LEU A 1 579 ? -7.075 -1.539 9.101 1.00 95.69 579 LEU A N 1
ATOM 4616 C CA . LEU A 1 579 ? -5.698 -1.086 9.255 1.00 95.69 579 LEU A CA 1
ATOM 4617 C C . LEU A 1 579 ? -5.677 0.384 9.692 1.00 95.69 579 LEU A C 1
ATOM 4619 O O . LEU A 1 579 ? -6.186 1.267 9.008 1.00 95.69 579 LEU A O 1
ATOM 4623 N N . LYS A 1 580 ? -5.067 0.663 10.841 1.00 93.94 580 LYS A N 1
ATOM 4624 C CA . LYS A 1 580 ? -4.855 2.023 11.332 1.00 93.94 580 LYS A CA 1
ATOM 4625 C C . LYS A 1 580 ? -3.797 2.732 10.489 1.00 93.94 580 LYS A C 1
ATOM 4627 O O . LYS A 1 580 ? -2.709 2.201 10.258 1.00 93.94 580 LYS A O 1
ATOM 4632 N N . TRP A 1 581 ? -4.110 3.951 10.069 1.00 85.69 581 TRP A N 1
ATOM 4633 C CA . TRP A 1 581 ? -3.222 4.791 9.281 1.00 85.69 581 TRP A CA 1
ATOM 4634 C C . TRP A 1 581 ? -2.112 5.368 10.178 1.00 85.69 581 TRP A C 1
ATOM 4636 O O . TRP A 1 581 ? -2.390 6.169 11.065 1.00 85.69 581 TRP A O 1
ATOM 4646 N N . TYR A 1 582 ? -0.856 4.957 9.963 1.00 65.94 582 TYR A N 1
ATOM 4647 C CA . TYR A 1 582 ? 0.304 5.400 10.748 1.00 65.94 582 TYR A CA 1
ATOM 4648 C C . TYR A 1 582 ? 1.452 5.870 9.851 1.00 65.94 582 TYR A C 1
ATOM 4650 O O . TYR A 1 582 ? 2.208 5.055 9.325 1.00 65.94 582 TYR A O 1
ATOM 4658 N N . TRP A 1 583 ? 1.641 7.184 9.747 1.00 57.25 583 TRP A N 1
ATOM 4659 C CA . TRP A 1 583 ? 2.979 7.733 9.477 1.00 57.25 583 TRP A CA 1
ATOM 4660 C C . TRP A 1 583 ? 3.576 8.417 10.714 1.00 57.25 583 TRP A C 1
ATOM 4662 O O . TRP A 1 583 ? 4.764 8.725 10.715 1.00 57.25 583 TRP A O 1
ATOM 4672 N N . ARG A 1 584 ? 2.767 8.669 11.754 1.00 58.41 584 ARG A N 1
ATOM 4673 C CA . ARG A 1 584 ? 3.120 9.503 12.905 1.00 58.41 584 ARG A CA 1
ATOM 4674 C C . ARG A 1 584 ? 2.383 9.038 14.160 1.00 58.41 584 ARG A C 1
ATOM 4676 O O . ARG A 1 584 ? 1.158 9.091 14.199 1.00 58.41 584 ARG A O 1
ATOM 4683 N N . ASP A 1 585 ? 3.126 8.564 15.162 1.00 65.88 585 ASP A N 1
ATOM 4684 C CA . ASP A 1 585 ? 2.584 8.195 16.483 1.00 65.88 585 ASP A CA 1
ATOM 4685 C C . ASP A 1 585 ? 2.023 9.404 17.258 1.00 65.88 585 ASP A C 1
ATOM 4687 O O . ASP A 1 585 ? 1.417 9.247 18.316 1.00 65.88 585 ASP A O 1
ATOM 4691 N N . ASP A 1 586 ? 2.203 10.605 16.710 1.00 74.69 586 ASP A N 1
ATOM 4692 C CA . ASP A 1 586 ? 1.914 11.906 17.298 1.00 74.69 586 ASP A CA 1
ATOM 4693 C C . ASP A 1 586 ? 0.677 12.630 16.723 1.00 74.69 586 ASP A C 1
ATOM 4695 O O . ASP A 1 586 ? 0.383 13.724 17.198 1.00 74.69 586 ASP A O 1
ATOM 4699 N N . CYS A 1 587 ? -0.078 12.069 15.758 1.00 84.62 587 CYS A N 1
ATOM 4700 C CA . CYS A 1 587 ? -1.327 12.700 15.277 1.00 84.62 587 CYS A CA 1
ATOM 4701 C C . CYS A 1 587 ? -2.596 12.100 15.903 1.00 84.62 587 CYS A C 1
ATOM 4703 O O . CYS A 1 587 ? -2.752 10.879 15.993 1.00 84.62 587 CYS A O 1
ATOM 4705 N N . SER A 1 588 ? -3.539 12.961 16.307 1.00 91.69 588 SER A N 1
ATOM 4706 C CA . SER A 1 588 ? -4.907 12.521 16.600 1.00 91.69 588 SER A CA 1
ATOM 4707 C C . SER A 1 588 ? -5.609 12.107 15.302 1.00 91.69 588 SER A C 1
ATOM 4709 O O . SER A 1 588 ? -5.247 12.568 14.221 1.00 91.69 588 SER A O 1
ATOM 4711 N N . ALA A 1 589 ? -6.641 11.263 15.376 1.00 92.31 589 ALA A N 1
ATOM 4712 C CA . ALA A 1 589 ? -7.372 10.820 14.184 1.00 92.31 589 ALA A CA 1
ATOM 4713 C C . ALA A 1 589 ? -7.930 11.990 13.348 1.00 92.31 589 ALA A C 1
ATOM 4715 O O . ALA A 1 589 ? -7.929 11.926 12.118 1.00 92.31 589 ALA A O 1
ATOM 4716 N N . TRP A 1 590 ? -8.365 13.064 14.016 1.00 94.88 590 TRP A N 1
ATOM 4717 C CA . TRP A 1 590 ? -8.802 14.300 13.371 1.00 94.88 590 TRP A CA 1
ATOM 4718 C C . TRP A 1 590 ? -7.648 15.023 12.668 1.00 94.88 590 TRP A C 1
ATOM 4720 O O . TRP A 1 590 ? -7.780 15.395 11.501 1.00 94.88 590 TRP A O 1
ATOM 4730 N N . ASP A 1 591 ? -6.495 15.151 13.327 1.00 93.38 591 ASP A N 1
ATOM 4731 C CA . ASP A 1 591 ? -5.315 15.783 12.728 1.00 93.38 591 ASP A CA 1
ATOM 4732 C C . ASP A 1 591 ? -4.830 15.000 11.507 1.00 93.38 591 ASP A C 1
ATOM 4734 O O . ASP A 1 591 ? -4.534 15.596 10.471 1.00 93.38 591 ASP A O 1
ATOM 4738 N N . CYS A 1 592 ? -4.804 13.664 11.584 1.00 92.19 592 CY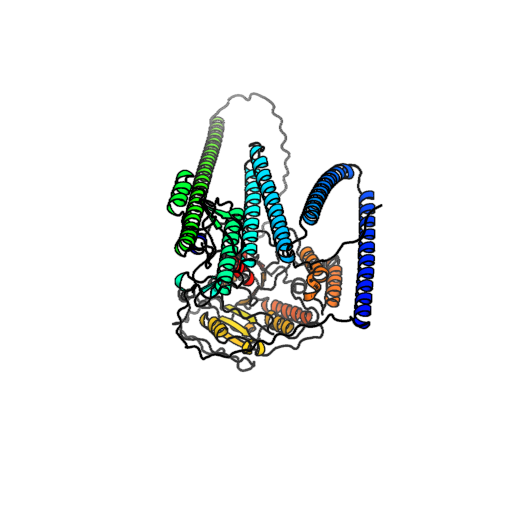S A N 1
ATOM 4739 C CA . CYS A 1 592 ? -4.420 12.829 10.450 1.00 92.19 592 CYS A CA 1
ATOM 4740 C C . CYS A 1 592 ? -5.418 12.994 9.277 1.00 92.19 592 CYS A C 1
ATOM 4742 O O . CYS A 1 592 ? -4.996 13.079 8.122 1.00 92.19 592 CYS A O 1
ATOM 4744 N N . PHE A 1 593 ? -6.726 13.108 9.557 1.00 93.50 593 PHE A N 1
ATOM 4745 C CA . PHE A 1 593 ? -7.752 13.403 8.546 1.00 93.50 593 PHE A CA 1
ATOM 4746 C C . PHE A 1 593 ? -7.539 14.774 7.881 1.00 93.50 593 PHE A C 1
ATOM 4748 O O . PHE A 1 593 ? -7.526 14.867 6.648 1.00 93.50 593 PHE A O 1
ATOM 4755 N N . ILE A 1 594 ? -7.343 15.837 8.671 1.00 95.00 594 ILE A N 1
ATOM 4756 C CA . ILE A 1 594 ? -7.128 17.197 8.154 1.00 95.00 594 ILE A CA 1
ATOM 4757 C C . ILE A 1 594 ? -5.839 17.276 7.341 1.00 95.00 594 ILE A C 1
ATOM 4759 O O . ILE A 1 594 ? -5.831 17.888 6.264 1.00 95.00 594 ILE A O 1
ATOM 4763 N N . GLN A 1 595 ? -4.771 16.645 7.823 1.00 92.19 595 GLN A N 1
ATOM 4764 C CA . GLN A 1 595 ? -3.489 16.590 7.136 1.00 92.19 595 GLN A CA 1
ATOM 4765 C C . GLN A 1 595 ? -3.617 15.872 5.792 1.00 92.19 595 GLN A C 1
ATOM 4767 O O . GLN A 1 595 ? -3.203 16.426 4.775 1.00 92.19 595 GLN A O 1
ATOM 4772 N N . GLU A 1 596 ? -4.243 14.693 5.755 1.00 91.50 596 GLU A N 1
ATOM 4773 C CA . GLU A 1 596 ? -4.408 13.942 4.509 1.00 91.50 596 GLU A CA 1
ATOM 4774 C C . GLU A 1 596 ? -5.273 14.706 3.501 1.00 91.50 596 GLU A C 1
ATOM 4776 O O . GLU A 1 596 ? -4.902 14.803 2.328 1.00 91.50 596 GLU A O 1
ATOM 4781 N N . CYS A 1 597 ? -6.389 15.300 3.944 1.00 93.88 597 CYS A N 1
ATOM 4782 C CA . CYS A 1 597 ? -7.226 16.138 3.081 1.00 93.88 597 CYS A CA 1
ATOM 4783 C C . CYS A 1 597 ? -6.412 17.294 2.494 1.00 93.88 597 CYS A C 1
ATOM 4785 O O . CYS A 1 597 ? -6.457 17.553 1.294 1.00 93.88 597 CYS A O 1
ATOM 4787 N N . THR A 1 598 ? -5.638 17.978 3.334 1.00 94.88 598 THR A N 1
ATOM 4788 C CA . THR A 1 598 ? -4.822 19.126 2.926 1.00 94.88 598 THR A CA 1
ATOM 4789 C C . THR A 1 598 ? -3.707 18.709 1.967 1.00 94.88 598 THR A C 1
ATOM 4791 O O . THR A 1 598 ? -3.492 19.372 0.954 1.00 94.88 598 THR A O 1
ATOM 4794 N N . ASP A 1 599 ? -3.036 17.587 2.220 1.00 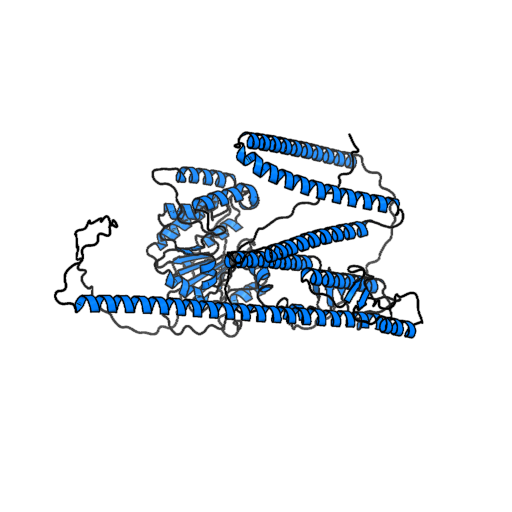93.50 599 ASP A N 1
ATOM 4795 C CA . ASP A 1 599 ? -1.996 17.068 1.334 1.00 93.50 599 ASP A CA 1
ATOM 4796 C C . ASP A 1 599 ? -2.561 16.614 -0.016 1.00 93.50 599 ASP A C 1
ATOM 4798 O O . ASP A 1 599 ? -1.940 16.870 -1.045 1.00 93.50 599 ASP A O 1
ATOM 4802 N N . MET A 1 600 ? -3.736 15.986 -0.049 1.00 93.44 600 MET A N 1
ATOM 4803 C CA . MET A 1 600 ? -4.404 15.603 -1.300 1.00 93.44 600 MET A CA 1
ATOM 4804 C C . MET A 1 600 ? -4.875 16.823 -2.098 1.00 93.44 600 MET A C 1
ATOM 4806 O O . MET A 1 600 ? -4.666 16.877 -3.308 1.00 93.44 600 MET A O 1
ATOM 4810 N N . LEU A 1 601 ? -5.411 17.848 -1.432 1.00 94.94 601 LEU A N 1
ATOM 4811 C CA . LEU A 1 601 ? -5.826 19.094 -2.081 1.00 94.94 601 LEU A CA 1
ATOM 4812 C C . LEU A 1 601 ? -4.646 19.959 -2.554 1.00 94.94 601 LEU A C 1
ATOM 4814 O O . LEU A 1 601 ? -4.807 20.726 -3.502 1.00 94.94 601 LEU A O 1
ATOM 4818 N N . ASN A 1 602 ? -3.466 19.864 -1.935 1.00 96.06 602 ASN A N 1
ATOM 4819 C CA . ASN A 1 602 ? -2.348 20.769 -2.238 1.00 96.06 602 ASN A CA 1
ATOM 4820 C C . ASN A 1 602 ? -1.181 20.108 -2.975 1.00 96.06 602 ASN A C 1
ATOM 4822 O O . ASN A 1 602 ? -0.625 20.718 -3.881 1.00 96.06 602 ASN A O 1
ATOM 4826 N N . LYS A 1 603 ? -0.799 18.884 -2.601 1.00 95.06 603 LYS A N 1
ATOM 4827 C CA . LYS A 1 603 ? 0.423 18.212 -3.085 1.00 95.06 603 LYS A CA 1
ATOM 4828 C C . LYS A 1 603 ? 0.150 17.031 -4.013 1.00 95.06 603 LYS A C 1
ATOM 4830 O O . LYS A 1 603 ? 1.036 16.635 -4.755 1.00 95.06 603 LYS A O 1
ATOM 4835 N N . ARG A 1 604 ? -1.044 16.446 -3.913 1.00 93.81 604 ARG A N 1
ATOM 4836 C CA . ARG A 1 604 ? -1.434 15.159 -4.508 1.00 93.81 604 ARG A CA 1
ATOM 4837 C C . ARG A 1 604 ? -2.739 15.288 -5.311 1.00 93.81 604 ARG A C 1
ATOM 4839 O O . ARG A 1 604 ? -3.603 14.406 -5.285 1.00 93.81 604 ARG A O 1
ATOM 4846 N N . ARG A 1 605 ? -2.902 16.431 -5.991 1.00 93.62 605 ARG A N 1
ATOM 4847 C CA . ARG A 1 605 ? -4.141 16.829 -6.685 1.00 93.62 605 ARG A CA 1
ATOM 4848 C C . ARG A 1 605 ? -4.564 15.833 -7.758 1.00 93.62 605 ARG A C 1
ATOM 4850 O O . ARG A 1 605 ? -5.758 15.645 -7.960 1.00 93.62 605 ARG A O 1
ATOM 4857 N N . GLU A 1 606 ? -3.616 15.152 -8.394 1.00 93.12 606 GLU A N 1
ATOM 4858 C CA . GLU A 1 606 ? -3.846 14.124 -9.413 1.00 93.12 606 GLU A CA 1
ATOM 4859 C C . GLU A 1 606 ? -4.752 12.984 -8.927 1.00 93.12 606 GLU A C 1
ATOM 4861 O O . GLU A 1 606 ? -5.457 12.354 -9.713 1.00 93.12 606 GLU A O 1
ATOM 4866 N N . TYR A 1 607 ? -4.800 12.732 -7.617 1.00 89.50 607 TYR A N 1
ATOM 4867 C CA . TYR A 1 607 ? -5.633 11.672 -7.059 1.00 89.50 607 TYR A CA 1
ATOM 4868 C C . TYR A 1 607 ? -7.083 12.077 -6.803 1.00 89.50 607 TYR A C 1
ATOM 4870 O O . TYR A 1 607 ? -7.907 11.186 -6.569 1.00 89.50 607 TYR A O 1
ATOM 4878 N N . VAL A 1 608 ? -7.359 13.382 -6.812 1.00 94.56 608 VAL A N 1
ATOM 4879 C CA . VAL A 1 608 ? -8.629 13.996 -6.404 1.00 94.56 608 VAL A CA 1
ATOM 4880 C C . VAL A 1 608 ? -9.152 15.021 -7.416 1.00 94.56 608 VAL A C 1
ATOM 4882 O O . VAL A 1 608 ? -10.128 15.709 -7.133 1.00 94.56 608 VAL A O 1
ATOM 4885 N N . GLN A 1 609 ? -8.517 15.132 -8.586 1.00 94.25 609 GLN A N 1
ATOM 4886 C CA . GLN A 1 609 ? -8.722 16.210 -9.553 1.00 94.25 609 GLN A CA 1
ATOM 4887 C C . GLN A 1 609 ? -10.187 16.371 -9.971 1.00 94.25 609 GLN A C 1
ATOM 4889 O O . GLN A 1 609 ? -10.695 17.487 -10.000 1.00 94.25 609 GLN A O 1
ATOM 4894 N N . THR A 1 610 ? -10.888 15.270 -10.246 1.00 95.62 610 THR A N 1
ATOM 4895 C CA . THR A 1 610 ? -12.286 15.302 -10.713 1.00 95.62 610 THR A CA 1
ATOM 4896 C C . THR A 1 610 ? -13.301 15.390 -9.573 1.00 95.62 610 THR A C 1
ATOM 4898 O O . THR A 1 610 ? -14.487 15.588 -9.819 1.00 95.62 610 THR A O 1
ATOM 4901 N N . SER A 1 611 ? -12.855 15.273 -8.318 1.00 96.44 611 SER A N 1
ATOM 4902 C CA . SER A 1 611 ? -13.687 15.443 -7.120 1.00 96.44 611 SER A CA 1
ATOM 4903 C C . SER A 1 611 ? -13.182 16.544 -6.181 1.00 96.44 611 SER A C 1
ATOM 4905 O O . SER A 1 611 ? -13.529 16.532 -5.000 1.00 96.44 611 SER A O 1
ATOM 4907 N N . TYR A 1 612 ? -12.348 17.467 -6.671 1.00 96.75 612 TYR A N 1
ATOM 4908 C CA . TYR A 1 612 ? -11.653 18.461 -5.848 1.00 96.75 612 TYR A CA 1
ATOM 4909 C C . TYR A 1 612 ? -12.636 19.292 -5.015 1.00 96.75 612 TYR A C 1
ATOM 4911 O O . TYR A 1 612 ? -12.569 19.278 -3.786 1.00 96.75 612 TYR A O 1
ATOM 4919 N N . ASP A 1 613 ? -13.618 19.915 -5.672 1.00 97.31 613 ASP A N 1
ATOM 4920 C CA . ASP A 1 613 ? -14.616 20.767 -5.013 1.00 97.31 613 ASP A CA 1
ATOM 4921 C C . ASP A 1 613 ? -15.460 19.996 -3.992 1.00 97.31 613 ASP A C 1
ATOM 4923 O O . ASP A 1 613 ? -15.815 20.523 -2.938 1.00 97.31 613 ASP A O 1
ATOM 4927 N N . ASN A 1 614 ? -15.754 18.722 -4.269 1.00 97.06 614 ASN A N 1
ATOM 4928 C CA . ASN A 1 614 ? -16.499 17.871 -3.342 1.00 97.06 614 ASN A CA 1
ATOM 4929 C C . ASN A 1 614 ? -15.682 17.542 -2.092 1.00 97.06 614 ASN A C 1
ATOM 4931 O O . ASN A 1 614 ? -16.254 17.446 -1.010 1.00 97.06 614 ASN A O 1
ATOM 4935 N N . ILE A 1 615 ? -14.362 17.396 -2.216 1.00 96.56 615 ILE A N 1
ATOM 4936 C CA . ILE A 1 615 ? -13.478 17.171 -1.067 1.00 96.56 615 ILE A CA 1
ATOM 4937 C C . ILE A 1 615 ? -13.310 18.450 -0.250 1.00 96.56 615 ILE A C 1
ATOM 4939 O O . ILE A 1 615 ? -13.310 18.366 0.974 1.00 96.56 615 ILE A O 1
ATOM 4943 N N . VAL A 1 616 ? -13.227 19.624 -0.888 1.00 97.38 616 VAL A N 1
ATOM 4944 C CA . VAL A 1 616 ? -13.231 20.915 -0.174 1.00 97.38 616 VAL A CA 1
ATOM 4945 C C . VAL A 1 616 ? -14.516 21.060 0.642 1.00 97.38 616 VAL A C 1
ATOM 4947 O O . VAL A 1 616 ? -14.448 21.224 1.858 1.00 97.38 616 VAL A O 1
ATOM 4950 N N . LYS A 1 617 ? -15.684 20.875 0.009 1.00 97.75 617 LYS A N 1
ATOM 4951 C CA . LYS A 1 617 ? -16.985 20.918 0.699 1.00 97.75 617 LYS A CA 1
ATOM 4952 C C . LYS A 1 617 ? -17.069 19.899 1.835 1.00 97.75 617 LYS A C 1
ATOM 4954 O O . LYS A 1 617 ? -17.485 20.245 2.933 1.00 97.75 617 LYS A O 1
ATOM 4959 N N . TRP A 1 618 ? -16.623 18.665 1.595 1.00 97.12 618 TRP A N 1
ATOM 4960 C CA . TRP A 1 618 ? -16.608 17.607 2.609 1.00 97.12 618 TRP A CA 1
ATOM 4961 C C . TRP A 1 618 ? -15.714 17.948 3.805 1.00 97.12 618 TRP A C 1
ATOM 4963 O O . TRP A 1 618 ? -16.112 17.755 4.952 1.00 97.12 618 TRP A O 1
ATOM 4973 N N . LYS A 1 619 ? -14.518 18.492 3.556 1.00 97.25 619 LYS A N 1
ATOM 4974 C CA . LYS A 1 619 ? -13.604 18.952 4.607 1.00 97.25 619 LYS A CA 1
ATOM 4975 C C . LYS A 1 619 ? -14.244 20.064 5.443 1.00 97.25 619 LYS A C 1
ATOM 4977 O O . LYS A 1 619 ? -14.151 20.020 6.670 1.00 97.25 619 LYS A O 1
ATOM 4982 N N . ASP A 1 620 ? -14.905 21.026 4.805 1.00 98.06 620 ASP A N 1
ATOM 4983 C CA . ASP A 1 620 ? -15.566 22.138 5.494 1.00 98.06 620 ASP A CA 1
ATOM 4984 C C . ASP A 1 620 ? -16.763 21.660 6.329 1.00 98.06 620 ASP A C 1
ATOM 4986 O O . ASP A 1 620 ? -16.917 22.069 7.482 1.00 98.06 620 ASP A O 1
ATOM 4990 N N . GLU A 1 621 ? -17.584 20.758 5.783 1.00 97.88 621 GLU A N 1
ATOM 4991 C CA . GLU A 1 621 ? -18.695 20.104 6.489 1.00 97.88 621 GLU A CA 1
ATOM 4992 C C . GLU A 1 621 ? -18.205 19.367 7.742 1.00 97.88 621 GLU A C 1
ATOM 4994 O O . GLU A 1 621 ? -18.713 19.606 8.840 1.00 97.88 621 GLU A O 1
ATOM 4999 N N . LEU A 1 622 ? -17.172 18.530 7.611 1.00 97.56 622 LEU A N 1
ATOM 5000 C CA . LEU A 1 622 ? -16.611 17.796 8.745 1.00 97.56 622 LEU A CA 1
ATOM 5001 C C . LEU A 1 622 ? -15.921 18.714 9.757 1.00 97.56 622 LEU A C 1
ATOM 5003 O O . LEU A 1 622 ? -15.962 18.429 10.949 1.00 97.56 622 LEU A O 1
ATOM 5007 N N . THR A 1 623 ? -15.336 19.834 9.323 1.00 97.81 623 THR A N 1
ATOM 5008 C CA . THR A 1 623 ? -14.747 20.830 10.238 1.00 97.81 623 THR A CA 1
ATOM 5009 C C . THR A 1 623 ? -15.823 21.516 11.071 1.00 97.81 623 THR A C 1
ATOM 5011 O O . THR A 1 623 ? -15.652 21.696 12.276 1.00 97.81 623 THR A O 1
ATOM 5014 N N . LYS A 1 624 ? -16.965 21.854 10.461 1.00 98.12 624 LYS A N 1
ATOM 5015 C CA . LYS A 1 624 ? -18.122 22.390 11.193 1.00 98.12 624 LYS A CA 1
ATOM 5016 C C . LYS A 1 624 ? -18.647 21.380 12.210 1.00 98.12 624 LYS A C 1
ATOM 5018 O O . LYS A 1 624 ? -18.853 21.754 13.357 1.00 98.12 624 LYS A O 1
ATOM 5023 N N . LEU A 1 625 ? -18.791 20.113 11.813 1.00 97.69 625 LEU A N 1
ATOM 5024 C CA . LEU A 1 625 ? -19.223 19.036 12.710 1.00 97.69 625 LEU A CA 1
ATOM 5025 C C . LEU A 1 625 ? -18.217 18.749 13.828 1.00 97.69 625 LEU A C 1
ATOM 5027 O O . LEU A 1 625 ? -18.619 18.435 14.940 1.00 97.69 625 LEU A O 1
ATOM 5031 N N . HIS A 1 626 ? -16.914 18.850 13.570 1.00 97.38 626 HIS A N 1
ATOM 5032 C CA . HIS A 1 626 ? -15.887 18.688 14.601 1.00 97.38 626 HIS A CA 1
ATOM 5033 C C . HIS A 1 626 ? -15.986 19.772 15.683 1.00 97.38 626 HIS A C 1
ATOM 5035 O O . HIS A 1 626 ? -15.806 19.488 16.864 1.00 97.38 626 HIS A O 1
ATOM 5041 N N . ASN A 1 627 ? -16.323 20.996 15.273 1.00 97.56 627 ASN A N 1
ATOM 5042 C CA . ASN A 1 627 ? -16.477 22.146 16.161 1.00 97.56 627 ASN A CA 1
ATOM 5043 C C . ASN A 1 627 ? -17.877 22.253 16.798 1.00 97.56 627 ASN A C 1
ATOM 5045 O O . ASN A 1 627 ? -18.106 23.170 17.587 1.00 97.56 627 ASN A O 1
ATOM 5049 N N . ASP A 1 628 ? -18.816 21.360 16.465 1.00 96.94 628 ASP A N 1
ATOM 5050 C CA . ASP A 1 628 ? -20.156 21.345 17.056 1.00 96.94 628 ASP A CA 1
ATOM 5051 C C . ASP A 1 628 ? -20.077 20.892 18.527 1.00 96.94 628 ASP A C 1
ATOM 5053 O O . ASP A 1 628 ? -19.664 19.761 18.799 1.00 96.94 628 ASP A O 1
ATOM 5057 N N . PRO A 1 629 ? -20.483 21.729 19.500 1.00 96.81 629 PRO A N 1
ATOM 5058 C CA . PRO A 1 629 ? -20.384 21.386 20.917 1.00 96.81 629 PRO A CA 1
ATOM 5059 C C . PRO A 1 629 ? -21.363 20.286 21.355 1.00 96.81 629 PRO A C 1
ATOM 5061 O O . PRO A 1 629 ? -21.171 19.696 22.417 1.00 96.81 629 PRO A O 1
ATOM 5064 N N . THR A 1 630 ? -22.420 20.013 20.585 1.00 97.12 630 THR A N 1
ATOM 5065 C CA . THR A 1 630 ? -23.477 19.061 20.966 1.00 97.12 630 THR A CA 1
ATOM 5066 C C . THR A 1 630 ? -23.116 17.621 20.623 1.00 97.12 630 THR A C 1
ATOM 5068 O O . THR A 1 630 ? -23.374 16.703 21.403 1.00 97.12 630 THR A O 1
ATOM 5071 N N . ARG A 1 631 ? -22.499 17.416 19.458 1.00 94.56 631 ARG A N 1
ATOM 5072 C CA . ARG A 1 631 ? -22.091 16.101 18.963 1.00 94.56 631 ARG A CA 1
ATOM 5073 C C . ARG A 1 631 ? -20.847 16.257 18.080 1.00 94.56 631 ARG A C 1
ATOM 5075 O O . ARG A 1 631 ? -20.948 16.085 16.864 1.00 94.56 631 ARG A O 1
ATOM 5082 N N . PRO A 1 632 ? -19.680 16.570 18.671 1.00 96.19 632 PRO A N 1
ATOM 5083 C CA . PRO A 1 632 ? -18.479 16.827 17.895 1.00 96.19 632 PRO A CA 1
ATOM 5084 C C . PRO A 1 632 ? -18.062 15.569 17.131 1.00 96.19 632 PRO A C 1
ATOM 5086 O O . PRO A 1 632 ? -17.994 14.468 17.693 1.00 96.19 632 PRO A O 1
ATOM 5089 N N . PHE A 1 633 ? -17.757 15.725 15.843 1.00 97.19 633 PHE A N 1
ATOM 5090 C CA . PHE A 1 633 ? -17.147 14.655 15.060 1.00 97.19 633 PHE A CA 1
ATOM 5091 C C . PHE A 1 633 ? -15.728 14.380 15.573 1.00 97.19 633 PHE A C 1
ATOM 5093 O O . PHE A 1 633 ? -14.784 15.112 15.279 1.00 97.19 633 PHE A O 1
ATOM 5100 N N . GLN A 1 634 ? -15.578 13.312 16.352 1.00 94.62 634 GLN A N 1
ATOM 5101 C CA . GLN A 1 634 ? -14.307 12.876 16.930 1.00 94.62 634 GLN A CA 1
ATOM 5102 C C . GLN A 1 634 ? -14.069 11.414 16.550 1.00 94.62 634 GLN A C 1
ATOM 5104 O O . GLN A 1 634 ? -14.473 10.516 17.289 1.00 94.62 634 GLN A O 1
ATOM 5109 N N . PRO A 1 635 ? -13.469 11.146 15.376 1.00 93.31 635 PRO A N 1
ATOM 5110 C CA . PRO A 1 635 ? -13.202 9.776 14.973 1.00 93.31 635 PRO A CA 1
ATOM 5111 C C . PRO A 1 635 ? -12.214 9.128 15.950 1.00 93.31 635 PRO A C 1
ATOM 5113 O O . PRO A 1 635 ? -11.209 9.734 16.314 1.00 93.31 635 PRO A O 1
ATOM 5116 N N . ALA A 1 636 ? -12.469 7.881 16.351 1.00 94.31 636 ALA A N 1
ATOM 5117 C CA . ALA A 1 636 ? -11.569 7.155 17.249 1.00 94.31 636 ALA A CA 1
ATOM 5118 C C . ALA A 1 636 ? -10.195 6.879 16.608 1.00 94.31 636 ALA A C 1
ATOM 5120 O O . ALA A 1 636 ? -9.162 6.954 17.270 1.00 94.31 636 ALA A O 1
ATOM 5121 N N . ASN A 1 637 ? -10.178 6.566 15.309 1.00 94.94 637 ASN A N 1
ATOM 5122 C CA . ASN A 1 637 ? -8.966 6.312 14.532 1.00 94.94 637 ASN A CA 1
ATOM 5123 C C . ASN A 1 637 ? -9.138 6.797 13.086 1.00 94.94 637 ASN A C 1
ATOM 5125 O O . ASN A 1 637 ? -10.255 6.983 12.601 1.00 94.94 637 ASN A O 1
ATOM 5129 N N . TYR A 1 638 ? -8.009 6.959 12.398 1.00 94.69 638 TYR A N 1
ATOM 5130 C CA . TYR A 1 638 ? -7.943 7.155 10.954 1.00 94.69 638 TYR A CA 1
ATOM 5131 C C . TYR A 1 638 ? -7.420 5.869 10.304 1.00 94.69 638 TYR A C 1
ATOM 5133 O O . TYR A 1 638 ? -6.529 5.222 10.862 1.00 94.69 638 TYR A O 1
ATOM 5141 N N . TYR A 1 639 ? -7.990 5.463 9.169 1.00 94.94 639 TYR A N 1
ATOM 5142 C CA . TYR A 1 639 ? -7.814 4.111 8.630 1.00 94.94 639 TYR A CA 1
ATOM 5143 C C . TYR A 1 639 ? -7.233 4.122 7.219 1.00 94.94 639 TYR A C 1
ATOM 5145 O O . TYR A 1 639 ? -7.661 4.901 6.369 1.00 94.94 639 TYR A O 1
ATOM 5153 N N . GLU A 1 640 ? -6.299 3.209 6.967 1.00 93.06 640 GLU A N 1
ATOM 5154 C CA . GLU A 1 640 ? -5.943 2.779 5.621 1.00 93.06 640 GLU A CA 1
ATOM 5155 C C . GLU A 1 640 ? -6.852 1.607 5.251 1.00 93.06 640 GLU A C 1
ATOM 5157 O O . GLU A 1 640 ? -7.028 0.669 6.029 1.00 93.06 640 GLU A O 1
ATOM 5162 N N . LEU A 1 641 ? -7.443 1.653 4.063 1.00 95.50 641 LEU A N 1
ATOM 5163 C CA . LEU A 1 641 ? -8.486 0.699 3.687 1.00 95.50 641 LEU A CA 1
ATOM 5164 C C . LEU A 1 641 ? -7.954 -0.430 2.815 1.00 95.50 641 LEU A C 1
ATOM 5166 O O . LEU A 1 641 ? -8.749 -1.187 2.286 1.00 95.50 641 LEU A O 1
ATOM 5170 N N . GLY A 1 642 ? -6.640 -0.559 2.634 1.00 94.56 642 GLY A N 1
ATOM 5171 C CA . GLY A 1 642 ? -6.070 -1.608 1.783 1.00 94.56 642 GLY A CA 1
ATOM 5172 C C . GLY A 1 642 ? -6.234 -3.032 2.319 1.00 94.56 642 GLY A C 1
ATOM 5173 O O . GLY A 1 642 ? -5.947 -3.985 1.608 1.00 94.56 642 GLY A O 1
ATOM 5174 N N . VAL A 1 643 ? -6.674 -3.199 3.567 1.00 96.94 643 VAL A N 1
ATOM 5175 C CA . VAL A 1 643 ? -7.044 -4.498 4.134 1.00 96.94 643 VAL A CA 1
ATOM 5176 C C . VAL A 1 643 ? -8.166 -4.324 5.152 1.00 96.94 643 VAL A C 1
ATOM 5178 O O . VAL A 1 643 ? -8.096 -3.449 6.022 1.00 96.94 643 VAL A O 1
ATOM 5181 N N . MET A 1 644 ? -9.197 -5.161 5.057 1.00 98.31 644 MET A N 1
ATOM 5182 C CA . MET A 1 644 ? -10.386 -5.105 5.909 1.00 98.31 644 MET A CA 1
ATOM 5183 C C . MET A 1 644 ? -10.846 -6.508 6.307 1.00 98.31 644 MET A C 1
ATOM 5185 O O . MET A 1 644 ? -10.889 -7.412 5.476 1.00 98.31 644 MET A O 1
ATOM 5189 N N . PHE A 1 645 ? -11.254 -6.686 7.564 1.00 98.50 645 PHE A N 1
ATOM 5190 C CA . PHE A 1 645 ? -11.781 -7.954 8.079 1.00 98.50 645 PHE A CA 1
ATOM 5191 C C . PHE A 1 645 ? -13.191 -7.734 8.619 1.00 98.50 645 PHE A C 1
ATOM 5193 O O . PHE A 1 645 ? -13.360 -7.077 9.646 1.00 98.50 645 PHE A O 1
ATOM 5200 N N . ARG A 1 646 ? -14.204 -8.283 7.949 1.00 98.31 646 ARG A N 1
ATOM 5201 C CA . ARG A 1 646 ? -15.612 -8.181 8.349 1.00 98.31 646 ARG A CA 1
ATOM 5202 C C . ARG A 1 646 ? -16.052 -9.461 9.043 1.00 98.31 646 ARG A C 1
ATOM 5204 O O . ARG A 1 646 ? -15.917 -10.543 8.475 1.00 98.31 646 ARG A O 1
ATOM 5211 N N . ASN A 1 647 ? -16.615 -9.335 10.236 1.00 98.38 647 ASN A N 1
ATOM 5212 C CA . ASN A 1 647 ? -17.200 -10.450 10.970 1.00 98.38 647 ASN A CA 1
ATOM 5213 C C . ASN A 1 647 ? -18.684 -10.566 10.603 1.00 98.38 647 ASN A C 1
ATOM 5215 O O . ASN A 1 647 ? -19.530 -9.858 11.151 1.00 98.38 647 ASN A O 1
ATOM 5219 N N . LEU A 1 648 ? -18.991 -11.433 9.640 1.00 98.00 648 LEU A N 1
ATOM 5220 C CA . LEU A 1 648 ? -20.346 -11.649 9.129 1.00 98.00 648 LEU A CA 1
ATOM 5221 C C . LEU A 1 648 ? -21.259 -12.287 10.186 1.00 98.00 648 LEU A C 1
ATOM 5223 O O . LEU A 1 648 ? -22.453 -11.990 10.225 1.00 98.00 648 LEU A O 1
ATOM 5227 N N . ALA A 1 649 ? -20.684 -13.081 11.093 1.00 97.12 649 ALA A N 1
ATOM 5228 C CA . ALA A 1 649 ? -21.395 -13.705 12.207 1.00 97.12 649 ALA A CA 1
ATOM 5229 C C . ALA A 1 649 ? -21.666 -12.749 13.389 1.00 97.12 649 ALA A C 1
ATOM 5231 O O . ALA A 1 649 ? -22.372 -13.111 14.332 1.00 97.12 649 ALA A O 1
ATOM 5232 N N . HIS A 1 650 ? -21.107 -11.535 13.383 1.00 97.94 650 HIS A N 1
ATOM 5233 C CA . HIS A 1 650 ? -21.298 -10.586 14.478 1.00 97.94 650 HIS A CA 1
ATOM 5234 C C . HIS A 1 650 ? -22.715 -9.975 14.460 1.00 97.94 650 HIS A C 1
ATOM 5236 O O . HIS A 1 650 ? -23.193 -9.604 13.390 1.00 97.94 650 HIS A O 1
ATOM 5242 N N . PRO A 1 651 ? -23.365 -9.715 15.615 1.00 98.06 651 PRO A N 1
ATOM 5243 C CA . PRO A 1 651 ? -24.703 -9.100 15.660 1.00 98.06 651 PRO A CA 1
ATOM 5244 C C . PRO A 1 651 ? -24.822 -7.732 14.962 1.00 98.06 651 PRO A C 1
ATOM 5246 O O . PRO A 1 651 ? -25.900 -7.334 14.534 1.00 98.06 651 PRO A O 1
ATOM 5249 N N . LYS A 1 652 ? -23.705 -7.002 14.845 1.00 98.31 652 LYS A N 1
ATOM 5250 C CA . LYS A 1 652 ? -23.609 -5.706 14.141 1.00 98.31 652 LYS A CA 1
ATOM 5251 C C . LYS A 1 652 ? -23.222 -5.824 12.656 1.00 98.31 652 LYS A C 1
ATOM 5253 O O . LYS A 1 652 ? -23.002 -4.793 12.026 1.00 98.31 652 LYS A O 1
ATOM 5258 N N . SER A 1 653 ? -23.128 -7.026 12.078 1.00 97.69 653 SER A N 1
ATOM 5259 C CA . SER A 1 653 ? -22.688 -7.220 10.683 1.00 97.69 653 SER A CA 1
ATOM 5260 C C . SER A 1 653 ? -23.553 -6.452 9.678 1.00 97.69 653 SER A C 1
ATOM 5262 O O . SER A 1 653 ? -23.022 -5.794 8.786 1.00 97.69 653 SER A O 1
ATOM 5264 N N . LYS A 1 654 ? -24.875 -6.422 9.887 1.00 97.56 654 LYS A N 1
ATOM 5265 C CA . LYS A 1 654 ? -25.805 -5.628 9.068 1.00 97.56 654 LYS A CA 1
ATOM 5266 C C . LYS A 1 654 ? -25.530 -4.120 9.143 1.00 97.56 654 LYS A C 1
ATOM 5268 O O . LYS A 1 654 ? -25.551 -3.451 8.119 1.00 97.56 654 LYS A O 1
ATOM 5273 N N . VAL A 1 655 ? -25.215 -3.594 10.331 1.00 98.38 655 VAL A N 1
ATOM 5274 C CA . VAL A 1 655 ? -24.875 -2.169 10.512 1.00 98.38 655 VAL A CA 1
ATOM 5275 C C . VAL A 1 655 ? -23.569 -1.834 9.789 1.00 98.38 655 VAL A C 1
ATOM 5277 O O . VAL A 1 655 ? -23.470 -0.780 9.164 1.00 98.38 655 VAL A O 1
ATOM 5280 N N . VAL A 1 656 ? -22.580 -2.736 9.824 1.00 98.31 656 VAL A N 1
ATOM 5281 C CA . VAL A 1 656 ? -21.335 -2.592 9.049 1.00 98.31 656 VAL A CA 1
ATOM 5282 C C . VAL A 1 656 ? -21.633 -2.555 7.550 1.00 98.31 656 VAL A C 1
ATOM 5284 O O . VAL A 1 656 ? -21.136 -1.667 6.862 1.00 98.31 656 VAL A O 1
ATOM 5287 N N . ASP A 1 657 ? -22.467 -3.465 7.044 1.00 97.94 657 ASP A N 1
ATOM 5288 C CA . ASP A 1 657 ? -22.832 -3.511 5.624 1.00 97.94 657 ASP A CA 1
ATOM 5289 C C . ASP A 1 657 ? -23.576 -2.241 5.170 1.00 97.94 657 ASP A C 1
ATOM 5291 O O . ASP A 1 657 ? -23.200 -1.610 4.181 1.00 97.94 657 ASP A O 1
ATOM 5295 N N . ASP A 1 658 ? -24.555 -1.778 5.949 1.00 98.25 658 ASP A N 1
ATOM 5296 C CA . ASP A 1 658 ? -25.270 -0.524 5.680 1.00 98.25 658 ASP A CA 1
ATOM 5297 C C . ASP A 1 658 ? -24.337 0.699 5.733 1.00 98.25 658 ASP A C 1
ATOM 5299 O O . ASP A 1 658 ? -24.480 1.633 4.939 1.00 98.25 658 ASP A O 1
ATOM 5303 N N . THR A 1 659 ? -23.341 0.689 6.622 1.00 98.38 659 THR A N 1
ATOM 5304 C CA . THR A 1 659 ? -22.299 1.729 6.691 1.00 98.38 659 THR A CA 1
ATOM 5305 C C . THR A 1 659 ? -21.431 1.717 5.432 1.00 98.38 659 THR A C 1
ATOM 5307 O O . THR A 1 659 ? -21.140 2.765 4.857 1.00 98.38 659 THR A O 1
ATOM 5310 N N . PHE A 1 660 ? -21.048 0.536 4.949 1.00 98.25 660 PHE A N 1
ATOM 5311 C CA . PHE A 1 660 ? -20.218 0.383 3.754 1.00 98.25 660 PHE A CA 1
ATOM 5312 C C . PHE A 1 660 ? -20.965 0.802 2.482 1.00 98.25 660 PHE A C 1
ATOM 5314 O O . PHE A 1 660 ? -20.375 1.440 1.608 1.00 98.25 660 PHE A O 1
ATOM 5321 N N . ARG A 1 661 ? -22.275 0.536 2.395 1.00 97.88 661 ARG A N 1
ATOM 5322 C CA . ARG A 1 661 ? -23.133 1.054 1.315 1.00 97.88 661 ARG A CA 1
ATOM 5323 C C . ARG A 1 661 ? -23.171 2.580 1.292 1.00 97.88 661 ARG A C 1
ATOM 5325 O O . ARG A 1 661 ? -23.073 3.164 0.217 1.00 97.88 661 ARG A O 1
ATOM 5332 N N . GLN A 1 662 ? -23.254 3.228 2.455 1.00 98.19 662 GLN A N 1
ATOM 5333 C CA . GLN A 1 662 ? -23.202 4.693 2.548 1.00 98.19 662 GLN A CA 1
ATOM 5334 C C . GLN A 1 662 ? -21.834 5.250 2.119 1.00 98.19 662 GLN A C 1
ATOM 5336 O O . GLN A 1 662 ? -21.770 6.238 1.385 1.00 98.19 662 GLN A O 1
ATOM 5341 N N . VAL A 1 663 ? -20.734 4.589 2.504 1.00 98.00 663 VAL A N 1
ATOM 5342 C CA . VAL A 1 663 ? -19.385 4.945 2.028 1.00 98.00 663 VAL A CA 1
ATOM 5343 C C . VAL A 1 663 ? -19.300 4.836 0.504 1.00 98.00 663 VAL A C 1
ATOM 5345 O O . VAL A 1 663 ? -18.805 5.761 -0.143 1.00 98.00 663 VAL A O 1
ATOM 5348 N N . LEU A 1 664 ? -19.799 3.743 -0.085 1.00 97.38 664 LEU A N 1
ATOM 5349 C CA . LEU A 1 664 ? -19.820 3.558 -1.537 1.00 97.38 664 LEU A CA 1
ATOM 5350 C C . LEU A 1 664 ? -20.664 4.622 -2.242 1.00 97.38 664 LEU A C 1
ATOM 5352 O O . LEU A 1 664 ? -20.240 5.152 -3.268 1.00 97.38 664 LEU A O 1
ATOM 5356 N N . ASP A 1 665 ? -21.836 4.952 -1.702 1.00 97.69 665 ASP A N 1
ATOM 5357 C CA . ASP A 1 665 ? -22.683 5.994 -2.275 1.00 97.69 665 ASP A CA 1
ATOM 5358 C C . ASP A 1 665 ? -21.949 7.339 -2.311 1.00 97.69 665 ASP A C 1
ATOM 5360 O O . ASP A 1 665 ? -21.912 8.009 -3.344 1.00 97.69 665 ASP A O 1
ATOM 5364 N N . ARG A 1 666 ? -21.217 7.675 -1.243 1.00 97.69 666 ARG A N 1
ATOM 5365 C CA . ARG A 1 666 ? -20.376 8.877 -1.217 1.00 97.69 666 ARG A CA 1
ATOM 5366 C C . ARG A 1 666 ? -19.155 8.786 -2.139 1.00 97.69 666 ARG A C 1
ATOM 5368 O O . ARG A 1 666 ? -18.734 9.806 -2.686 1.00 97.69 666 ARG A O 1
ATOM 5375 N N . CYS A 1 667 ? -18.629 7.589 -2.397 1.00 97.19 667 CYS A N 1
ATOM 5376 C CA . CYS A 1 667 ? -17.580 7.379 -3.401 1.00 97.19 667 CYS A CA 1
ATOM 5377 C C . CYS A 1 667 ? -18.041 7.699 -4.833 1.00 97.19 667 CYS A C 1
ATOM 5379 O O . CYS A 1 667 ? -17.196 7.807 -5.715 1.00 97.19 667 CYS A O 1
ATOM 5381 N N . LYS A 1 668 ? -19.341 7.892 -5.100 1.00 97.12 668 LYS A N 1
ATOM 5382 C CA . LYS A 1 668 ? -19.820 8.375 -6.408 1.00 97.12 668 LYS A CA 1
ATOM 5383 C C . LYS A 1 668 ? -19.433 9.830 -6.679 1.00 97.12 668 LYS A C 1
ATOM 5385 O O . LYS A 1 668 ? -19.328 10.218 -7.841 1.00 97.12 668 LYS A O 1
ATOM 5390 N N . SER A 1 669 ? -19.220 10.633 -5.634 1.00 97.50 669 SER A N 1
ATOM 5391 C CA . SER A 1 669 ? -18.864 12.055 -5.747 1.00 97.50 669 SER A CA 1
ATOM 5392 C C . SER A 1 669 ? -17.437 12.373 -5.296 1.00 97.50 669 SER A C 1
ATOM 5394 O O . SER A 1 669 ? -16.914 13.427 -5.664 1.00 97.50 669 SER A O 1
ATOM 5396 N N . ILE A 1 670 ? -16.794 11.481 -4.534 1.00 96.25 670 ILE A N 1
ATOM 5397 C CA . ILE A 1 670 ? -15.432 11.643 -4.012 1.00 96.25 670 ILE A CA 1
ATOM 5398 C C . ILE A 1 670 ? -14.559 10.455 -4.435 1.00 96.25 670 ILE A C 1
ATOM 5400 O O . ILE A 1 670 ? -14.855 9.308 -4.120 1.00 96.25 670 ILE A O 1
ATOM 5404 N N . GLN A 1 671 ? -13.438 10.727 -5.111 1.00 93.50 671 GLN A N 1
ATOM 5405 C CA . GLN A 1 671 ? -12.564 9.685 -5.671 1.00 93.50 671 GLN A CA 1
ATOM 5406 C C . GLN A 1 671 ? -11.830 8.826 -4.624 1.00 93.50 671 GLN A C 1
ATOM 5408 O O . GLN A 1 671 ? -11.393 7.713 -4.932 1.00 93.50 671 GLN A O 1
ATOM 5413 N N . ARG A 1 672 ? -11.627 9.356 -3.415 1.00 92.75 672 ARG A N 1
ATOM 5414 C CA . ARG A 1 672 ? -10.842 8.733 -2.342 1.00 92.75 672 ARG A CA 1
ATOM 5415 C C . ARG A 1 672 ? -11.733 8.403 -1.151 1.00 92.75 672 ARG A C 1
ATOM 5417 O O . ARG A 1 672 ? -12.426 9.258 -0.617 1.00 92.75 672 ARG A O 1
ATOM 5424 N N . ASP A 1 673 ? -11.676 7.155 -0.731 1.00 94.12 673 ASP A N 1
ATOM 5425 C CA . ASP A 1 673 ? -12.517 6.559 0.303 1.00 94.12 673 ASP A CA 1
ATOM 5426 C C . ASP A 1 673 ? -11.966 6.731 1.718 1.00 94.12 673 ASP A C 1
ATOM 5428 O O . ASP A 1 673 ? -12.741 6.722 2.676 1.00 94.12 673 ASP A O 1
ATOM 5432 N N . GLN A 1 674 ? -10.653 6.928 1.874 1.00 90.19 674 GLN A N 1
ATOM 5433 C CA . GLN A 1 674 ? -10.054 7.020 3.207 1.00 90.19 674 GLN A CA 1
ATOM 5434 C C . GLN A 1 674 ? -10.584 8.210 4.032 1.00 90.19 674 GLN A C 1
ATOM 5436 O O . GLN A 1 674 ? -10.683 8.125 5.254 1.00 90.19 674 GLN A O 1
ATOM 5441 N N . PHE A 1 675 ? -11.021 9.284 3.367 1.00 89.00 675 PHE A N 1
ATOM 5442 C CA . PHE A 1 675 ? -11.658 10.450 3.995 1.00 89.00 675 PHE A CA 1
ATOM 5443 C C . PHE A 1 675 ? -13.072 10.192 4.520 1.00 89.00 675 PHE A C 1
ATOM 5445 O O . PHE A 1 675 ? -13.620 11.011 5.257 1.00 89.00 675 PHE A O 1
ATOM 5452 N N . LEU A 1 676 ? -13.706 9.116 4.055 1.00 96.31 676 LEU A N 1
ATOM 5453 C CA . LEU A 1 676 ? -15.134 8.877 4.239 1.00 96.31 676 LEU A CA 1
ATOM 5454 C C . LEU A 1 676 ? -15.371 7.936 5.414 1.00 96.31 676 LEU A C 1
ATOM 5456 O O . LEU A 1 676 ? -16.236 8.191 6.250 1.00 96.31 676 LEU A O 1
ATOM 5460 N N . MET A 1 677 ? -14.577 6.865 5.496 1.00 97.00 677 MET A N 1
ATOM 5461 C CA . MET A 1 677 ? -14.785 5.786 6.462 1.00 97.00 677 MET A CA 1
ATOM 5462 C C . MET A 1 677 ? -14.881 6.263 7.925 1.00 97.00 677 MET A C 1
ATOM 5464 O O . MET A 1 677 ? -15.830 5.859 8.598 1.00 97.00 677 MET A O 1
ATOM 5468 N N . PRO A 1 678 ? -13.998 7.147 8.440 1.00 96.38 678 PRO A N 1
ATOM 5469 C CA . PRO A 1 678 ? -14.081 7.582 9.836 1.00 96.38 678 PRO A CA 1
ATOM 5470 C C . PRO A 1 678 ? -15.415 8.254 10.187 1.00 96.38 678 PRO A C 1
ATOM 5472 O O . PRO A 1 678 ? -15.964 8.001 11.259 1.00 96.38 678 PRO A O 1
ATOM 5475 N N . PHE A 1 679 ? -15.962 9.069 9.277 1.00 97.75 679 PHE A N 1
ATOM 5476 C CA . PHE A 1 679 ? -17.250 9.734 9.478 1.00 97.75 679 PHE A CA 1
ATOM 5477 C C . PHE A 1 679 ? -18.403 8.736 9.532 1.00 97.75 679 PHE A C 1
ATOM 5479 O O . PHE A 1 679 ? -19.208 8.782 10.459 1.00 97.75 679 PHE A O 1
ATOM 5486 N N . TYR A 1 680 ? -18.477 7.811 8.573 1.00 98.25 680 TYR A N 1
ATOM 5487 C CA . TYR A 1 680 ? -19.588 6.860 8.515 1.00 98.25 680 TYR A CA 1
ATOM 5488 C C . TYR A 1 680 ? -19.568 5.868 9.684 1.00 98.25 680 TYR A C 1
ATOM 5490 O O . TYR A 1 680 ? -20.627 5.547 10.219 1.00 98.25 680 TYR A O 1
ATOM 5498 N N . LEU A 1 681 ? -18.384 5.464 10.157 1.00 97.94 681 LEU A N 1
ATOM 5499 C CA . LEU A 1 681 ? -18.256 4.659 11.376 1.00 97.94 681 LEU A CA 1
ATOM 5500 C C . LEU A 1 681 ? -18.723 5.421 12.622 1.00 97.94 681 LEU A C 1
ATOM 5502 O O . LEU A 1 681 ? -19.479 4.872 13.420 1.00 97.94 681 LEU A O 1
ATOM 5506 N N . TRP A 1 682 ? -18.315 6.682 12.780 1.00 97.69 682 TRP A N 1
ATOM 5507 C CA . TRP A 1 682 ? -18.768 7.535 13.884 1.00 97.69 682 TRP A CA 1
ATOM 5508 C C . TRP A 1 682 ? -20.282 7.777 13.834 1.00 97.69 682 TRP A C 1
ATOM 5510 O O . TRP A 1 682 ? -20.973 7.667 14.848 1.00 97.69 682 TRP A O 1
ATOM 5520 N N . ASN A 1 683 ? -20.829 8.045 12.646 1.00 97.69 683 ASN A N 1
ATOM 5521 C CA . ASN A 1 683 ? -22.255 8.302 12.477 1.00 97.69 683 ASN A CA 1
ATOM 5522 C C . ASN A 1 683 ? -23.099 7.066 12.829 1.00 97.69 683 ASN A C 1
ATOM 5524 O O . ASN A 1 683 ? -24.134 7.198 13.481 1.00 97.69 683 ASN A O 1
ATOM 5528 N N . ALA A 1 684 ? -22.615 5.873 12.469 1.00 97.94 684 ALA A N 1
ATOM 5529 C CA . ALA A 1 684 ? -23.228 4.587 12.796 1.00 97.94 684 ALA A CA 1
ATOM 5530 C C . ALA A 1 684 ? -22.928 4.089 14.225 1.00 97.94 684 ALA A C 1
ATOM 5532 O O . ALA A 1 684 ? -23.364 2.998 14.590 1.00 97.94 684 ALA A O 1
ATOM 5533 N N . SER A 1 685 ? -22.199 4.862 15.042 1.00 97.50 685 SER A N 1
ATOM 5534 C CA . SER A 1 685 ? -21.747 4.460 16.387 1.00 97.50 685 SER A CA 1
ATOM 5535 C C . SER A 1 685 ? -20.935 3.153 16.402 1.00 97.50 685 SER A C 1
ATOM 5537 O O . SER A 1 685 ? -21.016 2.380 17.355 1.00 97.50 685 SER A O 1
ATOM 5539 N N . LEU A 1 686 ? -20.178 2.896 15.330 1.00 97.94 686 LEU A N 1
ATOM 5540 C CA . LEU A 1 686 ? -19.289 1.739 15.171 1.00 97.94 686 LEU A CA 1
ATOM 5541 C C . LEU A 1 686 ? -17.828 2.058 15.504 1.00 97.94 686 LEU A C 1
ATOM 5543 O O . LEU A 1 686 ? -17.034 1.143 15.687 1.00 97.94 686 LEU A O 1
ATOM 5547 N N . ASP A 1 687 ? -17.447 3.330 15.579 1.00 95.00 687 ASP A N 1
ATOM 5548 C CA . ASP A 1 687 ? -16.068 3.792 15.781 1.00 95.00 687 ASP A CA 1
ATOM 5549 C C . ASP A 1 687 ? -15.367 3.172 17.004 1.00 95.00 687 ASP A C 1
ATOM 5551 O O . ASP A 1 687 ? -14.160 2.940 16.956 1.00 95.00 687 ASP A O 1
ATOM 5555 N N . LYS A 1 688 ? -16.122 2.852 18.062 1.00 95.62 688 LYS A N 1
ATOM 5556 C CA . LYS A 1 688 ? -15.626 2.160 19.267 1.00 95.62 688 LYS A CA 1
ATOM 5557 C C . LYS A 1 688 ? -15.616 0.632 19.158 1.00 95.62 688 LYS A C 1
ATOM 5559 O O . LYS A 1 688 ? -14.923 -0.027 19.931 1.00 95.62 688 LYS A O 1
ATOM 5564 N N . ASP A 1 689 ? -16.396 0.065 18.241 1.00 97.62 689 ASP A N 1
ATOM 5565 C CA . ASP A 1 689 ? -16.448 -1.380 18.006 1.00 97.62 689 ASP A CA 1
ATOM 5566 C C . ASP A 1 689 ? -15.386 -1.843 17.000 1.00 97.62 689 ASP A C 1
ATOM 5568 O O . ASP A 1 689 ? -15.042 -3.024 16.973 1.00 97.62 689 ASP A O 1
ATOM 5572 N N . VAL A 1 690 ? -14.875 -0.934 16.165 1.00 97.94 690 VAL A N 1
ATOM 5573 C CA . VAL A 1 690 ? -13.826 -1.238 15.189 1.00 97.94 690 VAL A CA 1
ATOM 5574 C C . VAL A 1 690 ? -12.483 -1.421 15.885 1.00 97.94 690 VAL A C 1
ATOM 5576 O O . VAL A 1 690 ? -12.007 -0.542 16.603 1.00 97.94 690 VAL A O 1
ATOM 5579 N N . GLU A 1 691 ? -11.823 -2.541 15.604 1.00 98.00 691 GLU A N 1
ATOM 5580 C CA . GLU A 1 691 ? -10.430 -2.733 15.999 1.00 98.00 691 GLU A CA 1
ATOM 5581 C C . GLU A 1 691 ? -9.493 -2.087 14.970 1.00 98.00 691 GLU A C 1
ATOM 5583 O O . GLU A 1 691 ? -9.501 -2.438 13.787 1.00 98.00 691 GLU A O 1
ATOM 5588 N N . ALA A 1 692 ? -8.649 -1.166 15.435 1.00 96.25 692 ALA A N 1
ATOM 5589 C CA . ALA A 1 692 ? -7.636 -0.500 14.622 1.00 96.25 692 ALA A CA 1
ATOM 5590 C C . ALA A 1 692 ? -6.307 -1.279 14.673 1.00 96.25 692 ALA A C 1
ATOM 5592 O O . ALA A 1 692 ? -5.478 -1.090 15.566 1.00 96.25 692 ALA A O 1
ATOM 5593 N N . LEU A 1 693 ? -6.081 -2.155 13.695 1.00 96.00 693 LEU A N 1
ATOM 5594 C CA . LEU A 1 693 ? -4.866 -2.961 13.597 1.00 96.00 693 LEU A CA 1
ATOM 5595 C C . LEU A 1 693 ? -3.687 -2.106 13.128 1.00 96.00 693 LEU A C 1
ATOM 5597 O O . LEU A 1 693 ? -3.761 -1.440 12.102 1.00 96.00 693 LEU A O 1
ATOM 5601 N N . THR A 1 694 ? -2.561 -2.145 13.838 1.00 93.62 694 THR A N 1
ATOM 5602 C CA . THR A 1 694 ? -1.341 -1.456 13.389 1.00 93.62 694 THR A CA 1
ATOM 5603 C C . THR A 1 694 ? -0.615 -2.254 12.304 1.00 93.62 694 THR A C 1
ATOM 5605 O O . THR A 1 694 ? -0.709 -3.484 12.257 1.00 93.62 694 THR A O 1
ATOM 5608 N N . VAL A 1 695 ? 0.202 -1.584 11.480 1.00 91.31 695 VAL A N 1
ATOM 5609 C CA . VAL A 1 695 ? 1.086 -2.264 10.510 1.00 91.31 695 VAL A CA 1
ATOM 5610 C C . VAL A 1 695 ? 1.991 -3.285 11.210 1.00 91.31 695 VAL A C 1
ATOM 5612 O O . VAL A 1 695 ? 2.178 -4.382 10.697 1.00 91.31 695 VAL A O 1
ATOM 5615 N N . ALA A 1 696 ? 2.503 -2.975 12.407 1.00 90.81 696 ALA A N 1
ATOM 5616 C CA . ALA A 1 696 ? 3.309 -3.904 13.204 1.00 90.81 696 ALA A CA 1
ATOM 5617 C C . ALA A 1 696 ? 2.522 -5.157 13.630 1.00 90.81 696 ALA A C 1
ATOM 5619 O O . ALA A 1 696 ? 3.056 -6.267 13.602 1.00 90.81 696 ALA A O 1
ATOM 5620 N N . THR A 1 697 ? 1.240 -5.001 13.971 1.00 94.50 697 THR A N 1
ATOM 5621 C CA . THR A 1 697 ? 0.349 -6.122 14.307 1.00 94.50 697 THR A CA 1
ATOM 5622 C C . THR A 1 697 ? 0.122 -7.010 13.088 1.00 94.50 697 THR A C 1
ATOM 5624 O O . THR A 1 697 ? 0.298 -8.223 13.174 1.00 94.50 697 THR A O 1
ATOM 5627 N N . LEU A 1 698 ? -0.199 -6.417 11.934 1.00 94.69 698 LEU A N 1
ATOM 5628 C CA . LEU A 1 698 ? -0.395 -7.169 10.694 1.00 94.69 698 LEU A CA 1
ATOM 5629 C C . LEU A 1 698 ? 0.903 -7.818 10.194 1.00 94.69 698 LEU A C 1
ATOM 5631 O O . LEU A 1 698 ? 0.876 -8.932 9.681 1.00 94.69 698 LEU A O 1
ATOM 5635 N N . TYR A 1 699 ? 2.048 -7.156 10.350 1.00 92.69 699 TYR A N 1
ATOM 5636 C CA . TYR A 1 699 ? 3.345 -7.712 9.969 1.00 92.69 699 TYR A CA 1
ATOM 5637 C C . TYR A 1 699 ? 3.736 -8.892 10.863 1.00 92.69 699 TYR A C 1
ATOM 5639 O O . TYR A 1 699 ? 4.103 -9.946 10.356 1.00 92.69 699 TYR A O 1
ATOM 5647 N N . SER A 1 700 ? 3.630 -8.743 12.185 1.00 92.81 700 SER A N 1
ATOM 5648 C CA . SER A 1 700 ? 3.994 -9.812 13.126 1.00 92.81 700 SER A CA 1
ATOM 5649 C C . SER A 1 700 ? 3.072 -11.025 13.022 1.00 92.81 700 SER A C 1
ATOM 5651 O O . SER A 1 700 ? 3.552 -12.151 13.110 1.00 92.81 700 SER A O 1
ATOM 5653 N N . GLN A 1 701 ? 1.769 -10.811 12.813 1.00 95.75 701 GLN A N 1
ATOM 5654 C CA . GLN A 1 701 ? 0.794 -11.904 12.799 1.00 95.75 701 GLN A CA 1
ATOM 5655 C C . GLN A 1 701 ? 0.540 -12.479 11.409 1.00 95.75 701 GLN A C 1
ATOM 5657 O O . GLN A 1 701 ? 0.358 -13.682 11.298 1.00 95.75 701 GLN A O 1
ATOM 5662 N N . LEU A 1 702 ? 0.532 -11.658 10.356 1.00 95.44 702 LEU A N 1
ATOM 5663 C CA . LEU A 1 702 ? 0.197 -12.090 8.995 1.00 95.44 702 LEU A CA 1
ATOM 5664 C C . LEU A 1 702 ? 1.327 -11.861 7.990 1.00 95.44 702 LEU A C 1
ATOM 5666 O O . LEU A 1 702 ? 1.087 -11.949 6.792 1.00 95.44 702 LEU A O 1
ATOM 5670 N N . GLN A 1 703 ? 2.537 -11.488 8.413 1.00 94.00 703 GLN A N 1
ATOM 5671 C CA . GLN A 1 703 ? 3.623 -11.125 7.487 1.00 94.00 703 GLN A CA 1
ATOM 5672 C C . GLN A 1 703 ? 3.192 -10.094 6.422 1.00 94.00 703 GLN A C 1
ATOM 5674 O O . GLN A 1 703 ? 3.652 -10.133 5.278 1.00 94.00 703 GLN A O 1
ATOM 5679 N N . TYR A 1 704 ? 2.276 -9.190 6.790 1.00 92.56 704 TYR A N 1
ATOM 5680 C CA . TYR A 1 704 ? 1.688 -8.198 5.891 1.00 92.56 704 TYR A CA 1
ATOM 5681 C C . TYR A 1 704 ? 2.755 -7.388 5.149 1.00 92.56 704 TYR A C 1
ATOM 5683 O O . TYR A 1 704 ? 3.659 -6.809 5.754 1.00 92.56 704 TYR A O 1
ATOM 5691 N N . CYS A 1 705 ? 2.635 -7.309 3.827 1.00 88.75 705 CYS A N 1
ATOM 5692 C CA . CYS A 1 705 ? 3.585 -6.600 2.986 1.00 88.75 705 CYS A CA 1
ATOM 5693 C C . CYS A 1 705 ? 2.920 -6.055 1.720 1.00 88.75 705 CYS A C 1
ATOM 5695 O O . CYS A 1 705 ? 2.265 -6.791 0.991 1.00 88.75 705 CYS A O 1
ATOM 5697 N N . LYS A 1 706 ? 3.168 -4.782 1.402 1.00 87.44 706 LYS A N 1
ATOM 5698 C CA . LYS A 1 706 ? 2.790 -4.184 0.117 1.00 87.44 706 LYS A CA 1
ATOM 5699 C C . LYS A 1 706 ? 3.826 -4.568 -0.947 1.00 87.44 706 LYS A C 1
ATOM 5701 O O . LYS A 1 706 ? 4.997 -4.219 -0.825 1.00 87.44 706 LYS A O 1
ATOM 5706 N N . VAL A 1 707 ? 3.447 -5.316 -1.973 1.00 73.44 707 VAL A N 1
ATOM 5707 C CA . VAL A 1 707 ? 4.322 -6.050 -2.902 1.00 73.44 707 VAL A CA 1
ATOM 5708 C C . VAL A 1 707 ? 5.206 -5.147 -3.777 1.00 73.44 707 VAL A C 1
ATOM 5710 O O . VAL A 1 707 ? 6.323 -5.551 -4.096 1.00 73.44 707 VAL A O 1
ATOM 5713 N N . GLY A 1 708 ? 4.853 -3.878 -3.997 1.00 63.00 708 GLY A N 1
ATOM 5714 C CA . GLY A 1 708 ? 5.781 -2.883 -4.569 1.00 63.00 708 GLY A CA 1
ATOM 5715 C C . GLY A 1 708 ? 6.966 -2.518 -3.653 1.00 63.00 708 GLY A C 1
ATOM 5716 O O . GLY A 1 708 ? 8.035 -2.125 -4.116 1.00 63.00 708 GLY A O 1
ATOM 5717 N N . THR A 1 709 ? 6.832 -2.714 -2.338 1.00 43.62 709 THR A N 1
ATOM 5718 C CA . THR A 1 709 ? 7.927 -2.511 -1.371 1.00 43.62 709 THR A CA 1
ATOM 5719 C C . THR A 1 709 ? 8.837 -3.732 -1.261 1.00 43.62 709 THR A C 1
ATOM 5721 O O . THR A 1 709 ? 9.994 -3.597 -0.865 1.00 43.62 709 THR A O 1
ATOM 5724 N N . ARG A 1 710 ? 8.355 -4.925 -1.650 1.00 40.62 710 ARG A N 1
ATOM 5725 C CA . ARG A 1 710 ? 9.090 -6.191 -1.517 1.00 40.62 710 ARG A CA 1
ATOM 5726 C C . ARG A 1 710 ? 10.029 -6.488 -2.679 1.00 40.62 710 ARG A C 1
ATOM 5728 O O . ARG A 1 710 ? 11.005 -7.173 -2.440 1.00 40.62 710 ARG A O 1
ATOM 5735 N N . GLN A 1 711 ? 9.854 -5.940 -3.881 1.00 40.62 711 GLN A N 1
ATOM 5736 C CA . GLN A 1 711 ? 10.963 -5.947 -4.855 1.00 40.62 711 GLN A CA 1
ATOM 5737 C C . GLN A 1 711 ? 12.152 -5.129 -4.326 1.00 40.62 711 GLN A C 1
ATOM 5739 O O . GLN A 1 711 ? 13.290 -5.579 -4.411 1.00 40.62 711 GLN A O 1
ATOM 5744 N N . LYS A 1 712 ? 11.883 -4.014 -3.628 1.00 37.91 712 LYS A N 1
ATOM 5745 C CA . LYS A 1 712 ? 12.898 -3.296 -2.841 1.00 37.91 712 LYS A CA 1
ATOM 5746 C C . LYS A 1 712 ? 13.432 -4.125 -1.665 1.00 37.91 712 LYS A C 1
ATOM 5748 O O . LYS A 1 712 ? 14.621 -4.050 -1.399 1.00 37.91 712 LYS A O 1
ATOM 5753 N N . ARG A 1 713 ? 12.591 -4.906 -0.967 1.00 37.03 713 ARG A N 1
ATOM 5754 C CA . ARG A 1 713 ? 12.947 -5.645 0.268 1.00 37.03 713 ARG A CA 1
ATOM 5755 C C . ARG A 1 713 ? 13.481 -7.073 0.092 1.00 37.03 713 ARG A C 1
ATOM 5757 O O . ARG A 1 713 ? 14.253 -7.495 0.928 1.00 37.03 713 ARG A O 1
ATOM 5764 N N . ASN A 1 714 ? 13.125 -7.818 -0.949 1.00 35.31 714 ASN A N 1
ATOM 5765 C CA . ASN A 1 714 ? 13.645 -9.165 -1.230 1.00 35.31 714 ASN A CA 1
ATOM 5766 C C . ASN A 1 714 ? 14.988 -9.102 -1.970 1.00 35.31 714 ASN A C 1
ATOM 5768 O O . ASN A 1 714 ? 15.791 -10.006 -1.796 1.00 35.31 714 ASN A O 1
ATOM 5772 N N . LEU A 1 715 ? 15.293 -7.990 -2.655 1.00 39.78 715 LEU A N 1
ATOM 5773 C CA . LEU A 1 715 ? 16.685 -7.604 -2.926 1.00 39.78 715 LEU A CA 1
ATOM 5774 C C . LEU A 1 715 ? 17.462 -7.256 -1.633 1.00 39.78 715 LEU A C 1
ATOM 5776 O O . LEU A 1 715 ? 18.683 -7.199 -1.661 1.00 39.78 715 LEU A O 1
ATOM 5780 N N . LEU A 1 716 ? 16.776 -7.020 -0.501 1.00 36.84 716 LEU A N 1
ATOM 5781 C CA . LEU A 1 716 ? 17.366 -6.691 0.811 1.00 36.84 716 LEU A CA 1
ATOM 5782 C C . LEU A 1 716 ? 17.274 -7.825 1.860 1.00 36.84 716 LEU A C 1
ATOM 5784 O O . LEU A 1 716 ? 17.804 -7.645 2.951 1.00 36.84 716 LEU A O 1
ATOM 5788 N N . ALA A 1 717 ? 16.601 -8.955 1.598 1.00 37.94 717 ALA A N 1
ATOM 5789 C CA . ALA A 1 717 ? 16.235 -9.934 2.638 1.00 37.94 717 ALA A CA 1
ATOM 5790 C C . ALA A 1 717 ? 16.756 -11.364 2.409 1.00 37.94 717 ALA A C 1
ATOM 5792 O O . ALA A 1 717 ? 16.490 -12.233 3.235 1.00 37.94 717 ALA A O 1
ATOM 5793 N N . GLU A 1 718 ? 17.548 -11.629 1.363 1.00 36.94 718 GLU A N 1
ATOM 5794 C CA . GLU A 1 718 ? 18.293 -12.900 1.246 1.00 36.94 718 GLU A CA 1
ATOM 5795 C C . GLU A 1 718 ? 19.629 -12.899 2.037 1.00 36.94 718 GLU A C 1
ATOM 5797 O O . GLU A 1 718 ? 20.506 -13.719 1.784 1.00 36.94 718 GLU A O 1
ATOM 5802 N N . GLY A 1 719 ? 19.773 -12.029 3.050 1.00 39.09 719 GLY A N 1
ATOM 5803 C CA . GLY A 1 719 ? 20.906 -11.988 3.983 1.00 39.09 719 GLY A CA 1
ATOM 5804 C C . GLY A 1 719 ? 20.478 -12.040 5.459 1.00 39.09 719 GLY A C 1
ATOM 5805 O O . GLY A 1 719 ? 20.275 -11.003 6.080 1.00 39.09 719 GLY A O 1
ATOM 5806 N N . HIS A 1 720 ? 20.433 -13.258 6.007 1.00 34.69 720 HIS A N 1
ATOM 5807 C CA . HIS A 1 720 ? 20.379 -13.655 7.428 1.00 34.69 720 HIS A CA 1
ATOM 5808 C C . HIS A 1 720 ? 19.073 -13.586 8.251 1.00 34.69 720 HIS A C 1
ATOM 5810 O O . HIS A 1 720 ? 18.276 -12.653 8.213 1.00 34.69 720 HIS A O 1
ATOM 5816 N N . ASN A 1 721 ? 18.940 -14.656 9.052 1.00 36.66 721 ASN A N 1
ATOM 5817 C CA . ASN A 1 721 ? 17.919 -14.948 10.055 1.00 36.66 721 ASN A CA 1
ATOM 5818 C C . ASN A 1 721 ? 17.922 -13.965 11.240 1.00 36.66 721 ASN A C 1
ATOM 5820 O O . ASN A 1 721 ? 18.933 -13.370 11.601 1.00 36.66 721 ASN A O 1
ATOM 5824 N N . LEU A 1 722 ? 16.734 -13.871 11.836 1.00 42.00 722 LEU A N 1
ATOM 5825 C CA . LEU A 1 722 ? 16.216 -12.872 12.770 1.00 42.00 722 LEU A CA 1
ATOM 5826 C C . LEU A 1 722 ? 17.078 -12.561 14.009 1.00 42.00 722 LEU A C 1
ATOM 5828 O O . LEU A 1 722 ? 17.417 -13.449 14.785 1.00 42.00 722 LEU A O 1
ATOM 5832 N N . SER A 1 723 ? 17.214 -11.264 14.308 1.00 28.69 723 SER A N 1
ATOM 5833 C CA . SER A 1 723 ? 16.785 -10.726 15.610 1.00 28.69 723 SER A CA 1
ATOM 5834 C C . SER A 1 723 ? 16.307 -9.272 15.476 1.00 28.69 723 SER A C 1
ATOM 5836 O O . SER A 1 723 ? 16.813 -8.497 14.665 1.00 28.69 723 SER A O 1
ATOM 5838 N N . GLU A 1 724 ? 15.253 -8.953 16.225 1.00 44.72 724 GLU A N 1
ATOM 5839 C CA . GLU A 1 724 ? 14.479 -7.709 16.217 1.00 44.72 724 GLU A CA 1
ATOM 5840 C C . GLU A 1 724 ? 15.317 -6.440 16.453 1.00 44.72 724 GLU A C 1
ATOM 5842 O O . GLU A 1 724 ? 16.085 -6.370 17.410 1.00 44.72 724 GLU A O 1
ATOM 5847 N N . THR A 1 725 ? 15.096 -5.382 15.656 1.00 30.92 725 THR A N 1
ATOM 5848 C CA . THR A 1 725 ? 14.699 -4.036 16.142 1.00 30.92 725 THR A CA 1
ATOM 5849 C C . THR A 1 725 ? 14.509 -3.018 15.000 1.00 30.92 725 THR A C 1
ATOM 5851 O O . THR A 1 725 ? 15.432 -2.740 14.246 1.00 30.92 725 THR A O 1
ATOM 5854 N N . GLN A 1 726 ? 13.296 -2.445 14.964 1.00 31.42 726 GLN A N 1
ATOM 5855 C CA . GLN A 1 726 ? 12.871 -1.091 14.548 1.00 31.42 726 GLN A CA 1
ATOM 5856 C C . GLN A 1 726 ? 13.259 -0.539 13.158 1.00 31.42 726 GLN A C 1
ATOM 5858 O O . GLN A 1 726 ? 14.408 -0.216 12.877 1.00 31.42 726 GLN A O 1
ATOM 5863 N N . SER A 1 727 ? 12.229 -0.295 12.334 1.00 27.89 727 SER A N 1
ATOM 5864 C CA . SER A 1 727 ? 12.298 0.449 11.071 1.00 27.89 727 SER A CA 1
ATOM 5865 C C . SER A 1 727 ? 11.426 1.710 11.129 1.00 27.89 727 SER A C 1
ATOM 5867 O O . SER A 1 727 ? 10.206 1.585 11.228 1.00 27.89 727 SER A O 1
ATOM 5869 N N . HIS A 1 728 ? 12.042 2.886 11.002 1.00 33.75 728 HIS A N 1
ATOM 5870 C CA . HIS A 1 728 ? 11.390 4.151 10.645 1.00 33.75 728 HIS A CA 1
ATOM 5871 C C . HIS A 1 728 ? 12.147 4.811 9.479 1.00 33.75 728 HIS A C 1
ATOM 5873 O O . HIS A 1 728 ? 13.359 4.640 9.350 1.00 33.75 728 HIS A O 1
ATOM 5879 N N . ASP A 1 729 ? 11.377 5.554 8.681 1.00 29.03 729 ASP A N 1
ATOM 5880 C CA . ASP A 1 729 ? 11.730 6.542 7.648 1.00 29.03 729 ASP A CA 1
ATOM 5881 C C . ASP A 1 729 ? 11.695 6.081 6.176 1.00 29.03 729 ASP A C 1
ATOM 5883 O O . ASP A 1 729 ? 12.581 5.395 5.663 1.00 29.03 729 ASP A O 1
ATOM 5887 N N . PHE A 1 730 ? 10.661 6.558 5.468 1.00 32.94 730 PHE A N 1
ATOM 5888 C CA . PHE A 1 730 ? 10.607 6.671 4.010 1.00 32.94 730 PHE A CA 1
ATOM 5889 C C . PHE A 1 730 ? 9.933 8.001 3.630 1.00 32.94 730 PHE A C 1
ATOM 5891 O O . PHE A 1 730 ? 8.726 8.160 3.787 1.00 32.94 730 PHE A O 1
ATOM 5898 N N . GLU A 1 731 ? 10.724 8.944 3.115 1.00 28.95 731 GLU A N 1
ATOM 5899 C CA . GLU A 1 731 ? 10.257 10.117 2.367 1.00 28.95 731 GLU A CA 1
ATOM 5900 C C . GLU A 1 731 ? 10.290 9.797 0.866 1.00 28.95 731 GLU A C 1
ATOM 5902 O O . GLU A 1 731 ? 11.249 9.202 0.364 1.00 28.95 731 GLU A O 1
ATOM 5907 N N . GLY A 1 732 ? 9.233 10.180 0.150 1.00 28.64 732 GLY A N 1
ATOM 5908 C CA . GLY A 1 732 ? 9.181 10.169 -1.308 1.00 28.64 732 GLY A CA 1
ATOM 5909 C C . GLY A 1 732 ? 9.488 11.558 -1.864 1.00 28.64 732 GLY A C 1
ATOM 5910 O O . GLY A 1 732 ? 8.912 12.540 -1.405 1.00 28.64 732 GLY A O 1
ATOM 5911 N N . HIS A 1 733 ? 10.349 11.633 -2.880 1.00 27.75 733 HIS A N 1
ATOM 5912 C CA . HIS A 1 733 ? 10.490 12.815 -3.727 1.00 27.75 733 HIS A CA 1
ATOM 5913 C C . HIS A 1 733 ? 10.322 12.442 -5.197 1.00 27.75 733 HIS A C 1
ATOM 5915 O O . HIS A 1 733 ? 10.925 11.486 -5.685 1.00 27.75 733 HIS A O 1
ATOM 5921 N N . THR A 1 734 ? 9.508 13.247 -5.876 1.00 27.31 734 THR A N 1
ATOM 5922 C CA . THR A 1 734 ? 9.374 13.322 -7.329 1.00 27.31 734 THR A CA 1
ATOM 5923 C C . THR A 1 734 ? 10.350 14.371 -7.875 1.00 27.31 734 THR A C 1
ATOM 5925 O O . THR A 1 734 ? 10.709 15.330 -7.193 1.00 27.31 734 THR A O 1
ATOM 5928 N N . LEU A 1 735 ? 10.780 14.126 -9.108 1.00 28.42 735 LEU A N 1
ATOM 5929 C CA . LEU A 1 735 ? 11.788 14.802 -9.922 1.00 28.42 735 LEU A CA 1
ATOM 5930 C C . LEU A 1 735 ? 11.548 16.315 -10.103 1.00 28.42 735 LEU A C 1
ATOM 5932 O O . LEU A 1 735 ? 10.419 16.744 -10.325 1.00 28.42 735 LEU A O 1
ATOM 5936 N N . ALA A 1 736 ? 12.631 17.100 -10.095 1.00 25.80 736 ALA A N 1
ATOM 5937 C CA . ALA A 1 736 ? 12.655 18.484 -10.577 1.00 25.80 736 ALA A CA 1
ATOM 5938 C C . ALA A 1 736 ? 13.256 18.548 -12.002 1.00 25.80 736 ALA A C 1
ATOM 5940 O O . ALA A 1 736 ? 14.147 17.750 -12.309 1.00 25.80 736 ALA A O 1
ATOM 5941 N N . PRO A 1 737 ? 12.794 19.474 -12.867 1.00 28.56 737 PRO A N 1
ATOM 5942 C CA . PRO A 1 737 ? 13.228 19.578 -14.256 1.00 28.56 737 PRO A CA 1
ATOM 5943 C C . PRO A 1 737 ? 14.590 20.274 -14.396 1.00 28.56 737 PRO A C 1
ATOM 5945 O O . PRO A 1 737 ? 14.972 21.136 -13.606 1.00 28.56 737 PRO A O 1
ATOM 5948 N N . THR A 1 738 ? 15.315 19.892 -15.443 1.00 29.77 738 THR A N 1
ATOM 5949 C CA . THR A 1 738 ? 16.604 20.444 -15.872 1.00 29.77 738 THR A CA 1
ATOM 5950 C C . THR A 1 738 ? 16.467 21.879 -16.386 1.00 29.77 738 THR A C 1
ATOM 5952 O O . THR A 1 738 ? 15.722 22.121 -17.331 1.00 29.77 738 THR A O 1
ATOM 5955 N N . PHE A 1 739 ? 17.231 22.810 -15.804 1.00 27.95 739 PHE A N 1
ATOM 5956 C CA . PHE A 1 739 ? 17.420 24.173 -16.310 1.00 27.95 739 PHE A CA 1
ATOM 5957 C C . PHE A 1 739 ? 18.762 24.284 -17.041 1.00 27.95 739 PHE A C 1
ATOM 5959 O O . PHE A 1 739 ? 19.818 24.000 -16.471 1.00 27.95 739 PHE A O 1
ATOM 59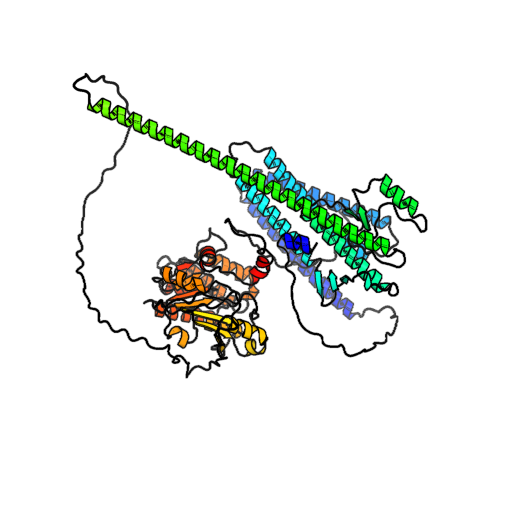66 N N . GLN A 1 740 ? 18.697 24.723 -18.295 1.00 30.81 740 GLN A N 1
ATOM 5967 C CA . GLN A 1 740 ? 19.819 25.147 -19.124 1.00 30.81 740 GLN A CA 1
ATOM 5968 C C . GLN A 1 740 ? 19.668 26.661 -19.357 1.00 30.81 740 GLN A C 1
ATOM 5970 O O . GLN A 1 740 ? 18.551 27.135 -19.533 1.00 30.81 740 GLN A O 1
ATOM 5975 N N . GLU A 1 741 ? 20.804 27.364 -19.364 1.00 29.47 741 GLU A N 1
ATOM 5976 C CA . GLU A 1 741 ? 21.019 28.752 -19.818 1.00 29.47 741 GLU A CA 1
ATOM 5977 C C . GLU A 1 741 ? 20.770 29.900 -18.818 1.00 29.47 741 GLU A C 1
ATOM 5979 O O . GLU A 1 741 ? 19.661 30.364 -18.579 1.00 29.47 741 GLU A O 1
ATOM 5984 N N . LEU A 1 742 ? 21.888 30.409 -18.285 1.00 28.59 742 LEU A N 1
ATOM 5985 C CA . LEU A 1 742 ? 22.045 31.770 -17.771 1.00 28.59 742 LEU A CA 1
ATOM 5986 C C . LEU A 1 742 ? 23.505 32.191 -18.019 1.00 28.59 742 LEU A C 1
ATOM 5988 O O . LEU A 1 742 ? 24.389 31.973 -17.192 1.00 28.59 742 LEU A O 1
ATOM 5992 N N . GLU A 1 743 ? 23.755 32.763 -19.194 1.00 30.28 743 GLU A N 1
ATOM 5993 C CA . GLU A 1 743 ? 24.839 33.719 -19.428 1.00 30.28 743 GLU A CA 1
ATOM 5994 C C . GLU A 1 743 ? 24.181 35.015 -19.897 1.00 30.28 743 GLU A C 1
ATOM 5996 O O . GLU A 1 743 ? 23.410 34.990 -20.849 1.00 30.28 743 GLU A O 1
ATOM 6001 N N . MET A 1 744 ? 24.457 36.100 -19.171 1.00 34.19 744 MET A N 1
ATOM 6002 C CA . MET A 1 744 ? 24.498 37.513 -19.573 1.00 34.19 744 MET A CA 1
ATOM 6003 C C . MET A 1 744 ? 24.111 38.356 -18.356 1.00 34.19 744 MET A C 1
ATOM 6005 O O . MET A 1 744 ? 22.936 38.454 -18.014 1.00 34.19 744 MET A O 1
ATOM 6009 N N . LEU A 1 745 ? 25.121 38.905 -17.676 1.00 29.61 745 LEU A N 1
ATOM 6010 C CA . LEU A 1 745 ? 25.244 40.326 -17.327 1.00 29.61 745 LEU A CA 1
ATOM 6011 C C . LEU A 1 745 ? 26.440 40.518 -16.379 1.00 29.61 745 LEU A C 1
ATOM 6013 O O . LEU A 1 745 ? 26.533 39.898 -15.319 1.00 29.61 745 LEU A O 1
ATOM 6017 N N . ASP A 1 746 ? 27.356 41.364 -16.840 1.00 29.53 746 ASP A N 1
ATOM 6018 C CA . ASP A 1 746 ? 28.493 41.950 -16.125 1.00 29.53 746 ASP A CA 1
ATOM 6019 C C . ASP A 1 746 ? 28.023 43.224 -15.364 1.00 29.53 746 ASP A C 1
ATOM 6021 O O . ASP A 1 746 ? 26.825 43.528 -15.397 1.00 29.53 746 ASP A O 1
ATOM 6025 N N . PRO A 1 747 ? 28.867 43.956 -14.609 1.00 42.91 747 PRO A N 1
ATOM 6026 C CA . PRO A 1 747 ? 28.557 44.278 -13.224 1.00 42.91 747 PRO A CA 1
ATOM 6027 C C . PRO A 1 747 ? 28.366 45.780 -12.965 1.00 42.91 747 PRO A C 1
ATOM 6029 O O . PRO A 1 747 ? 29.065 46.621 -13.527 1.00 42.91 747 PRO A O 1
ATOM 6032 N N . LEU A 1 748 ? 27.493 46.094 -12.008 1.00 32.62 748 LEU A N 1
ATOM 6033 C CA . LEU A 1 748 ? 27.588 47.273 -11.142 1.00 32.62 748 LEU A CA 1
ATOM 6034 C C . LEU A 1 748 ? 27.243 46.866 -9.710 1.00 32.62 748 LEU A C 1
ATOM 6036 O O . LEU A 1 748 ? 26.241 46.130 -9.536 1.00 32.62 748 LEU A O 1
#

Radius of gyration: 36.62 Å; chains: 1; bounding box: 93×86×130 Å

Organism: NCBI:txid2562239

pLDDT: mean 74.11, std 22.75, range [24.8, 98.62]

Foldseek 3Di:
DQVLCVVVLQDDDDDDDDDDDDDDDDDDDDDDDDDDDDDDDDVVVVVVVVVVVVVVVVVVVVVVVVVVVVVVVVVVVLVPDDPVVCPVVVVVVVVVVVVVVVVVVVVVVVVVVVVVCVVVDPDDDPPVVVVVVVVVVVVVVVLVVLVVLVVVLVVCVVPDDPPCVVVNVVVNVVSVVVLVVVLVVVLVVLCVQFPWDDDPQFIFTVNQTQDDLVPDDQPDVVNQQSNLLRLLQVLQSVVVNCSSLVQDFQWDWPNRNHSFIWIAGNPQDPVNLVVVVVVPPDDDDDDRRTQTCGDHPRDDSVSNVVRVVSVVVRVVVSSVVVVVVVVVVVVVVVVVVVVVVVVVVVVVVVVVVVVVVVVVVVVVVVVVVVPDDDDDDDDDDDDDDDDDDDDDDDDDDDDDDDDDDDDDDDDDDDDDDDPPDDDPPAPKDWPDAPPDPPQADPVLDDDPPPDPPAFAEEEEEEAFPPPDQLDQPLQAQAHPRYAYEYEYEPVNVVVHDPNSVVSNSSSPYGYIYHDQPDAAALQAHSRLLSNLCCLLPNDPCQLPDRGQKYKYAYSQKHWHNVLVRVVCVVLVQFQKEFAFDDPDPPDFQVRVLLVVLCCCLPPVVVQWVSQNVVSVVLSVVLVVQCPDPPHHLRQRTQGDSRMMMGRSNHPCSVLSSVLSVVLSVVCSRTSDSSSPNSRSCVVSVNSVRYHHAYPVNRCVRIVMDRNVCVVVCSSVPSDDDDDDDDDHDDDDDDDDDDDDDDDDDDDD

Sequence (748 aa):
MLGALASLGVLRPAKDKLSAAEPAADEVIPFNRDRRPPRQLATSELCAAGEKISSHCEQLHFWRGQSLEMRQELQEQLTRWPARSRVERRDELVVRLRHLRRMLAARQGGLRMLRAQREEGERCDWPLAREHALQACAASVASEQWWQGLQRVKEQLQCARPASALAMEAELRKAWLRLRCQQMRQLQELWLVYPLQQCTSHWTIRGLVLRGTESLKHQDPREEQEVSTALGFLGHLLLTAARLLQVPLQLEIRRAGSSRSCLVDLNESPDAAQATFLSRMGGTSKRPGEWPLHYGRQVERQHFEEALRLLEAGERAAWANALWEQQQRAERCHEQLAARRSQQAEARQRKSQVLQRASGLSQELKEAMAGGSDVAKPSVPLTFPWRPLLGHPSAGGKIRCAPWQMSRPDGVIAAEAPEAHRPANESVVLLGKVHDCHHRPPSCKFKKDHGITGKRIAVYTYVTGAYEEIRDFNVPCVPSGVDAFFLIDEATRKASKSSVLTTWRRHGWWVLTMRPLIEGTTQVPLPRLAAKSLKFTPPSWMLNGTWDWLVEFDGDISMDMSAIRTLVDKYRDKPLLLLKWYWRDDCSAWDCFIQECTDMLNKRREYVQTSYDNIVKWKDELTKLHNDPTRPFQPANYYELGVMFRNLAHPKSKVVDDTFRQVLDRCKSIQRDQFLMPFYLWNASLDKDVEALTVATLYSQLQYCKVGTRQKRNLLAEGHNLSETQSHDFEGHTLAPTFQELEMLDPL

Secondary structure (DSSP, 8-state):
-HHHHHHTTS-----------PPPP--PPPP---PPPPPPPPHHHHHHHHHHHHHHHHHHHHHHHHHHHHHHHHHHHHHHS-HHHHHHHHHHHHHHHHHHHHHHHHHHHHHHHHHHHHHT--SS--HHHHHHHHHHHHHHHHHHHHHHHHHHHHHHHHH--GGGHHHHHHHHHHHHHHHHHHHHHHHHHHHHHS-EEE-SS-EEETTEEE--GGG--TT-HHHHHHHHHHHHHHHHHHHHHHHHHTPPPSEEEETTTSTT-EEEESSS-HHHHHHHHHTT-SSS---TTEEE-S-STTS-HHHHHHHHHHHHHHHHHHHHHHHHHHHHHHHHHHHHHHHHHHHHHHHHHHHHHHHHHHHHHHHHHHHHHHS----PPP------------------------------------PPPP-----SSS--EEE-----GGGS-GGG-PPP--S-----EEEEEEE-TTSS---SSSPPPPPTTEEEEEEEEHHHHHHS-HHHHHHHHHTT-EEEEE--SS---SSS-HHHHHHHHHHHS--HHHHSSS-SEEEEE-TTEE--GGGHHHHHHHTTT-SEEEEE--S-TT--HHHHHHHHHHHHHHT-GGGTGGGHHHHHHHHHHHHHHHT-SSS----S--EEEEEEEEETTSTTHHHHHHHHHHHHHHTTT-S-STTTHHHHHHHTT-TTTSEEE-HHHHHHHH--EEHHHHHHHHTTTSS--------------PPPPPP---------